Protein AF-A0A9D5V9X4-F1 (afdb_monomer_lite)

Secondary structure (DSSP, 8-state):
-HHHHHHHHHHHHHHHHHHS--EEEEE-TTT-EEEEE-S---HHHHHHHHHHHTTSTTSSEEEESEEEE-TTSSEEEEEEETTTTEEEEEEHHHH-PPEEEEESHHHHHHHHHHHHHHHHH--TT--SPPPEEEEEEEGGGTTTS-EEEESSBPEEEEEEEETTEEEEEEEESS-B--TTT--HHHHHHHHH-SSS-EEEE----TT-THHHHHHHHHHH-TT-EEEEE--THHHHHHHHT-GGGGGT-SEEEEEHHHHHHHTTPPP--TT-TTHHHHHHHHHHHHHHHHHHHT-SEEEEE-GGG-EEEEEEETTTEEEEEEE---GGG-S---TT----TTHHHHHHHHHHHHHHTTTTSS-HHHHHHHHHHHHHHHTTSSSSS--GGGHHHHHHHHHHHHHS----SEEEEEETTS-S-PPPSSPPPPPSS-EEEEEESS-SS-TT--TTSSHHHHHHHHHHHHHTT-STTGGGEEEPPEEES-GGGTT-TTEEE--HHHHHHHHHTT-EEEEEEE-STT-SS-EEEEGGGGSS--SEEEEEE-HHHHHHHHT-HHHHHH-SEEEEEE---TTHHHHHHHHHHHH---HHHHHHHHHHHHHHHHHHHH--SEE------SSHHHHHHHHHHHHHHHHHHHHHHH-----

Structure (mmCIF, N/CA/C/O backbone):
data_AF-A0A9D5V9X4-F1
#
_entry.id   AF-A0A9D5V9X4-F1
#
loop_
_atom_site.group_PDB
_atom_site.id
_atom_site.type_symbol
_atom_site.label_atom_id
_atom_site.label_alt_id
_atom_site.label_comp_id
_atom_site.label_asym_id
_atom_site.label_entity_id
_atom_site.label_seq_id
_atom_site.pdbx_PDB_ins_code
_atom_site.Cartn_x
_atom_site.Cartn_y
_atom_site.Cartn_z
_atom_site.occupancy
_atom_site.B_iso_or_equiv
_atom_site.auth_seq_id
_atom_site.auth_comp_id
_atom_site.auth_asym_id
_atom_site.auth_atom_id
_atom_site.pdbx_PDB_model_num
ATOM 1 N N . MET A 1 1 ? -42.438 -24.078 -6.488 1.00 47.88 1 MET A N 1
ATOM 2 C CA . MET A 1 1 ? -41.878 -23.964 -7.855 1.00 47.88 1 MET A CA 1
ATOM 3 C C . MET A 1 1 ? -40.990 -22.728 -8.052 1.00 47.88 1 MET A C 1
ATOM 5 O O . MET A 1 1 ? -39.962 -22.883 -8.684 1.00 47.88 1 MET A O 1
ATOM 9 N N . ALA A 1 2 ? -41.255 -21.565 -7.436 1.00 49.38 2 ALA A N 1
ATOM 10 C CA . ALA A 1 2 ? -40.458 -20.331 -7.624 1.00 49.38 2 ALA A CA 1
ATOM 11 C C . ALA A 1 2 ? -38.968 -20.360 -7.178 1.00 49.38 2 ALA A C 1
ATOM 13 O O . ALA A 1 2 ? -38.164 -19.578 -7.672 1.00 49.38 2 ALA A O 1
ATOM 14 N N . LYS A 1 3 ? -38.573 -21.255 -6.258 1.00 42.94 3 LYS A N 1
ATOM 15 C CA . LYS A 1 3 ? -37.185 -21.348 -5.752 1.00 42.94 3 LYS A CA 1
ATOM 16 C C . LYS A 1 3 ? -36.225 -22.039 -6.738 1.00 42.94 3 LYS A C 1
ATOM 18 O O . LYS A 1 3 ? -35.051 -21.703 -6.787 1.00 42.94 3 LYS A O 1
ATOM 23 N N . ILE A 1 4 ? -36.750 -22.962 -7.549 1.00 50.16 4 ILE A N 1
ATOM 24 C CA . ILE A 1 4 ? -35.983 -23.705 -8.564 1.00 50.16 4 ILE A CA 1
ATOM 25 C C . ILE A 1 4 ? -35.623 -22.782 -9.743 1.00 50.16 4 ILE A C 1
ATOM 27 O O . ILE A 1 4 ? -34.518 -22.868 -10.270 1.00 50.16 4 ILE A O 1
ATOM 31 N N . ASP A 1 5 ? -36.508 -21.838 -10.086 1.00 56.53 5 ASP A N 1
ATOM 32 C CA . ASP A 1 5 ? -36.268 -20.831 -11.130 1.00 56.53 5 ASP A CA 1
ATOM 33 C C . ASP A 1 5 ? -35.195 -19.801 -10.741 1.00 56.53 5 ASP A C 1
ATOM 35 O O . ASP A 1 5 ? -34.388 -19.402 -11.578 1.00 56.53 5 ASP A O 1
ATOM 39 N N . GLN A 1 6 ? -35.121 -19.399 -9.464 1.00 55.16 6 GLN A N 1
ATOM 40 C CA . GLN A 1 6 ? -34.078 -18.476 -8.991 1.00 55.16 6 GLN A CA 1
ATOM 41 C C . GLN A 1 6 ? -32.682 -19.107 -8.997 1.00 55.16 6 GLN A C 1
ATOM 43 O O . GLN A 1 6 ? -31.719 -18.446 -9.386 1.00 55.16 6 GLN A O 1
ATOM 48 N N . ASP A 1 7 ? -32.558 -20.377 -8.608 1.00 60.62 7 ASP A N 1
ATOM 49 C CA . ASP A 1 7 ? -31.274 -21.083 -8.635 1.00 60.62 7 ASP A CA 1
ATOM 50 C C . ASP A 1 7 ? -30.810 -21.350 -10.077 1.00 60.62 7 ASP A C 1
ATOM 52 O O . ASP A 1 7 ? -29.625 -21.199 -10.384 1.00 60.62 7 ASP A O 1
ATOM 56 N N . ALA A 1 8 ? -31.741 -21.654 -10.989 1.00 62.84 8 ALA A N 1
ATOM 57 C CA . ALA A 1 8 ? -31.457 -21.797 -12.414 1.00 62.84 8 ALA A CA 1
ATOM 58 C C . ALA A 1 8 ? -31.047 -20.464 -13.063 1.00 62.84 8 ALA A C 1
ATOM 60 O O . ALA A 1 8 ? -30.050 -20.428 -13.786 1.00 62.84 8 ALA A O 1
ATOM 61 N N . ALA A 1 9 ? -31.746 -19.366 -12.757 1.00 62.75 9 ALA A N 1
ATOM 62 C CA . ALA A 1 9 ? -31.409 -18.023 -13.229 1.00 62.75 9 ALA A CA 1
ATOM 63 C C . ALA A 1 9 ? -30.058 -17.544 -12.678 1.00 62.75 9 ALA A C 1
ATOM 65 O O . ALA A 1 9 ? -29.244 -16.996 -13.417 1.00 62.75 9 ALA A O 1
ATOM 66 N N . ARG A 1 10 ? -29.762 -17.820 -11.402 1.00 55.75 10 ARG A N 1
ATOM 67 C CA . ARG A 1 10 ? -28.456 -17.539 -10.794 1.00 55.75 10 ARG A CA 1
ATOM 68 C C . ARG A 1 10 ? -27.345 -18.359 -11.447 1.00 55.75 10 ARG A C 1
ATOM 70 O O . ARG A 1 10 ? -26.296 -17.809 -11.762 1.00 55.75 10 ARG A O 1
ATOM 77 N N . ALA A 1 11 ? -27.558 -19.653 -11.680 1.00 59.41 11 ALA A N 1
ATOM 78 C CA . ALA A 1 11 ? -26.591 -20.509 -12.365 1.00 59.41 11 ALA A CA 1
ATOM 79 C C . ALA A 1 11 ? -26.406 -20.120 -13.842 1.00 59.41 11 ALA A C 1
ATOM 81 O O . ALA A 1 11 ? -25.314 -20.275 -14.383 1.00 59.41 11 ALA A O 1
ATOM 82 N N . ALA A 1 12 ? -27.453 -19.624 -14.505 1.00 57.97 12 ALA A N 1
ATOM 83 C CA . ALA A 1 12 ? -27.378 -19.071 -15.854 1.00 57.97 12 ALA A CA 1
ATOM 84 C C . ALA A 1 12 ? -26.598 -17.749 -15.874 1.00 57.97 12 ALA A C 1
ATOM 86 O O . ALA A 1 12 ? -25.681 -17.628 -16.672 1.00 57.97 12 ALA A O 1
ATOM 87 N N . ALA A 1 13 ? -26.856 -16.826 -14.943 1.00 55.62 13 ALA A N 1
ATOM 88 C CA . ALA A 1 13 ? -26.115 -15.570 -14.817 1.00 55.62 13 ALA A CA 1
ATOM 89 C C . ALA A 1 13 ? -24.634 -15.792 -14.458 1.00 55.62 13 ALA A C 1
ATOM 91 O O . ALA A 1 13 ? -23.760 -15.134 -15.011 1.00 55.62 13 ALA A O 1
ATOM 92 N N . ILE A 1 14 ? -24.333 -16.756 -13.576 1.00 54.38 14 ILE A N 1
ATOM 93 C CA . ILE A 1 14 ? -22.953 -17.173 -13.270 1.00 54.38 14 ILE A CA 1
ATOM 94 C C . ILE A 1 14 ? -22.289 -17.777 -14.512 1.00 54.38 14 ILE A C 1
ATOM 96 O O . ILE A 1 14 ? -21.145 -17.447 -14.806 1.00 54.38 14 ILE A O 1
ATOM 100 N N . ARG A 1 15 ? -22.991 -18.639 -15.261 1.00 53.75 15 ARG A N 1
ATOM 101 C CA . ARG A 1 15 ? -22.470 -19.198 -16.519 1.00 53.75 15 ARG A CA 1
ATOM 102 C C . ARG A 1 15 ? -22.238 -18.121 -17.568 1.00 53.75 15 ARG A C 1
ATOM 104 O O . ARG A 1 15 ? -21.202 -18.155 -18.210 1.00 53.75 15 ARG A O 1
ATOM 111 N N . GLU A 1 16 ? -23.149 -17.166 -17.708 1.00 53.06 16 GLU A N 1
ATOM 112 C CA . GLU A 1 16 ? -23.010 -16.051 -18.641 1.00 53.06 16 GLU A CA 1
ATOM 113 C C . GLU A 1 16 ? -21.802 -15.179 -18.274 1.00 53.06 16 GLU A C 1
ATOM 115 O O . GLU A 1 16 ? -20.958 -14.924 -19.132 1.00 53.06 16 GLU A O 1
ATOM 120 N N . LEU A 1 17 ? -21.657 -14.813 -16.993 1.00 51.50 17 LEU A N 1
ATOM 121 C CA . LEU A 1 17 ? -20.486 -14.104 -16.465 1.00 51.50 17 LEU A CA 1
ATOM 122 C C . LEU A 1 17 ? -19.178 -14.854 -16.747 1.00 51.50 17 LEU A C 1
ATOM 124 O O . LEU A 1 17 ? -18.215 -14.226 -17.168 1.00 51.50 17 LEU A O 1
ATOM 128 N N . ASN A 1 18 ? -19.172 -16.178 -16.577 1.00 51.62 18 ASN A N 1
ATOM 129 C CA . ASN A 1 18 ? -18.003 -17.033 -16.807 1.00 51.62 18 ASN A CA 1
ATOM 130 C C . ASN A 1 18 ? -17.771 -17.391 -18.292 1.00 51.62 18 ASN A C 1
ATOM 132 O O . ASN A 1 18 ? -16.765 -18.015 -18.610 1.00 51.62 18 ASN A O 1
ATOM 136 N N . SER A 1 19 ? -18.710 -17.077 -19.194 1.00 46.84 19 SER A N 1
ATOM 137 C CA . SER A 1 19 ? -18.650 -17.450 -20.621 1.00 46.84 19 SER A CA 1
ATOM 138 C C . SER A 1 19 ? -18.145 -16.337 -21.538 1.00 46.84 19 SER A C 1
ATOM 140 O O . SER A 1 19 ? -17.868 -16.587 -22.713 1.00 46.84 19 SER A O 1
ATOM 142 N N . ARG A 1 20 ? -18.044 -15.101 -21.034 1.00 51.53 20 ARG A N 1
ATOM 143 C CA . ARG A 1 20 ? -17.534 -13.975 -21.821 1.00 51.53 20 ARG A CA 1
ATOM 144 C C . ARG A 1 20 ? -16.006 -14.090 -21.920 1.00 51.53 20 ARG A C 1
ATOM 146 O O . ARG A 1 20 ? -15.377 -14.334 -20.896 1.00 51.53 20 ARG A O 1
ATOM 153 N N . PRO A 1 21 ? -15.405 -13.932 -23.115 1.00 53.50 21 PRO A N 1
ATOM 154 C CA . PRO A 1 21 ? -13.957 -13.964 -23.253 1.00 53.50 21 PRO A CA 1
ATOM 155 C C . PRO A 1 21 ? -13.355 -12.814 -22.448 1.00 53.50 21 PRO A C 1
ATOM 157 O O . PRO A 1 21 ? -13.582 -11.650 -22.770 1.00 53.50 21 PRO A O 1
ATOM 160 N N . GLU A 1 22 ? -12.625 -13.150 -21.390 1.00 69.12 22 GLU A N 1
ATOM 161 C CA . GLU A 1 22 ? -11.940 -12.177 -20.548 1.00 69.12 22 GLU A CA 1
ATOM 162 C C . GLU A 1 22 ? -10.819 -11.513 -21.366 1.00 69.12 22 GLU A C 1
ATOM 164 O O . GLU A 1 22 ? -9.977 -12.198 -21.961 1.00 69.12 22 GLU A O 1
ATOM 169 N N . ARG A 1 23 ? -10.821 -10.177 -21.437 1.00 80.44 23 ARG A N 1
ATOM 170 C CA . ARG A 1 23 ? -9.702 -9.402 -21.989 1.00 80.44 23 ARG A CA 1
ATOM 171 C C . ARG A 1 23 ? -8.900 -8.785 -20.858 1.00 80.44 23 ARG A C 1
ATOM 173 O O . ARG A 1 23 ? -9.424 -8.515 -19.777 1.00 80.44 23 ARG A O 1
ATOM 180 N N . VAL A 1 24 ? -7.635 -8.525 -21.133 1.00 87.38 24 VAL A N 1
ATOM 181 C CA . VAL A 1 24 ? -6.737 -7.791 -20.251 1.00 87.38 24 VAL A CA 1
ATOM 182 C C . VAL A 1 24 ? -6.501 -6.415 -20.858 1.00 87.38 24 VAL A C 1
ATOM 184 O O . VAL A 1 24 ? -6.052 -6.319 -21.994 1.00 87.38 24 VAL A O 1
ATOM 187 N N . LEU A 1 25 ? -6.806 -5.360 -20.108 1.00 88.81 25 LEU A N 1
ATOM 188 C CA . LEU A 1 25 ? -6.583 -3.974 -20.502 1.00 88.81 25 LEU A CA 1
ATOM 189 C C . LEU A 1 25 ? -5.431 -3.387 -19.698 1.00 88.81 25 LEU A C 1
ATOM 191 O O . LEU A 1 25 ? -5.498 -3.303 -18.465 1.00 88.81 25 LEU A O 1
ATOM 195 N N . ILE A 1 26 ? -4.388 -2.946 -20.400 1.00 90.50 26 ILE A N 1
ATOM 196 C CA . ILE A 1 26 ? -3.223 -2.321 -19.778 1.00 90.50 26 ILE A CA 1
ATOM 197 C C . ILE A 1 26 ? -2.966 -0.960 -20.422 1.00 90.50 26 ILE A C 1
ATOM 199 O O . ILE A 1 26 ? -2.524 -0.857 -21.565 1.00 90.50 26 ILE A O 1
ATOM 203 N N . SER A 1 27 ? -3.235 0.099 -19.655 1.00 90.81 27 SER A N 1
ATOM 204 C CA . SER A 1 27 ? -2.849 1.464 -20.017 1.00 90.81 27 SER A CA 1
ATOM 205 C C . SER A 1 27 ? -1.447 1.758 -19.483 1.00 90.81 27 SER A C 1
ATOM 207 O O . SER A 1 27 ? -1.231 1.818 -18.270 1.00 90.81 27 SER A O 1
ATOM 209 N N . LEU A 1 28 ? -0.497 1.929 -20.402 1.00 89.38 28 LEU A N 1
ATOM 210 C CA . LEU A 1 28 ? 0.917 2.171 -20.122 1.00 89.38 28 LEU A CA 1
ATOM 211 C C . LEU A 1 28 ? 1.271 3.662 -20.128 1.00 89.38 28 LEU A C 1
ATOM 213 O O . LEU A 1 28 ? 2.243 4.046 -19.485 1.00 89.38 28 LEU A O 1
ATOM 217 N N . VAL A 1 29 ? 0.462 4.515 -20.765 1.00 87.94 29 VAL A N 1
ATOM 218 C CA . VAL A 1 29 ? 0.767 5.936 -21.038 1.00 87.94 29 VAL A CA 1
ATOM 219 C C . VAL A 1 29 ? 1.195 6.758 -19.809 1.00 87.94 29 VAL A C 1
ATOM 221 O O . VAL A 1 29 ? 2.022 7.655 -19.920 1.00 87.94 29 VAL A O 1
ATOM 224 N N . ARG A 1 30 ? 0.725 6.433 -18.600 1.00 82.06 30 ARG A N 1
ATOM 225 C CA . ARG A 1 30 ? 1.123 7.151 -17.368 1.00 82.06 30 ARG A CA 1
ATOM 226 C C . ARG A 1 30 ? 2.298 6.536 -16.607 1.00 82.06 30 ARG A C 1
ATOM 228 O O . ARG A 1 30 ? 2.860 7.180 -15.724 1.00 82.06 30 ARG A O 1
ATOM 235 N N . SER A 1 31 ? 2.673 5.302 -16.928 1.00 79.69 31 SER A N 1
ATOM 236 C CA . SER A 1 31 ? 3.667 4.529 -16.170 1.00 79.69 31 SER A CA 1
ATOM 237 C C . SER A 1 31 ? 4.928 4.187 -16.966 1.00 79.69 31 SER A C 1
ATOM 239 O O . SER A 1 31 ? 5.975 3.964 -16.356 1.00 79.69 31 SER A O 1
ATOM 241 N N . GLN A 1 32 ? 4.826 4.189 -18.295 1.00 87.25 32 GLN A N 1
ATOM 242 C CA . GLN A 1 32 ? 5.871 3.866 -19.258 1.00 87.25 32 GLN A CA 1
ATOM 243 C C . GLN A 1 32 ? 7.034 4.852 -19.191 1.00 87.25 32 GLN A C 1
ATOM 245 O O . GLN A 1 32 ? 6.831 6.068 -19.190 1.00 87.25 32 GLN A O 1
ATOM 250 N N . THR A 1 33 ? 8.249 4.313 -19.151 1.00 87.62 33 THR A N 1
ATOM 251 C CA . THR A 1 33 ? 9.494 5.081 -19.175 1.00 87.62 33 THR A CA 1
ATOM 252 C C . THR A 1 33 ? 10.396 4.623 -20.315 1.00 87.62 33 THR A C 1
ATOM 254 O O . THR A 1 33 ? 10.327 3.485 -20.784 1.00 87.62 33 THR A O 1
ATOM 257 N N . MET A 1 34 ? 11.271 5.519 -20.752 1.00 89.31 34 MET A N 1
ATOM 258 C CA . MET A 1 34 ? 12.472 5.185 -21.491 1.00 89.31 34 MET A CA 1
ATOM 259 C C . MET A 1 34 ? 13.631 5.097 -20.502 1.00 89.31 34 MET A C 1
ATOM 261 O O . MET A 1 34 ? 14.143 6.120 -20.047 1.00 89.31 34 MET A O 1
ATOM 265 N N . ASP A 1 35 ? 14.027 3.879 -20.157 1.00 87.81 35 ASP A N 1
ATOM 266 C CA . ASP A 1 35 ? 15.118 3.624 -19.226 1.00 87.81 35 ASP A CA 1
ATOM 267 C C . ASP A 1 35 ? 16.453 3.635 -19.977 1.00 87.81 35 ASP A C 1
ATOM 269 O O . ASP A 1 35 ? 16.647 2.943 -20.982 1.00 87.81 35 ASP A O 1
ATOM 273 N N . LEU A 1 36 ? 17.385 4.430 -19.469 1.00 87.75 36 LEU A N 1
ATOM 274 C CA . LEU A 1 36 ? 18.719 4.636 -20.005 1.00 87.75 36 LEU A CA 1
ATOM 275 C C . LEU A 1 36 ? 19.736 4.195 -18.949 1.00 87.75 36 LEU A C 1
ATOM 277 O O . LEU A 1 36 ? 19.984 4.903 -17.972 1.00 87.75 36 LEU A O 1
ATOM 281 N N . PHE A 1 37 ? 20.319 3.014 -19.141 1.00 85.75 37 PHE A N 1
ATOM 282 C CA . PHE A 1 37 ? 21.295 2.432 -18.220 1.00 85.75 37 PHE A CA 1
ATOM 283 C C . PHE A 1 37 ? 22.703 2.907 -18.560 1.00 85.75 37 PHE A C 1
ATOM 285 O O . PHE A 1 37 ? 23.178 2.639 -19.663 1.00 85.75 37 PHE A O 1
ATOM 292 N N . ALA A 1 38 ? 23.368 3.569 -17.615 1.00 87.25 38 ALA A N 1
ATOM 293 C CA . ALA A 1 38 ? 24.762 3.975 -17.754 1.00 87.25 38 ALA A CA 1
ATOM 294 C C . ALA A 1 38 ? 25.685 2.754 -17.919 1.00 87.25 38 ALA A C 1
ATOM 296 O O . ALA A 1 38 ? 25.496 1.723 -17.269 1.00 87.25 38 ALA A O 1
ATOM 297 N N . GLY A 1 39 ? 26.689 2.876 -18.789 1.00 79.81 39 GLY A N 1
ATOM 298 C CA . GLY A 1 39 ? 27.671 1.824 -19.065 1.00 79.81 39 GLY A CA 1
ATOM 299 C C . GLY A 1 39 ? 28.848 1.789 -18.082 1.00 79.81 39 GLY A C 1
ATOM 300 O O . GLY A 1 39 ? 29.548 0.782 -18.008 1.00 79.81 39 GLY A O 1
ATOM 301 N N . GLY A 1 40 ? 29.072 2.868 -17.330 1.00 83.31 40 GLY A N 1
ATOM 302 C CA . GLY A 1 40 ? 30.132 3.009 -16.332 1.00 83.31 40 GLY A CA 1
ATOM 303 C C . GLY A 1 40 ? 29.951 4.273 -15.487 1.00 83.31 40 GLY A C 1
ATOM 304 O O . GLY A 1 40 ? 29.001 5.020 -15.690 1.00 83.31 40 GLY A O 1
ATOM 305 N N . LEU A 1 41 ? 30.837 4.499 -14.513 1.00 88.94 41 LEU A N 1
ATOM 306 C CA . LEU A 1 41 ? 30.832 5.697 -13.664 1.00 88.94 41 LEU A CA 1
ATOM 307 C C . LEU A 1 41 ? 32.269 6.123 -13.348 1.00 88.94 41 LEU A C 1
ATOM 309 O O . LEU A 1 41 ? 32.990 5.369 -12.685 1.00 88.94 41 LEU A O 1
ATOM 313 N N . THR A 1 42 ? 32.669 7.322 -13.774 1.00 89.38 42 THR A N 1
ATOM 314 C CA . THR A 1 42 ? 33.912 7.959 -13.306 1.00 89.38 42 THR A CA 1
ATOM 315 C C . THR A 1 42 ? 33.825 8.304 -11.816 1.00 89.38 42 THR A C 1
ATOM 317 O O . THR A 1 42 ? 32.736 8.423 -11.248 1.00 89.38 42 THR A O 1
ATOM 320 N N . ASP A 1 43 ? 34.976 8.448 -11.153 1.00 86.94 43 ASP A N 1
ATOM 321 C CA . ASP A 1 43 ? 35.025 8.739 -9.712 1.00 86.94 43 ASP A CA 1
ATOM 322 C C . ASP A 1 43 ? 34.381 10.095 -9.370 1.00 86.94 43 ASP A C 1
ATOM 324 O O . ASP A 1 43 ? 33.654 10.199 -8.379 1.00 86.94 43 ASP A O 1
ATOM 328 N N . ASP A 1 44 ? 34.567 11.104 -10.227 1.00 86.00 44 ASP A N 1
ATOM 329 C CA . ASP A 1 44 ? 33.976 12.437 -10.055 1.00 86.00 44 ASP A CA 1
ATOM 330 C C . ASP A 1 44 ? 32.446 12.401 -10.190 1.00 86.00 44 ASP A C 1
ATOM 332 O O . ASP A 1 44 ? 31.726 12.942 -9.343 1.00 86.00 44 ASP A O 1
ATOM 336 N N . LEU A 1 45 ? 31.929 11.688 -11.202 1.00 89.88 45 LEU A N 1
ATOM 337 C CA . LEU A 1 45 ? 30.490 11.483 -11.363 1.00 89.88 45 LEU A CA 1
ATOM 338 C C . LEU A 1 45 ? 29.910 10.714 -10.169 1.00 89.88 45 LEU A C 1
ATOM 340 O O . LEU A 1 45 ? 28.852 11.081 -9.659 1.00 89.88 45 LEU A O 1
ATOM 344 N N . ARG A 1 46 ? 30.616 9.692 -9.669 1.00 89.62 46 ARG A N 1
ATOM 345 C CA . ARG A 1 46 ? 30.199 8.932 -8.481 1.00 89.62 46 ARG A CA 1
ATOM 346 C C . ARG A 1 46 ? 30.000 9.849 -7.274 1.00 89.62 46 ARG A C 1
ATOM 348 O O . ARG A 1 46 ? 28.968 9.759 -6.610 1.00 89.62 46 ARG A O 1
ATOM 355 N N . GLY A 1 47 ? 30.946 10.755 -7.021 1.00 87.50 47 GLY A N 1
ATOM 356 C CA . GLY A 1 47 ? 30.848 11.732 -5.935 1.00 87.50 47 GLY A CA 1
ATOM 357 C C . GLY A 1 47 ? 29.612 12.629 -6.050 1.00 87.50 47 GLY A C 1
ATOM 358 O O . GLY A 1 47 ? 28.892 12.818 -5.069 1.00 87.50 47 GLY A O 1
ATOM 359 N N . ALA A 1 48 ? 29.315 13.127 -7.254 1.00 87.31 48 ALA A N 1
ATOM 360 C CA . ALA A 1 48 ? 28.132 13.953 -7.499 1.00 87.31 48 ALA A CA 1
ATOM 361 C C . ALA A 1 48 ? 26.815 13.177 -7.301 1.00 87.31 48 ALA A C 1
ATOM 363 O O . ALA A 1 48 ? 25.871 13.689 -6.693 1.00 87.31 48 ALA A O 1
ATOM 364 N N . LEU A 1 49 ? 26.753 11.926 -7.768 1.00 90.94 49 LEU A N 1
ATOM 365 C CA . LEU A 1 49 ? 25.564 11.085 -7.630 1.00 90.94 49 LEU A CA 1
ATOM 366 C C . LEU A 1 49 ? 25.314 10.651 -6.175 1.00 90.94 49 LEU A C 1
ATOM 368 O O . LEU A 1 49 ? 24.157 10.577 -5.771 1.00 90.94 49 LEU A O 1
ATOM 372 N N . GLU A 1 50 ? 26.350 10.427 -5.358 1.00 89.38 50 GLU A N 1
ATOM 373 C CA . GLU A 1 50 ? 26.190 10.141 -3.918 1.00 89.38 50 GLU A CA 1
ATOM 374 C C . GLU A 1 50 ? 25.524 11.303 -3.165 1.00 89.38 50 GLU A C 1
ATOM 376 O O . GLU A 1 50 ? 24.654 11.086 -2.318 1.00 89.38 50 GLU A O 1
ATOM 381 N N . VAL A 1 51 ? 25.860 12.551 -3.515 1.00 85.31 51 VAL A N 1
ATOM 382 C CA . VAL A 1 51 ? 25.213 13.739 -2.932 1.00 85.31 51 VAL A CA 1
ATOM 383 C C . VAL A 1 51 ? 23.719 13.763 -3.256 1.00 85.31 51 VAL A C 1
ATOM 385 O O . VAL A 1 51 ? 22.907 14.068 -2.382 1.00 85.31 51 VAL A O 1
ATOM 388 N N . LEU A 1 52 ? 23.334 13.409 -4.485 1.00 85.50 52 LEU A N 1
ATOM 389 C CA . LEU A 1 52 ? 21.924 13.291 -4.870 1.00 85.50 52 LEU A CA 1
ATOM 390 C C . LEU A 1 52 ? 21.236 12.121 -4.178 1.00 85.50 52 LEU A C 1
ATOM 392 O O . LEU A 1 52 ? 20.099 12.257 -3.728 1.00 85.50 52 LEU A O 1
ATOM 396 N N . ARG A 1 53 ? 21.926 10.986 -4.060 1.00 82.88 53 ARG A N 1
ATOM 397 C CA . ARG A 1 53 ? 21.406 9.793 -3.395 1.00 82.88 53 ARG A CA 1
ATOM 398 C C . ARG A 1 53 ? 21.080 10.073 -1.930 1.00 82.88 53 ARG A C 1
ATOM 400 O O . ARG A 1 53 ? 20.031 9.652 -1.457 1.00 82.88 53 ARG A O 1
ATOM 407 N N . GLY A 1 54 ? 21.899 10.882 -1.254 1.00 75.56 54 GLY A N 1
ATOM 408 C CA . GLY A 1 54 ? 21.635 11.368 0.104 1.00 75.56 54 GLY A CA 1
ATOM 409 C C . GLY A 1 54 ? 20.376 12.236 0.253 1.00 75.56 54 GLY A C 1
ATOM 410 O O . GLY A 1 54 ? 19.897 12.415 1.370 1.00 75.56 54 GLY A O 1
ATOM 411 N N . ARG A 1 55 ? 19.811 12.758 -0.846 1.00 72.56 55 ARG A N 1
ATOM 412 C CA . ARG A 1 55 ? 18.544 13.513 -0.843 1.00 72.56 55 ARG A CA 1
ATOM 413 C C . ARG A 1 55 ? 17.315 12.624 -1.058 1.00 72.56 55 ARG A C 1
ATOM 415 O O . ARG A 1 55 ? 16.196 13.076 -0.820 1.00 72.56 55 ARG A O 1
ATOM 422 N N . ALA A 1 56 ? 17.495 11.389 -1.528 1.00 64.31 56 ALA A N 1
ATOM 423 C CA . ALA A 1 56 ? 16.400 10.459 -1.775 1.00 64.31 56 ALA A CA 1
ATOM 424 C C . ALA A 1 56 ? 15.941 9.797 -0.459 1.00 64.31 56 ALA A C 1
ATOM 426 O O . ALA A 1 56 ? 16.778 9.244 0.255 1.00 64.31 56 ALA A O 1
ATOM 427 N N . PRO A 1 57 ? 14.632 9.768 -0.138 1.00 55.94 57 PRO A N 1
ATOM 428 C CA . PRO A 1 57 ? 14.131 9.117 1.077 1.00 55.94 57 PRO A CA 1
ATOM 429 C C . PRO A 1 57 ? 14.462 7.620 1.177 1.00 55.94 57 PRO A C 1
ATOM 431 O O . PRO A 1 57 ? 14.593 7.097 2.280 1.00 55.94 57 PRO A O 1
ATOM 434 N N . ASP A 1 58 ? 14.567 6.936 0.035 1.00 58.00 58 ASP A N 1
ATOM 435 C CA . ASP A 1 58 ? 14.911 5.515 -0.080 1.00 58.00 58 ASP A CA 1
ATOM 436 C C . ASP A 1 58 ? 16.379 5.281 -0.475 1.00 58.00 58 ASP A C 1
ATOM 438 O O . ASP A 1 58 ? 16.815 4.135 -0.558 1.00 58.00 58 ASP A O 1
ATOM 442 N N . GLY A 1 59 ? 17.137 6.354 -0.727 1.00 68.81 59 GLY A N 1
ATOM 443 C CA . GLY A 1 59 ? 18.508 6.281 -1.222 1.00 68.81 59 GLY A CA 1
ATOM 444 C C . GLY A 1 59 ? 18.642 5.679 -2.623 1.00 68.81 59 GLY A C 1
ATOM 445 O O . GLY A 1 59 ? 19.733 5.244 -2.964 1.00 68.81 59 GLY A O 1
ATOM 446 N N . VAL A 1 60 ? 17.575 5.598 -3.430 1.00 73.19 60 VAL A N 1
ATOM 447 C CA . VAL A 1 60 ? 17.618 4.932 -4.749 1.00 73.19 60 VAL A CA 1
ATOM 448 C C . VAL A 1 60 ? 16.922 5.735 -5.845 1.00 73.19 60 VAL A C 1
ATOM 450 O O . VAL A 1 60 ? 17.385 5.700 -6.985 1.00 73.19 60 VAL A O 1
ATOM 453 N N . LYS A 1 61 ? 15.832 6.459 -5.560 1.00 78.69 61 LYS A N 1
ATOM 454 C CA . LYS A 1 61 ? 15.041 7.153 -6.593 1.00 78.69 61 LYS A CA 1
ATOM 455 C C . LYS A 1 61 ? 14.906 8.648 -6.328 1.00 78.69 61 LYS A C 1
ATOM 457 O O . LYS A 1 61 ? 14.458 9.069 -5.265 1.00 78.69 61 LYS A O 1
ATOM 462 N N . VAL A 1 62 ? 15.199 9.453 -7.347 1.00 81.31 62 VAL A N 1
ATOM 463 C CA . VAL A 1 62 ? 15.006 10.909 -7.337 1.00 81.31 62 VAL A CA 1
ATOM 464 C C . VAL A 1 62 ? 14.113 11.306 -8.511 1.00 81.31 62 VAL A C 1
ATOM 466 O O . VAL A 1 62 ? 14.373 10.946 -9.660 1.00 81.31 62 VAL A O 1
ATOM 469 N N . ALA A 1 63 ? 13.043 12.045 -8.219 1.00 81.94 63 ALA A N 1
ATOM 470 C CA . ALA A 1 63 ? 12.187 12.630 -9.246 1.00 81.94 63 ALA A CA 1
ATOM 471 C C . ALA A 1 63 ? 12.803 13.941 -9.751 1.00 81.94 63 ALA A C 1
ATOM 473 O O . ALA A 1 63 ? 13.165 14.794 -8.942 1.00 81.94 63 ALA A O 1
ATOM 474 N N . VAL A 1 64 ? 12.879 14.105 -11.069 1.00 87.62 64 VAL A N 1
ATOM 475 C CA . VAL A 1 64 ? 13.454 15.282 -11.736 1.00 87.62 64 VAL A CA 1
ATOM 476 C C . VAL A 1 64 ? 12.425 15.921 -12.666 1.00 87.62 64 VAL A C 1
ATOM 478 O O . VAL A 1 64 ? 11.484 15.257 -13.105 1.00 87.62 64 VAL A O 1
ATOM 481 N N . ASP A 1 65 ? 12.575 17.210 -12.952 1.00 86.19 65 ASP A N 1
ATOM 482 C CA . ASP A 1 65 ? 11.626 17.944 -13.795 1.00 86.19 65 ASP A CA 1
ATOM 483 C C . ASP A 1 65 ? 11.857 17.696 -15.286 1.00 86.19 65 ASP A C 1
ATOM 485 O O . ASP A 1 65 ? 10.894 17.662 -16.046 1.00 86.19 65 ASP A O 1
ATOM 489 N N . ALA A 1 66 ? 13.110 17.504 -15.708 1.00 88.25 66 ALA A N 1
ATOM 490 C CA . ALA A 1 66 ? 13.428 17.174 -17.095 1.00 88.25 66 ALA A CA 1
ATOM 491 C C . ALA A 1 66 ? 14.774 16.453 -17.231 1.00 88.25 66 ALA A C 1
ATOM 493 O O . ALA A 1 66 ? 15.714 16.724 -16.478 1.00 88.25 66 ALA A O 1
ATOM 494 N N . ILE A 1 67 ? 14.875 15.595 -18.245 1.00 91.38 67 ILE A N 1
ATOM 495 C CA . ILE A 1 67 ? 16.107 14.961 -18.714 1.00 91.38 67 ILE A CA 1
ATOM 496 C C . ILE A 1 67 ? 16.216 15.214 -20.215 1.00 91.38 67 ILE A C 1
ATOM 498 O O . ILE A 1 67 ? 15.381 14.774 -21.001 1.00 91.38 67 ILE A O 1
ATOM 502 N N . ARG A 1 68 ? 17.256 15.932 -20.639 1.00 90.88 68 ARG A N 1
ATOM 503 C CA . ARG A 1 68 ? 17.426 16.344 -22.039 1.00 90.88 68 ARG A CA 1
ATOM 504 C C . ARG A 1 68 ? 18.820 16.006 -22.519 1.00 90.88 68 ARG A C 1
ATOM 506 O O . ARG A 1 68 ? 19.769 16.116 -21.750 1.00 90.88 68 ARG A O 1
ATOM 513 N N . ARG A 1 69 ? 18.981 15.640 -23.794 1.00 90.69 69 ARG A N 1
ATOM 514 C CA . ARG A 1 69 ? 20.328 15.674 -24.382 1.00 90.69 69 ARG A CA 1
ATOM 515 C C . ARG A 1 69 ? 20.832 17.104 -24.427 1.00 90.69 69 ARG A C 1
ATOM 517 O O . ARG A 1 69 ? 20.075 18.025 -24.731 1.00 90.69 69 ARG A O 1
ATOM 524 N N . THR A 1 70 ? 22.120 17.263 -24.155 1.00 90.25 70 THR A N 1
ATOM 525 C CA . THR A 1 70 ? 22.828 18.516 -24.387 1.00 90.25 70 THR A CA 1
ATOM 526 C C . THR A 1 70 ? 22.725 18.897 -25.869 1.00 90.25 70 THR A C 1
ATOM 528 O O . THR A 1 70 ? 22.633 18.015 -26.729 1.00 90.25 70 THR A O 1
ATOM 531 N N . PRO A 1 71 ? 22.784 20.196 -26.215 1.00 89.75 71 PRO A N 1
ATOM 532 C CA . PRO A 1 71 ? 22.759 20.638 -27.612 1.00 89.75 71 PRO A CA 1
ATOM 533 C C . PRO A 1 71 ? 23.874 20.034 -28.479 1.00 89.75 71 PRO A C 1
ATOM 535 O O . PRO A 1 71 ? 23.679 19.829 -29.673 1.00 89.75 71 PRO A O 1
ATOM 538 N N . ALA A 1 72 ? 25.031 19.734 -27.879 1.00 87.25 72 ALA A N 1
ATOM 539 C CA . ALA A 1 72 ? 26.153 19.075 -28.547 1.00 87.25 72 ALA A CA 1
ATOM 540 C C . ALA A 1 72 ? 25.967 17.552 -28.693 1.00 87.25 72 ALA A C 1
ATOM 542 O O . ALA A 1 72 ? 26.719 16.910 -29.423 1.00 87.25 72 ALA A O 1
ATOM 543 N N . GLY A 1 73 ? 24.960 16.969 -28.034 1.00 86.81 73 GLY A N 1
ATOM 544 C CA . GLY A 1 73 ? 24.664 15.543 -28.100 1.00 86.81 73 GLY A CA 1
ATOM 545 C C . GLY A 1 73 ? 25.680 14.667 -27.371 1.00 86.81 73 GLY A C 1
ATOM 546 O O . GLY A 1 73 ? 25.713 13.470 -27.639 1.00 86.81 73 GLY A O 1
ATOM 547 N N . ASP A 1 74 ? 26.458 15.226 -26.445 1.00 89.44 74 ASP A N 1
ATOM 548 C CA . ASP A 1 74 ? 27.578 14.605 -25.716 1.00 89.44 74 ASP A CA 1
ATOM 549 C C . ASP A 1 74 ? 27.323 14.385 -24.209 1.00 89.44 74 ASP A C 1
ATOM 551 O O . ASP A 1 74 ? 28.162 13.809 -23.517 1.00 89.44 74 ASP A O 1
ATOM 555 N N . GLY A 1 75 ? 26.165 14.800 -23.691 1.00 90.38 75 GLY A N 1
ATOM 556 C CA . GLY A 1 75 ? 25.729 14.518 -22.326 1.00 90.38 75 GLY A CA 1
ATOM 557 C C . GLY A 1 75 ? 24.225 14.696 -22.107 1.00 90.38 75 GLY A C 1
ATOM 558 O O . GLY A 1 75 ? 23.471 15.049 -23.017 1.00 90.38 75 GLY A O 1
ATOM 559 N N . TYR A 1 76 ? 23.766 14.429 -20.889 1.00 92.75 76 TYR A N 1
ATOM 560 C CA . TYR A 1 76 ? 22.413 14.738 -20.438 1.00 92.75 76 TYR A CA 1
ATOM 561 C C . TYR A 1 76 ? 22.434 15.949 -19.508 1.00 92.75 76 TYR A C 1
ATOM 563 O O . TYR A 1 76 ? 23.207 15.986 -18.555 1.00 92.75 76 TYR A O 1
ATOM 571 N N . GLU A 1 77 ? 21.557 16.914 -19.763 1.00 93.31 77 GLU A N 1
ATOM 572 C CA . GLU A 1 77 ? 21.185 17.951 -18.806 1.00 93.31 77 GLU A CA 1
ATOM 573 C C . GLU A 1 77 ? 19.980 17.459 -17.998 1.00 93.31 77 GLU A C 1
ATOM 575 O O . GLU A 1 77 ? 18.944 17.086 -18.557 1.00 93.31 77 GLU A O 1
ATOM 580 N N . ILE A 1 78 ? 20.126 17.454 -16.676 1.00 92.81 78 ILE A N 1
ATOM 581 C CA . ILE A 1 78 ? 19.103 17.045 -15.719 1.00 92.81 78 ILE A CA 1
ATOM 582 C C . ILE A 1 78 ? 18.669 18.273 -14.935 1.00 92.81 78 ILE A C 1
ATOM 584 O O . ILE A 1 78 ? 19.470 18.883 -14.226 1.00 92.81 78 ILE A O 1
ATOM 588 N N . VAL A 1 79 ? 17.386 18.606 -15.019 1.00 90.50 79 VAL A N 1
ATOM 589 C CA . VAL A 1 79 ? 16.774 19.680 -14.234 1.00 90.50 79 VAL A CA 1
ATOM 590 C C . VAL A 1 79 ? 16.163 19.061 -12.982 1.00 90.50 79 VAL A C 1
ATOM 592 O O . VAL A 1 79 ? 15.148 18.372 -13.063 1.00 90.50 79 VAL A O 1
ATOM 595 N N . LEU A 1 80 ? 16.781 19.279 -11.821 1.00 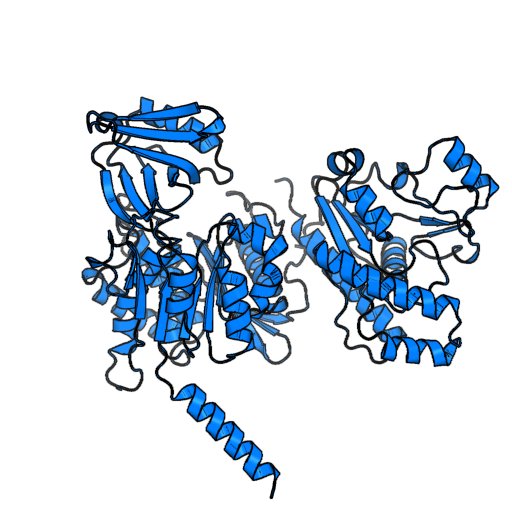85.69 80 LEU A N 1
ATOM 596 C CA . LEU A 1 80 ? 16.320 18.708 -10.550 1.00 85.69 80 LEU A CA 1
ATOM 597 C C . LEU A 1 80 ? 15.073 19.429 -10.030 1.00 85.69 80 LEU A C 1
ATOM 599 O O . LEU A 1 80 ? 14.132 18.788 -9.560 1.00 85.69 80 LEU A O 1
ATOM 603 N N . ASN A 1 81 ? 15.074 20.760 -10.128 1.00 80.19 81 ASN A N 1
ATOM 604 C CA . ASN A 1 81 ? 13.951 21.614 -9.760 1.00 80.19 81 ASN A CA 1
ATOM 605 C C . ASN A 1 81 ? 13.947 22.883 -10.625 1.00 80.19 81 ASN A C 1
ATOM 607 O O . ASN A 1 81 ? 14.775 23.775 -10.437 1.00 80.19 81 ASN A O 1
ATOM 611 N N . ALA A 1 82 ? 12.986 22.985 -11.538 1.00 68.50 82 ALA A N 1
ATOM 612 C CA . ALA A 1 82 ? 12.805 24.108 -12.446 1.00 68.50 82 ALA A CA 1
ATOM 613 C C . ALA A 1 82 ? 12.479 25.416 -11.708 1.00 68.50 82 ALA A C 1
ATOM 615 O O . ALA A 1 82 ? 12.838 26.487 -12.187 1.00 68.50 82 ALA A O 1
ATOM 616 N N . LEU A 1 83 ? 11.856 25.345 -10.524 1.00 71.88 83 LEU A N 1
ATOM 617 C CA . LEU A 1 83 ? 11.567 26.523 -9.696 1.00 71.88 83 LEU A CA 1
ATOM 618 C C . LEU A 1 83 ? 12.811 27.059 -8.971 1.00 71.88 83 LEU A C 1
ATOM 620 O O . LEU A 1 83 ? 12.827 28.221 -8.575 1.00 71.88 83 LEU A O 1
ATOM 624 N N . GLY A 1 84 ? 13.831 26.218 -8.779 1.00 67.00 84 GLY A N 1
ATOM 625 C CA . GLY A 1 84 ? 15.079 26.572 -8.094 1.00 67.00 84 GLY A CA 1
ATOM 626 C C . GLY A 1 84 ? 16.291 26.730 -9.016 1.00 67.00 84 GLY A C 1
ATOM 627 O O . GLY A 1 84 ? 17.384 26.951 -8.510 1.00 67.00 84 GLY A O 1
ATOM 628 N N . ASP A 1 85 ? 16.107 26.575 -10.333 1.00 76.25 85 ASP A N 1
ATOM 629 C CA . ASP A 1 85 ? 17.159 26.533 -11.367 1.00 76.25 85 ASP A CA 1
ATOM 630 C C . ASP A 1 85 ? 18.305 25.540 -11.069 1.00 76.25 85 ASP A C 1
ATOM 632 O O . ASP A 1 85 ? 19.445 25.714 -11.498 1.00 76.25 85 ASP A O 1
ATOM 636 N N . GLU A 1 86 ? 18.013 24.467 -10.326 1.00 87.50 86 GLU A N 1
ATOM 637 C CA . GLU A 1 86 ? 19.016 23.464 -9.969 1.00 87.50 86 GLU A CA 1
ATOM 638 C C . GLU A 1 86 ? 19.187 22.456 -11.115 1.00 87.50 86 GLU A C 1
ATOM 640 O O . GLU A 1 86 ? 18.242 21.745 -11.482 1.00 87.50 86 GLU A O 1
ATOM 645 N N . LYS A 1 87 ? 20.400 22.386 -11.677 1.00 89.62 87 LYS A N 1
ATOM 646 C CA . LYS A 1 87 ? 20.735 21.548 -12.836 1.00 89.62 87 LYS A CA 1
ATOM 647 C C . LYS A 1 87 ? 22.035 20.787 -12.630 1.00 89.62 87 LYS A C 1
ATOM 649 O O . LYS A 1 87 ? 22.958 21.280 -11.985 1.00 89.62 87 LYS A O 1
ATOM 654 N N . ILE A 1 88 ? 22.113 19.603 -13.226 1.00 91.12 88 ILE A N 1
ATOM 655 C CA . ILE A 1 88 ? 23.329 18.791 -13.303 1.00 91.12 88 ILE A CA 1
ATOM 656 C C . ILE A 1 88 ? 23.512 18.339 -14.744 1.00 91.12 88 ILE A C 1
ATOM 658 O O . ILE A 1 88 ? 22.559 17.899 -15.383 1.00 91.12 88 ILE A O 1
ATOM 662 N N . THR A 1 89 ? 24.743 18.411 -15.237 1.00 91.50 89 THR A N 1
ATOM 663 C CA . THR A 1 89 ? 25.110 17.881 -16.550 1.00 91.50 89 THR A CA 1
ATOM 664 C C . THR A 1 89 ? 25.954 16.630 -16.363 1.00 91.50 89 THR A C 1
ATOM 666 O O . THR A 1 89 ? 26.921 16.648 -15.607 1.00 91.50 89 THR A O 1
ATOM 669 N N . ILE A 1 90 ? 25.590 15.551 -17.052 1.00 92.12 90 ILE A N 1
ATOM 670 C CA . ILE A 1 90 ? 26.319 14.279 -17.055 1.00 92.12 90 ILE A CA 1
ATOM 671 C C . ILE A 1 90 ? 26.820 14.027 -18.471 1.00 92.12 90 ILE A C 1
ATOM 673 O O . ILE A 1 90 ? 26.009 13.817 -19.372 1.00 92.12 90 ILE A O 1
ATOM 677 N N . ALA A 1 91 ? 28.135 14.044 -18.680 1.00 90.81 91 ALA A N 1
ATOM 678 C CA . ALA A 1 91 ? 28.715 13.735 -19.981 1.00 90.81 91 ALA A CA 1
ATOM 679 C C . ALA A 1 91 ? 28.705 12.221 -20.253 1.00 90.81 91 ALA A C 1
ATOM 681 O O . ALA A 1 91 ? 28.866 11.406 -19.342 1.00 90.81 91 ALA A O 1
ATOM 682 N N . ASP A 1 92 ? 28.589 11.825 -21.521 1.00 89.75 92 ASP A N 1
ATOM 683 C CA . ASP A 1 92 ? 28.694 10.414 -21.925 1.00 89.75 92 ASP A CA 1
ATOM 684 C C . ASP A 1 92 ? 30.074 9.830 -21.619 1.00 89.75 92 ASP A C 1
ATOM 686 O O . ASP A 1 92 ? 30.199 8.641 -21.342 1.00 89.75 92 ASP A O 1
ATOM 690 N N . ALA A 1 93 ? 31.118 10.664 -21.644 1.00 88.38 93 ALA A N 1
ATOM 691 C CA . ALA A 1 93 ? 32.466 10.254 -21.266 1.00 88.38 93 ALA A CA 1
ATOM 692 C C . ALA A 1 93 ? 32.547 9.798 -19.796 1.00 88.38 93 ALA A C 1
ATOM 694 O O . ALA A 1 93 ? 33.366 8.938 -19.476 1.00 88.38 93 ALA A O 1
ATOM 695 N N . ASP A 1 94 ? 31.677 10.329 -18.929 1.00 88.31 94 ASP A N 1
ATOM 696 C CA . ASP A 1 94 ? 31.662 10.031 -17.496 1.00 88.31 94 ASP A CA 1
ATOM 697 C C . ASP A 1 94 ? 30.779 8.828 -17.139 1.00 88.31 94 ASP A C 1
ATOM 699 O O . ASP A 1 94 ? 31.095 8.067 -16.221 1.00 88.31 94 ASP A O 1
ATOM 703 N N . ALA A 1 95 ? 29.670 8.652 -17.864 1.00 85.56 95 ALA A N 1
ATOM 704 C CA . ALA A 1 95 ? 28.687 7.592 -17.628 1.00 85.56 95 ALA A CA 1
ATOM 705 C C . ALA A 1 95 ? 28.827 6.384 -18.581 1.00 85.56 95 ALA A C 1
ATOM 707 O O . ALA A 1 95 ? 28.150 5.365 -18.418 1.00 85.56 95 ALA A O 1
ATOM 708 N N . GLY A 1 96 ? 29.683 6.479 -19.600 1.00 74.94 96 GLY A N 1
ATOM 709 C CA . GLY A 1 96 ? 29.756 5.503 -20.686 1.00 74.94 96 GLY A CA 1
ATOM 710 C C . GLY A 1 96 ? 28.507 5.502 -21.586 1.00 74.94 96 GLY A C 1
ATOM 711 O O . GLY A 1 96 ? 27.598 6.317 -21.416 1.00 74.94 96 GLY A O 1
ATOM 712 N N . PRO A 1 97 ? 28.429 4.586 -22.572 1.00 79.56 97 PRO A N 1
ATOM 713 C CA . PRO A 1 97 ? 27.271 4.498 -23.457 1.00 79.56 97 PRO A CA 1
ATOM 714 C C . PRO A 1 97 ? 26.012 4.093 -22.681 1.00 79.56 97 PRO A C 1
ATOM 716 O O . PRO A 1 97 ? 26.049 3.169 -21.868 1.00 79.56 97 PRO A O 1
ATOM 719 N N . PHE A 1 98 ? 24.888 4.750 -22.976 1.00 83.88 98 PHE A N 1
ATOM 720 C CA . PHE A 1 98 ? 23.603 4.421 -22.365 1.00 83.88 98 PHE A CA 1
ATOM 721 C C . PHE A 1 98 ? 22.876 3.323 -23.139 1.00 83.88 98 PHE A C 1
ATOM 723 O O . PHE A 1 98 ? 22.531 3.492 -24.311 1.00 83.88 98 PHE A O 1
ATOM 730 N N . ASN A 1 99 ? 22.577 2.214 -22.464 1.00 83.31 99 ASN A N 1
ATOM 731 C CA . ASN A 1 99 ? 21.717 1.174 -23.016 1.00 83.31 99 ASN A CA 1
ATOM 732 C C . ASN A 1 99 ? 20.252 1.569 -22.835 1.00 83.31 99 ASN A C 1
ATOM 734 O O . ASN A 1 99 ? 19.768 1.714 -21.711 1.00 83.31 99 ASN A O 1
ATOM 738 N N . ARG A 1 100 ? 19.553 1.736 -23.958 1.00 85.12 100 ARG A N 1
ATOM 739 C CA . ARG A 1 100 ? 18.148 2.142 -24.001 1.00 85.12 100 ARG A CA 1
ATOM 740 C C . ARG A 1 100 ? 17.225 0.929 -23.936 1.00 85.12 100 ARG A C 1
ATOM 742 O O . ARG A 1 100 ? 17.351 0.014 -24.746 1.00 85.12 100 ARG A O 1
ATOM 749 N N . THR A 1 101 ? 16.252 0.958 -23.034 1.00 85.06 101 THR A N 1
ATOM 750 C CA . THR A 1 101 ? 15.155 -0.015 -22.971 1.00 85.06 101 THR A CA 1
ATOM 751 C C . THR A 1 101 ? 13.853 0.665 -22.567 1.00 85.06 101 THR A C 1
ATOM 753 O O . THR A 1 101 ? 13.850 1.663 -21.857 1.00 85.06 101 THR A O 1
ATOM 756 N N . LEU A 1 102 ? 12.724 0.107 -22.997 1.00 87.06 102 LEU A N 1
ATOM 757 C CA . LEU A 1 102 ? 11.428 0.479 -22.433 1.00 87.06 102 LEU A CA 1
ATOM 758 C C . LEU A 1 102 ? 11.323 -0.057 -21.006 1.00 87.06 102 LEU A C 1
ATOM 760 O O . LEU A 1 102 ? 11.624 -1.235 -20.775 1.00 87.06 102 LEU A O 1
ATOM 764 N N . GLY A 1 103 ? 10.876 0.804 -20.100 1.00 82.19 103 GLY A N 1
ATOM 765 C CA . GLY A 1 103 ? 10.766 0.556 -18.673 1.00 82.19 103 GLY A CA 1
ATOM 766 C C . GLY A 1 103 ? 9.451 1.046 -18.074 1.00 82.19 103 GLY A C 1
ATOM 767 O O . GLY A 1 103 ? 8.501 1.403 -18.775 1.00 82.19 103 GLY A O 1
ATOM 768 N N . GLY A 1 104 ? 9.397 1.031 -16.746 1.00 82.56 104 GLY A N 1
ATOM 769 C CA . GLY A 1 104 ? 8.192 1.273 -15.959 1.00 82.56 104 GLY A CA 1
ATOM 770 C C . GLY A 1 104 ? 7.559 -0.036 -15.490 1.00 82.56 104 GLY A C 1
ATOM 771 O O . GLY A 1 104 ? 7.518 -1.023 -16.225 1.00 82.56 104 GLY A O 1
ATOM 772 N N . GLY A 1 105 ? 7.053 -0.050 -14.252 1.00 82.81 105 GLY A N 1
ATOM 773 C CA . GLY A 1 105 ? 6.644 -1.299 -13.595 1.00 82.81 105 GLY A CA 1
ATOM 774 C C . GLY A 1 105 ? 5.571 -2.084 -14.359 1.00 82.81 105 GLY A C 1
ATOM 775 O O . GLY A 1 105 ? 5.692 -3.291 -14.554 1.00 82.81 105 GLY A O 1
ATOM 776 N N . LEU A 1 106 ? 4.562 -1.386 -14.898 1.00 87.06 106 LEU A N 1
ATOM 777 C CA . LEU A 1 106 ? 3.547 -2.014 -15.752 1.00 87.06 106 LEU A CA 1
ATOM 778 C C . LEU A 1 106 ? 4.098 -2.479 -17.105 1.00 87.06 106 LEU A C 1
ATOM 780 O O . LEU A 1 106 ? 3.611 -3.477 -17.628 1.00 87.06 106 LEU A O 1
ATOM 784 N N . CYS A 1 107 ? 5.101 -1.801 -17.672 1.00 88.69 107 CYS A N 1
ATOM 785 C CA . CYS A 1 107 ? 5.717 -2.220 -18.934 1.00 88.69 107 CYS A CA 1
ATOM 786 C C . CYS A 1 107 ? 6.501 -3.524 -18.757 1.00 88.69 107 CYS A C 1
ATOM 788 O O . CYS A 1 107 ? 6.356 -4.437 -19.568 1.00 88.69 107 CYS A O 1
ATOM 790 N N . ASN A 1 108 ? 7.294 -3.631 -17.684 1.00 88.25 108 ASN A N 1
ATOM 791 C CA . ASN A 1 108 ? 8.018 -4.861 -17.353 1.00 88.25 108 ASN A CA 1
ATOM 792 C C . ASN A 1 108 ? 7.043 -6.012 -17.098 1.00 88.25 108 ASN A C 1
ATOM 794 O O . ASN A 1 108 ? 7.153 -7.056 -17.737 1.00 88.25 108 ASN A O 1
ATOM 798 N N . LEU A 1 109 ? 6.027 -5.775 -16.258 1.00 91.19 109 LEU A N 1
ATOM 799 C CA . LEU A 1 109 ? 4.992 -6.766 -15.977 1.00 91.19 109 LEU A CA 1
ATOM 800 C C . LEU A 1 109 ? 4.292 -7.243 -17.251 1.00 91.19 109 LEU A C 1
ATOM 802 O O . LEU A 1 109 ? 4.054 -8.435 -17.392 1.00 91.19 109 LEU A O 1
ATOM 806 N N . SER A 1 110 ? 3.959 -6.334 -18.169 1.00 90.69 110 SER A N 1
ATOM 807 C CA . SER A 1 110 ? 3.237 -6.673 -19.401 1.00 90.69 110 SER A CA 1
ATOM 808 C C . SER A 1 110 ? 4.038 -7.611 -20.302 1.00 90.69 110 SER A C 1
ATOM 810 O O . SER A 1 110 ? 3.505 -8.615 -20.767 1.00 90.69 110 SER A O 1
ATOM 812 N N . LYS A 1 111 ? 5.334 -7.332 -20.489 1.00 90.19 111 LYS A N 1
ATOM 813 C CA . LYS A 1 111 ? 6.234 -8.193 -21.274 1.00 90.19 111 LYS A CA 1
ATOM 814 C C . LYS A 1 111 ? 6.355 -9.589 -20.671 1.00 90.19 111 LYS A C 1
ATOM 816 O O . LYS A 1 111 ? 6.271 -10.587 -21.380 1.00 90.19 111 LYS A O 1
ATOM 821 N N . ASP A 1 112 ? 6.508 -9.655 -19.352 1.00 92.19 112 ASP A N 1
ATOM 822 C CA . ASP A 1 112 ? 6.609 -10.926 -18.638 1.00 92.19 112 ASP A CA 1
ATOM 823 C C . ASP A 1 112 ? 5.302 -11.711 -18.704 1.00 92.19 112 ASP A C 1
ATOM 825 O O . ASP A 1 112 ? 5.308 -12.927 -18.889 1.00 92.19 112 ASP A O 1
ATOM 829 N N . LEU A 1 113 ? 4.176 -11.008 -18.567 1.00 91.25 113 LEU A N 1
ATOM 830 C CA . LEU A 1 113 ? 2.846 -11.591 -18.565 1.00 91.25 113 LEU A CA 1
ATOM 831 C C . LEU A 1 113 ? 2.554 -12.337 -19.870 1.00 91.25 113 LEU A C 1
ATOM 833 O O . LEU A 1 113 ? 1.980 -13.420 -19.811 1.00 91.25 113 LEU A O 1
ATOM 837 N N . GLU A 1 114 ? 2.966 -11.810 -21.024 1.00 89.69 114 GLU A N 1
ATOM 838 C CA . GLU A 1 114 ? 2.783 -12.489 -22.312 1.00 89.69 114 GLU A CA 1
ATOM 839 C C . GLU A 1 114 ? 3.503 -13.834 -22.369 1.00 89.69 114 GLU A C 1
ATOM 841 O O . GLU A 1 114 ? 2.863 -14.857 -22.607 1.00 89.69 114 GLU A O 1
ATOM 846 N N . ILE A 1 115 ? 4.803 -13.839 -22.065 1.00 90.38 115 ILE A N 1
ATOM 847 C CA . ILE A 1 115 ? 5.638 -15.046 -22.103 1.00 90.38 115 ILE A CA 1
ATOM 848 C C . ILE A 1 115 ? 5.129 -16.080 -21.095 1.00 90.38 115 ILE A C 1
ATOM 850 O O . ILE A 1 115 ? 5.090 -17.279 -21.375 1.00 90.38 115 ILE A O 1
ATOM 854 N N . ILE A 1 116 ? 4.724 -15.628 -19.906 1.00 90.88 116 ILE A N 1
ATOM 855 C CA . ILE A 1 116 ? 4.199 -16.515 -18.869 1.00 90.88 116 ILE A CA 1
ATOM 856 C C . ILE A 1 116 ? 2.846 -17.092 -19.293 1.00 90.88 116 ILE A C 1
ATOM 858 O O . ILE A 1 116 ? 2.630 -18.291 -19.128 1.00 90.88 116 ILE A O 1
ATOM 862 N N . LEU A 1 117 ? 1.936 -16.280 -19.837 1.00 87.69 117 LEU A N 1
ATOM 863 C CA . LEU A 1 117 ? 0.635 -16.762 -20.303 1.00 87.69 117 LEU A CA 1
ATOM 864 C C . LEU A 1 117 ? 0.766 -17.751 -21.456 1.00 87.69 117 LEU A C 1
ATOM 866 O O . LEU A 1 117 ? -0.011 -18.701 -21.478 1.00 87.69 117 LEU A O 1
ATOM 870 N N . ASP A 1 118 ? 1.740 -17.577 -22.350 1.00 86.19 118 ASP A N 1
ATOM 871 C CA . ASP A 1 118 ? 2.040 -18.566 -23.390 1.00 86.19 118 ASP A CA 1
ATOM 872 C C . ASP A 1 118 ? 2.375 -19.918 -22.768 1.00 86.19 118 ASP A C 1
ATOM 874 O O . ASP A 1 118 ? 1.725 -20.916 -23.057 1.00 86.19 118 ASP A O 1
ATOM 878 N N . VAL A 1 119 ? 3.289 -19.952 -21.799 1.00 86.00 119 VAL A N 1
ATOM 879 C CA . VAL A 1 119 ? 3.639 -21.202 -21.106 1.00 86.00 119 VAL A CA 1
ATOM 880 C C . VAL A 1 119 ? 2.454 -21.809 -20.350 1.00 86.00 119 VAL A C 1
ATOM 882 O O . VAL A 1 119 ? 2.271 -23.026 -20.358 1.00 86.00 119 VAL A O 1
ATOM 885 N N . LEU A 1 120 ? 1.654 -20.986 -19.668 1.00 81.94 120 LEU A N 1
ATOM 886 C CA . LEU A 1 120 ? 0.539 -21.476 -18.856 1.00 81.94 120 LEU A CA 1
ATOM 887 C C . LEU A 1 120 ? -0.664 -21.930 -19.696 1.00 81.94 120 LEU A C 1
ATOM 889 O O . LEU A 1 120 ? -1.408 -22.799 -19.241 1.00 81.94 120 LEU A O 1
ATOM 893 N N . CYS A 1 121 ? -0.870 -21.348 -20.880 1.00 78.62 121 CYS A N 1
ATOM 894 C CA . CYS A 1 121 ? -2.041 -21.601 -21.722 1.00 78.62 121 CYS A CA 1
ATOM 895 C C . CYS A 1 121 ? -1.764 -22.536 -22.916 1.00 78.62 121 CYS A C 1
ATOM 897 O O . CYS A 1 121 ? -2.729 -23.045 -23.481 1.00 78.62 121 CYS A O 1
ATOM 899 N N . ASP A 1 122 ? -0.503 -22.820 -23.269 1.00 72.31 122 ASP A N 1
ATOM 900 C CA . ASP A 1 122 ? -0.109 -23.708 -24.387 1.00 72.31 122 ASP A CA 1
ATOM 901 C C . ASP A 1 122 ? -0.214 -25.229 -24.078 1.00 72.31 122 ASP A C 1
ATOM 903 O O . ASP A 1 122 ? 0.299 -26.061 -24.827 1.00 72.31 122 ASP A O 1
ATOM 907 N N . GLY A 1 123 ? -0.860 -25.641 -22.978 1.00 56.03 123 GLY A N 1
ATOM 908 C CA . GLY A 1 123 ? -0.940 -27.050 -22.548 1.00 56.03 123 GLY A CA 1
ATOM 909 C C . GLY A 1 123 ? -1.847 -27.969 -23.396 1.00 56.03 123 GLY A C 1
ATOM 910 O O . GLY A 1 123 ? -2.857 -27.535 -23.948 1.00 56.03 123 GLY A O 1
ATOM 911 N N . GLU A 1 124 ? -1.524 -29.275 -23.419 1.00 46.31 124 GLU A N 1
ATOM 912 C CA . GLU A 1 124 ? -2.144 -30.337 -24.251 1.00 46.31 124 GLU A CA 1
ATOM 913 C C . GLU A 1 124 ? -3.674 -30.518 -24.099 1.00 46.31 124 GLU A C 1
ATOM 915 O O . GLU A 1 124 ? -4.311 -31.075 -24.991 1.00 46.31 124 GLU A O 1
ATOM 920 N N . ASP A 1 125 ? -4.287 -30.020 -23.019 1.00 45.91 125 ASP A N 1
ATOM 921 C CA . ASP A 1 125 ? -5.716 -30.227 -22.722 1.00 45.91 125 ASP A CA 1
ATOM 922 C C . ASP A 1 125 ? -6.660 -29.156 -23.312 1.00 45.91 125 ASP A C 1
ATOM 924 O O . ASP A 1 125 ? -7.876 -29.246 -23.137 1.00 45.91 125 ASP A O 1
ATOM 928 N N . GLY A 1 126 ? -6.146 -28.130 -24.005 1.00 45.44 126 GLY A N 1
ATOM 929 C CA . GLY A 1 126 ? -6.952 -27.177 -24.792 1.00 45.44 126 GLY A CA 1
ATOM 930 C C . GLY A 1 126 ? -8.040 -26.392 -24.032 1.00 45.44 126 GLY A C 1
ATOM 931 O O . GLY A 1 126 ? -8.868 -25.730 -24.660 1.00 45.44 126 GLY A O 1
ATOM 932 N N . SER A 1 127 ? -8.081 -26.458 -22.696 1.00 47.09 127 SER A N 1
ATOM 933 C CA . SER A 1 127 ? -9.209 -25.957 -21.898 1.00 47.09 127 SER A CA 1
ATOM 934 C C . SER A 1 127 ? -9.100 -24.488 -21.475 1.00 47.09 127 SER A C 1
ATOM 936 O O . SER A 1 127 ? -10.118 -23.887 -21.138 1.00 47.09 127 SER A O 1
ATOM 938 N N . SER A 1 128 ? -7.904 -23.887 -21.480 1.00 57.09 128 SER A N 1
ATOM 939 C CA . SER A 1 128 ? -7.690 -22.479 -21.106 1.00 57.09 128 SER A CA 1
ATOM 940 C C . SER A 1 128 ? -7.250 -21.660 -22.316 1.00 57.09 128 SER A C 1
ATOM 942 O O . SER A 1 128 ? -6.094 -21.703 -22.728 1.00 57.09 128 SER A O 1
ATOM 944 N N . ARG A 1 129 ? -8.176 -20.898 -22.900 1.00 67.31 129 ARG A N 1
ATOM 945 C CA . ARG A 1 129 ? -7.860 -19.956 -23.979 1.00 67.31 129 ARG A CA 1
ATOM 946 C C . ARG A 1 129 ? -7.044 -18.792 -23.406 1.00 67.31 129 ARG A C 1
ATOM 948 O O . ARG A 1 129 ? -7.530 -18.130 -22.492 1.00 67.31 129 ARG A O 1
ATOM 955 N N . ARG A 1 130 ? -5.853 -18.521 -23.966 1.00 77.50 130 ARG A N 1
ATOM 956 C CA . ARG A 1 130 ? -5.034 -17.342 -23.617 1.00 77.50 130 ARG A CA 1
ATOM 957 C C . ARG A 1 130 ? -5.908 -16.078 -23.679 1.00 77.50 130 ARG A C 1
ATOM 959 O O . ARG A 1 130 ? -6.513 -15.833 -24.733 1.00 77.50 130 ARG A O 1
ATOM 966 N N . PRO A 1 131 ? -6.005 -15.289 -22.592 1.00 79.38 131 PRO A N 1
ATOM 967 C CA . PRO A 1 131 ? -6.758 -14.047 -22.631 1.00 79.38 131 PRO A CA 1
ATOM 968 C C . PRO A 1 131 ? -6.056 -13.062 -23.565 1.00 79.38 131 PRO A C 1
ATOM 970 O O . PRO A 1 131 ? -4.826 -12.975 -23.602 1.00 79.38 131 PRO A O 1
ATOM 973 N N . ARG A 1 132 ? -6.846 -12.322 -24.343 1.00 83.31 132 ARG A N 1
ATOM 974 C CA . ARG A 1 132 ? -6.318 -11.275 -25.220 1.00 83.31 132 ARG A CA 1
ATOM 975 C C . ARG A 1 132 ? -5.881 -10.090 -24.363 1.00 83.31 132 ARG A C 1
ATOM 977 O O . ARG A 1 132 ? -6.678 -9.621 -23.552 1.00 83.31 132 ARG A O 1
ATOM 984 N N . ILE A 1 133 ? -4.664 -9.599 -24.577 1.00 88.31 133 ILE A N 1
ATOM 985 C CA . ILE A 1 133 ? -4.173 -8.366 -23.958 1.00 88.31 133 ILE A CA 1
ATOM 986 C C . ILE A 1 133 ? -4.293 -7.239 -24.984 1.00 88.31 133 ILE A C 1
ATOM 988 O O . ILE A 1 133 ? -3.803 -7.366 -26.102 1.00 88.31 133 ILE A O 1
ATOM 992 N N . ASP A 1 134 ? -4.985 -6.167 -24.612 1.00 90.06 134 ASP A N 1
ATOM 993 C CA . ASP A 1 134 ? -5.057 -4.924 -25.370 1.00 90.06 134 ASP A CA 1
ATOM 994 C C . ASP A 1 134 ? -4.240 -3.857 -24.623 1.00 90.06 134 ASP A C 1
ATOM 996 O O . ASP A 1 134 ? -4.374 -3.696 -23.404 1.00 90.06 134 ASP A O 1
ATOM 1000 N N . TYR A 1 135 ? -3.406 -3.122 -25.360 1.00 92.38 135 TYR A N 1
ATOM 1001 C CA . TYR A 1 135 ? -2.543 -2.072 -24.818 1.00 92.38 135 TYR A CA 1
ATOM 1002 C C . TYR A 1 135 ? -2.989 -0.677 -25.249 1.00 92.38 135 TYR A C 1
ATOM 1004 O O . TYR A 1 135 ? -3.408 -0.477 -26.391 1.00 92.38 135 TYR A O 1
ATOM 1012 N N . LEU A 1 136 ? -2.817 0.290 -24.348 1.00 93.06 136 LEU A N 1
ATOM 1013 C CA . LEU A 1 136 ? -2.764 1.717 -24.664 1.00 93.06 136 LEU A CA 1
ATOM 1014 C C . LEU A 1 136 ? -1.363 2.228 -24.323 1.00 93.06 136 LEU A C 1
ATOM 1016 O O . LEU A 1 136 ? -0.959 2.190 -23.160 1.00 93.06 136 LEU A O 1
ATOM 1020 N N . THR A 1 137 ? -0.612 2.687 -25.320 1.00 93.00 137 THR A N 1
ATOM 1021 C CA . THR A 1 137 ? 0.813 3.030 -25.185 1.00 93.00 137 THR A CA 1
ATOM 1022 C C . THR A 1 137 ? 1.156 4.313 -25.938 1.00 93.00 137 THR A C 1
ATOM 1024 O O . THR A 1 137 ? 0.411 4.750 -26.816 1.00 93.00 137 THR A O 1
ATOM 1027 N N . TRP A 1 138 ? 2.284 4.935 -25.600 1.00 92.75 138 TRP A N 1
ATOM 1028 C CA . TRP A 1 138 ? 2.827 6.026 -26.404 1.00 92.75 138 TRP A CA 1
ATOM 1029 C C . TRP A 1 138 ? 3.363 5.510 -27.738 1.00 92.75 138 TRP A C 1
ATOM 1031 O O . TRP A 1 138 ? 3.848 4.382 -27.853 1.00 92.75 138 TRP A O 1
ATOM 1041 N N . LYS A 1 139 ? 3.305 6.365 -28.758 1.00 90.62 139 LYS A N 1
ATOM 1042 C CA . LYS A 1 139 ? 3.751 6.052 -30.120 1.00 90.62 139 LYS A CA 1
ATOM 1043 C C . LYS A 1 139 ? 5.193 5.551 -30.198 1.00 90.62 139 LYS A C 1
ATOM 1045 O O . LYS A 1 139 ? 5.494 4.703 -31.030 1.00 90.62 139 LYS A O 1
ATOM 1050 N N . ASP A 1 140 ? 6.069 6.037 -29.323 1.00 86.62 140 ASP A N 1
ATOM 1051 C CA . ASP A 1 140 ? 7.480 5.643 -29.247 1.00 86.62 140 ASP A CA 1
ATOM 1052 C C . ASP A 1 140 ? 7.717 4.199 -28.752 1.00 86.62 140 ASP A C 1
ATOM 1054 O O . ASP A 1 140 ? 8.850 3.719 -28.815 1.00 86.62 140 ASP A O 1
ATOM 1058 N N . ALA A 1 141 ? 6.670 3.497 -28.301 1.00 87.19 141 ALA A N 1
ATOM 1059 C CA . ALA A 1 141 ? 6.712 2.091 -27.893 1.00 87.19 141 ALA A CA 1
ATOM 1060 C C . ALA A 1 141 ? 5.675 1.195 -28.589 1.00 87.19 141 ALA A C 1
ATOM 1062 O O . ALA A 1 141 ? 5.562 0.015 -28.244 1.00 87.19 141 ALA A O 1
ATOM 1063 N N . ALA A 1 142 ? 4.943 1.720 -29.576 1.00 87.06 142 ALA A N 1
ATOM 1064 C CA . ALA A 1 142 ? 3.878 0.993 -30.268 1.00 87.06 142 ALA A CA 1
ATOM 1065 C C . ALA A 1 142 ? 4.369 -0.296 -30.958 1.00 87.06 142 ALA A C 1
ATOM 1067 O O . ALA A 1 142 ? 3.628 -1.273 -31.026 1.00 87.06 142 ALA A O 1
ATOM 1068 N N . ASP A 1 143 ? 5.634 -0.331 -31.395 1.00 86.00 143 ASP A N 1
ATOM 1069 C CA . ASP A 1 143 ? 6.257 -1.526 -31.985 1.00 86.00 143 ASP A CA 1
ATOM 1070 C C . ASP A 1 143 ? 6.456 -2.660 -30.966 1.00 86.00 143 ASP A C 1
ATOM 1072 O O . ASP A 1 143 ? 6.549 -3.827 -31.338 1.00 86.00 143 ASP A O 1
ATOM 1076 N N . THR A 1 144 ? 6.554 -2.325 -29.675 1.00 84.38 144 THR A N 1
ATOM 1077 C CA . THR A 1 144 ? 6.749 -3.300 -28.590 1.00 84.38 144 THR A CA 1
ATOM 1078 C C . THR A 1 144 ? 5.430 -3.732 -27.959 1.00 84.38 144 THR A C 1
ATOM 1080 O O . THR A 1 144 ? 5.295 -4.889 -27.578 1.00 84.38 144 THR A O 1
ATOM 1083 N N . PHE A 1 145 ? 4.468 -2.817 -27.841 1.00 88.12 145 PHE A N 1
ATOM 1084 C CA . PHE A 1 145 ? 3.157 -3.079 -27.249 1.00 88.12 145 PHE A CA 1
ATOM 1085 C C . PHE A 1 145 ? 2.065 -2.853 -28.301 1.00 88.12 145 PHE A C 1
ATOM 1087 O O . PHE A 1 145 ? 1.519 -1.750 -28.392 1.00 88.12 145 PHE A O 1
ATOM 1094 N N . PRO A 1 146 ? 1.747 -3.872 -29.122 1.00 79.75 146 PRO A N 1
ATOM 1095 C CA . PRO A 1 146 ? 0.788 -3.722 -30.207 1.00 79.75 146 PRO A CA 1
ATOM 1096 C C . PRO A 1 146 ? -0.609 -3.421 -29.646 1.00 79.75 146 PRO A C 1
ATOM 1098 O O . PRO A 1 146 ? -1.192 -4.218 -28.914 1.00 79.75 146 PRO A O 1
ATOM 1101 N N . GLY A 1 147 ? -1.159 -2.258 -29.991 1.00 85.94 147 GLY A N 1
ATOM 1102 C CA . GLY A 1 147 ? -2.426 -1.780 -29.443 1.00 85.94 147 GLY A CA 1
ATOM 1103 C C . GLY A 1 147 ? -2.801 -0.388 -29.942 1.00 85.94 147 GLY A C 1
ATOM 1104 O O . GLY A 1 147 ? -2.454 0.004 -31.056 1.00 85.94 147 GLY A O 1
ATOM 1105 N N . GLN A 1 148 ? -3.526 0.363 -29.117 1.00 93.25 148 GLN A N 1
ATOM 1106 C CA . GLN A 1 148 ? -3.830 1.763 -29.387 1.00 93.25 148 GLN A CA 1
ATOM 1107 C C . GLN A 1 148 ? -2.617 2.628 -29.024 1.00 93.25 148 GLN A C 1
ATOM 1109 O O . GLN A 1 148 ? -2.175 2.645 -27.875 1.00 93.25 148 GLN A O 1
ATOM 1114 N N . ALA A 1 149 ? -2.085 3.353 -30.007 1.00 92.81 149 ALA A N 1
ATOM 1115 C CA . ALA A 1 149 ? -0.991 4.295 -29.807 1.00 92.81 149 ALA A CA 1
ATOM 1116 C C . ALA A 1 149 ? -1.527 5.720 -29.610 1.00 92.81 149 ALA A C 1
ATOM 1118 O O . ALA A 1 149 ? -2.440 6.142 -30.322 1.00 92.81 149 ALA A O 1
ATOM 1119 N N . VAL A 1 150 ? -0.937 6.460 -28.673 1.00 92.69 150 VAL A N 1
ATOM 1120 C CA . VAL A 1 150 ? -1.206 7.885 -28.434 1.00 92.69 150 VAL A CA 1
ATOM 1121 C C . VAL A 1 150 ? -0.011 8.703 -28.916 1.00 92.69 150 VAL A C 1
ATOM 1123 O O . VAL A 1 150 ? 1.139 8.332 -28.662 1.00 92.69 150 VAL A O 1
ATOM 1126 N N . ASP A 1 151 ? -0.266 9.803 -29.626 1.00 90.56 151 ASP A N 1
ATOM 1127 C CA . ASP A 1 151 ? 0.785 10.736 -30.032 1.00 90.56 151 ASP A CA 1
ATOM 1128 C C . ASP A 1 151 ? 1.390 11.393 -28.778 1.00 90.56 151 ASP A C 1
ATOM 1130 O O . ASP A 1 151 ? 0.682 11.964 -27.965 1.00 90.56 151 ASP A O 1
ATOM 1134 N N . GLY A 1 152 ? 2.696 11.248 -28.575 1.00 87.62 152 GLY A N 1
ATOM 1135 C CA . GLY A 1 152 ? 3.394 11.662 -27.355 1.00 87.62 152 GLY A CA 1
ATOM 1136 C C . GLY A 1 152 ? 4.600 10.764 -27.098 1.00 87.62 152 GLY A C 1
ATOM 1137 O O . GLY A 1 152 ? 4.862 9.832 -27.868 1.00 87.62 152 GLY A O 1
ATOM 1138 N N . THR A 1 153 ? 5.349 11.053 -26.038 1.00 87.12 153 THR A N 1
ATOM 1139 C CA . THR A 1 153 ? 6.567 10.310 -25.693 1.00 87.12 153 THR A CA 1
ATOM 1140 C C . THR A 1 153 ? 6.596 9.897 -24.233 1.00 87.12 153 THR A C 1
ATOM 1142 O O . THR A 1 153 ? 6.178 10.640 -23.338 1.00 87.12 153 THR A O 1
ATOM 1145 N N . SER A 1 154 ? 7.164 8.717 -24.005 1.00 88.75 154 SER A N 1
ATOM 1146 C CA . SER A 1 154 ? 7.466 8.203 -22.674 1.00 88.75 154 SER A CA 1
ATOM 1147 C C . SER A 1 154 ? 8.347 9.182 -21.907 1.00 88.75 154 SER A C 1
ATOM 1149 O O . SER A 1 154 ? 9.239 9.805 -22.479 1.00 88.75 154 SER A O 1
ATOM 1151 N N . ARG A 1 155 ? 8.159 9.254 -20.591 1.00 87.75 155 ARG A N 1
ATOM 1152 C CA . ARG A 1 155 ? 9.108 9.942 -19.708 1.00 87.75 155 ARG A CA 1
ATOM 1153 C C . ARG A 1 155 ? 10.441 9.197 -19.671 1.00 87.75 155 ARG A C 1
ATOM 1155 O O . ARG A 1 155 ? 10.469 7.988 -19.873 1.00 87.75 155 ARG A O 1
ATOM 1162 N N . THR A 1 156 ? 11.527 9.867 -19.342 1.00 89.88 156 THR A N 1
ATOM 1163 C CA . THR A 1 156 ? 12.871 9.282 -19.319 1.00 89.88 156 THR A CA 1
ATOM 1164 C C . THR A 1 156 ? 13.306 8.951 -17.895 1.00 89.88 156 THR A C 1
ATOM 1166 O O . THR A 1 156 ? 13.027 9.694 -16.949 1.00 89.88 156 THR A O 1
ATOM 1169 N N . SER A 1 157 ? 14.033 7.845 -17.750 1.00 89.75 157 SER A N 1
ATOM 1170 C CA . SER A 1 157 ? 14.730 7.478 -16.521 1.00 89.75 157 SER A CA 1
ATOM 1171 C C . SER A 1 157 ? 16.206 7.213 -16.810 1.00 89.75 157 SER A C 1
ATOM 1173 O O . SER A 1 157 ? 16.534 6.368 -17.637 1.00 89.75 157 SER A O 1
ATOM 1175 N N . LEU A 1 158 ? 17.110 7.901 -16.112 1.00 91.06 158 LEU A N 1
ATOM 1176 C CA . LEU A 1 158 ? 18.545 7.601 -16.122 1.00 91.06 158 LEU A CA 1
ATOM 1177 C C . LEU A 1 158 ? 18.876 6.687 -14.941 1.00 91.06 158 LEU A C 1
ATOM 1179 O O . LEU A 1 158 ? 18.549 7.008 -13.797 1.00 91.06 158 LEU A O 1
ATOM 1183 N N . ILE A 1 159 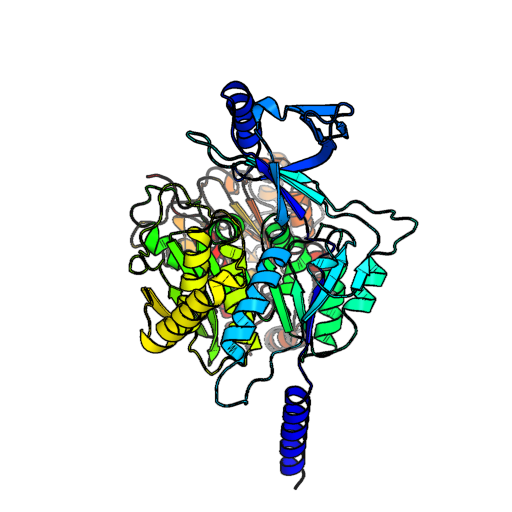? 19.517 5.554 -15.216 1.00 88.75 159 ILE A N 1
ATOM 1184 C CA . ILE A 1 159 ? 19.825 4.522 -14.223 1.00 88.75 159 ILE A CA 1
ATOM 1185 C C . ILE A 1 159 ? 21.339 4.363 -14.126 1.00 88.75 159 ILE A C 1
ATOM 1187 O O . ILE A 1 159 ? 21.999 3.964 -15.085 1.00 88.75 159 ILE A O 1
ATOM 1191 N N . PHE A 1 160 ? 21.878 4.647 -12.942 1.00 88.94 160 PHE A N 1
ATOM 1192 C CA . PHE A 1 160 ? 23.305 4.609 -12.646 1.00 88.94 160 PHE A CA 1
ATOM 1193 C C . PHE A 1 160 ? 23.628 3.477 -11.684 1.00 88.94 160 PHE A C 1
ATOM 1195 O O . PHE A 1 160 ? 22.989 3.329 -10.640 1.00 88.94 160 PHE A O 1
ATOM 1202 N N . ARG A 1 161 ? 24.655 2.700 -12.025 1.00 83.25 161 ARG A N 1
ATOM 1203 C CA . ARG A 1 161 ? 25.200 1.634 -11.190 1.00 83.25 161 ARG A CA 1
ATOM 1204 C C . ARG A 1 161 ? 26.650 1.372 -11.584 1.00 83.25 161 ARG A C 1
ATOM 1206 O O . ARG A 1 161 ? 26.978 1.413 -12.764 1.00 83.25 161 ARG A O 1
ATOM 1213 N N . GLY A 1 162 ? 27.504 1.062 -10.614 1.00 77.50 162 GLY A N 1
ATOM 1214 C CA . GLY A 1 162 ? 28.894 0.706 -10.883 1.00 77.50 162 GLY A CA 1
ATOM 1215 C C . GLY A 1 162 ? 29.564 0.039 -9.691 1.00 77.50 162 GLY A C 1
ATOM 1216 O O . GLY A 1 162 ? 28.980 -0.075 -8.614 1.00 77.50 162 GLY A O 1
ATOM 1217 N N . GLU A 1 163 ? 30.799 -0.416 -9.881 1.00 74.88 163 GLU A N 1
ATOM 1218 C CA . GLU A 1 163 ? 31.614 -0.934 -8.783 1.00 74.88 163 GLU A CA 1
ATOM 1219 C C . GLU A 1 163 ? 31.801 0.151 -7.707 1.00 74.88 163 GLU A C 1
ATOM 1221 O O . GLU A 1 163 ? 32.121 1.300 -8.013 1.00 74.88 163 GLU A O 1
ATOM 1226 N N . GLY A 1 164 ? 31.538 -0.199 -6.443 1.00 76.69 164 GLY A N 1
ATOM 1227 C CA . GLY A 1 164 ? 31.635 0.737 -5.319 1.00 76.69 164 GLY A CA 1
ATOM 1228 C C . GLY A 1 164 ? 30.557 1.831 -5.270 1.00 76.69 164 GLY A C 1
ATOM 1229 O O . GLY A 1 164 ? 30.691 2.744 -4.461 1.00 76.69 164 GLY A O 1
ATOM 1230 N N . PHE A 1 165 ? 29.507 1.756 -6.096 1.00 81.75 165 PHE A N 1
ATOM 1231 C CA . PHE A 1 165 ? 28.388 2.703 -6.089 1.00 81.75 165 PHE A CA 1
ATOM 1232 C C . PHE A 1 165 ? 27.042 1.974 -6.054 1.00 81.75 165 PHE A C 1
ATOM 1234 O O . PHE A 1 165 ? 26.685 1.267 -7.004 1.00 81.75 165 PHE A O 1
ATOM 1241 N N . ASP A 1 166 ? 26.271 2.175 -4.980 1.00 79.06 166 ASP A N 1
ATOM 1242 C CA . ASP A 1 166 ? 24.897 1.677 -4.934 1.00 79.06 166 ASP A CA 1
ATOM 1243 C C . ASP A 1 166 ? 24.013 2.485 -5.887 1.00 79.06 166 ASP A C 1
ATOM 1245 O O . ASP A 1 166 ? 24.151 3.698 -6.047 1.00 79.06 166 ASP A O 1
ATOM 1249 N N . LYS A 1 167 ? 23.092 1.770 -6.522 1.00 85.38 167 LYS A N 1
ATOM 1250 C CA . LYS A 1 167 ? 22.223 2.228 -7.604 1.00 85.38 167 LYS A CA 1
ATOM 1251 C C . LYS A 1 167 ? 21.511 3.557 -7.316 1.00 85.38 167 LYS A C 1
ATOM 1253 O O . LYS A 1 167 ? 20.965 3.752 -6.233 1.00 85.38 167 LYS A O 1
ATOM 1258 N N . LEU A 1 168 ? 21.410 4.405 -8.340 1.00 88.38 168 LEU A N 1
ATOM 1259 C CA . LEU A 1 168 ? 20.587 5.618 -8.339 1.00 88.38 168 LEU A CA 1
ATOM 1260 C C . LEU A 1 168 ? 19.767 5.706 -9.631 1.00 88.38 168 LEU A C 1
ATOM 1262 O O . LEU A 1 168 ? 20.279 5.457 -10.720 1.00 88.38 168 LEU A O 1
ATOM 1266 N N . ILE A 1 169 ? 18.496 6.081 -9.509 1.00 86.88 169 ILE A N 1
ATOM 1267 C CA . ILE A 1 169 ? 17.559 6.256 -10.619 1.00 86.88 169 ILE A CA 1
ATOM 1268 C C . ILE A 1 169 ? 17.026 7.690 -10.590 1.00 86.88 169 ILE A C 1
ATOM 1270 O O . ILE A 1 169 ? 16.373 8.095 -9.626 1.00 86.88 169 ILE A O 1
ATOM 1274 N N . LEU A 1 170 ? 17.248 8.435 -11.669 1.00 89.94 170 LEU A N 1
ATOM 1275 C CA . LEU A 1 170 ? 16.667 9.760 -11.890 1.00 89.94 170 LEU A CA 1
ATOM 1276 C C . LEU A 1 170 ? 15.507 9.612 -12.870 1.00 89.94 170 LEU A C 1
ATOM 1278 O O . LEU A 1 170 ? 15.721 9.118 -13.969 1.00 89.94 170 LEU A O 1
ATOM 1282 N N . THR A 1 171 ? 14.283 9.974 -12.486 1.00 87.06 171 THR A N 1
ATOM 1283 C CA . THR A 1 171 ? 13.086 9.779 -13.332 1.00 87.06 171 THR A CA 1
ATOM 1284 C C . THR A 1 171 ? 12.310 11.072 -13.500 1.00 87.06 171 THR A C 1
ATOM 1286 O O . THR A 1 171 ? 12.002 11.738 -12.510 1.00 87.06 171 THR A O 1
ATOM 1289 N N . GLU A 1 172 ? 11.966 11.409 -14.742 1.00 87.00 172 GLU A N 1
ATOM 1290 C CA . GLU A 1 172 ? 11.097 12.546 -15.048 1.00 87.00 172 GLU A CA 1
ATOM 1291 C C . GLU A 1 172 ? 9.715 12.393 -14.383 1.00 87.00 172 GLU A C 1
ATOM 1293 O O . GLU A 1 172 ? 9.170 11.291 -14.264 1.00 87.00 172 GLU A O 1
ATOM 1298 N N . ARG A 1 173 ? 9.118 13.500 -13.925 1.00 77.38 173 ARG A N 1
ATOM 1299 C CA . ARG A 1 173 ? 7.840 13.466 -13.185 1.00 77.38 173 ARG A CA 1
ATOM 1300 C C . ARG A 1 173 ? 6.656 12.938 -14.004 1.00 77.38 173 ARG A C 1
ATOM 1302 O O . ARG A 1 173 ? 5.761 12.330 -13.416 1.00 77.38 173 ARG A O 1
ATOM 1309 N N . GLY A 1 174 ? 6.657 13.095 -15.325 1.00 77.56 174 GLY A N 1
ATOM 1310 C CA . GLY A 1 174 ? 5.561 12.658 -16.192 1.00 77.56 174 GLY A CA 1
ATOM 1311 C C . GLY A 1 174 ? 5.974 12.520 -17.659 1.00 77.56 174 GLY A C 1
ATOM 1312 O O . GLY A 1 174 ? 7.071 12.948 -18.016 1.00 77.56 174 GLY A O 1
ATOM 1313 N N . PRO A 1 175 ? 5.138 11.871 -18.490 1.00 80.69 175 PRO A N 1
ATOM 1314 C CA . PRO A 1 175 ? 5.349 11.797 -19.936 1.00 80.69 175 PRO A CA 1
ATOM 1315 C C . PRO A 1 175 ? 5.252 13.187 -20.581 1.00 80.69 175 PRO A C 1
ATOM 1317 O O . PRO A 1 175 ? 4.708 14.113 -19.983 1.00 80.69 175 PRO A O 1
ATOM 1320 N N . SER A 1 176 ? 5.751 13.319 -21.810 1.00 81.56 176 SER A N 1
ATOM 1321 C CA . SER A 1 176 ? 5.678 14.569 -22.575 1.00 81.56 176 SER A CA 1
ATOM 1322 C C . SER A 1 176 ? 4.708 14.418 -23.744 1.00 81.56 176 SER A C 1
ATOM 1324 O O . SER A 1 176 ? 4.864 13.518 -24.574 1.00 81.56 176 SER A O 1
ATOM 1326 N N . TYR A 1 177 ? 3.695 15.281 -23.786 1.00 84.50 177 TYR A N 1
ATOM 1327 C CA . TYR A 1 177 ? 2.689 15.343 -24.842 1.00 84.50 177 TYR A CA 1
ATOM 1328 C C . TYR A 1 177 ? 2.076 16.753 -24.910 1.00 84.50 177 TYR A C 1
ATOM 1330 O O . TYR A 1 177 ? 2.310 17.578 -24.028 1.00 84.50 177 TYR A O 1
ATOM 1338 N N . ASP A 1 178 ? 1.350 17.041 -25.988 1.00 84.75 178 ASP A N 1
ATOM 1339 C CA . ASP A 1 178 ? 0.643 18.311 -26.179 1.00 84.75 178 ASP A CA 1
ATOM 1340 C C . ASP A 1 178 ? -0.749 18.228 -25.531 1.00 84.75 178 ASP A C 1
ATOM 1342 O O . ASP A 1 178 ? -1.653 17.591 -26.078 1.00 84.75 178 ASP A O 1
ATOM 1346 N N . ASP A 1 179 ? -0.899 18.840 -24.353 1.00 82.31 179 ASP A N 1
ATOM 1347 C CA . ASP A 1 179 ? -2.151 18.864 -23.583 1.00 82.31 179 ASP A CA 1
ATOM 1348 C C . ASP A 1 179 ? -3.308 19.549 -24.342 1.00 82.31 179 ASP A C 1
ATOM 1350 O O . ASP A 1 179 ? -4.469 19.208 -24.113 1.00 82.31 179 ASP A O 1
ATOM 1354 N N . ASP A 1 180 ? -3.018 20.474 -25.269 1.00 87.00 180 ASP A N 1
ATOM 1355 C CA . ASP A 1 180 ? -4.047 21.152 -26.070 1.00 87.00 180 ASP A CA 1
ATOM 1356 C C . ASP A 1 180 ? -4.550 20.261 -27.218 1.00 87.00 180 ASP A C 1
ATOM 1358 O O . ASP A 1 180 ? -5.700 20.373 -27.656 1.00 87.00 180 ASP A O 1
ATOM 1362 N N . ALA A 1 181 ? -3.697 19.360 -27.714 1.00 87.56 181 ALA A N 1
ATOM 1363 C CA . ALA A 1 181 ? -4.027 18.449 -28.807 1.00 87.56 181 ALA A CA 1
ATOM 1364 C C . ALA A 1 181 ? -4.577 17.095 -28.330 1.00 87.56 181 ALA A C 1
ATOM 1366 O O . ALA A 1 181 ? -5.335 16.450 -29.061 1.00 87.56 181 ALA A O 1
ATOM 1367 N N . ILE A 1 182 ? -4.189 16.637 -27.135 1.00 87.81 182 ILE A N 1
ATOM 1368 C CA . ILE A 1 182 ? -4.456 15.279 -26.651 1.00 87.81 182 ILE A CA 1
ATOM 1369 C C . ILE A 1 182 ? -5.199 15.322 -25.317 1.00 87.81 182 ILE A C 1
ATOM 1371 O O . ILE A 1 182 ? -4.620 15.536 -24.254 1.00 87.81 182 ILE A O 1
ATOM 1375 N N . ASP A 1 183 ? -6.485 14.972 -25.356 1.00 89.50 183 ASP A N 1
ATOM 1376 C CA . ASP A 1 183 ? -7.239 14.632 -24.149 1.00 89.50 183 ASP A CA 1
ATOM 1377 C C . ASP A 1 183 ? -6.891 13.195 -23.724 1.00 89.50 183 ASP A C 1
ATOM 1379 O O . ASP A 1 183 ? -7.548 12.207 -24.091 1.00 89.50 183 ASP A O 1
ATOM 1383 N N . LEU A 1 184 ? -5.790 13.078 -22.976 1.00 87.19 184 LEU A N 1
ATOM 1384 C CA . LEU A 1 184 ? -5.267 11.793 -22.516 1.00 87.19 184 LEU A CA 1
ATOM 1385 C C . LEU A 1 184 ? -6.284 11.060 -21.640 1.00 87.19 184 LEU A C 1
ATOM 1387 O O . LEU A 1 184 ? -6.430 9.841 -21.733 1.00 87.19 184 LEU A O 1
ATOM 1391 N N . TRP A 1 185 ? -7.021 11.798 -20.809 1.00 88.62 185 TRP A N 1
ATOM 1392 C CA . TRP A 1 185 ? -7.988 11.195 -19.908 1.00 88.62 185 TRP A CA 1
ATOM 1393 C C . TRP A 1 185 ? -9.192 10.619 -20.651 1.00 88.62 185 TRP A C 1
ATOM 1395 O O . TRP A 1 185 ? -9.592 9.478 -20.405 1.00 88.62 185 TRP A O 1
ATOM 1405 N N . ARG A 1 186 ? -9.746 11.360 -21.612 1.00 90.12 186 ARG A N 1
ATOM 1406 C CA . ARG A 1 186 ? -10.788 10.831 -22.493 1.00 90.12 186 ARG A CA 1
ATOM 1407 C C . ARG A 1 186 ? -10.315 9.580 -23.224 1.00 90.12 186 ARG A C 1
ATOM 1409 O O . ARG A 1 186 ? -11.071 8.613 -23.282 1.00 90.12 186 ARG A O 1
ATOM 1416 N N . THR A 1 187 ? -9.082 9.590 -23.722 1.00 90.19 187 THR A N 1
ATOM 1417 C CA . THR A 1 187 ? -8.480 8.450 -24.423 1.00 90.19 187 THR A CA 1
ATOM 1418 C C . THR A 1 187 ? -8.387 7.216 -23.519 1.00 90.19 187 THR A C 1
ATOM 1420 O O . THR A 1 187 ? -8.822 6.133 -23.906 1.00 90.19 187 THR A O 1
ATOM 1423 N N . GLU A 1 188 ? -7.899 7.367 -22.283 1.00 88.69 188 GLU A N 1
ATOM 1424 C CA . GLU A 1 188 ? -7.850 6.268 -21.308 1.00 88.69 188 GLU A CA 1
ATOM 1425 C C . GLU A 1 188 ? -9.242 5.750 -20.927 1.00 88.69 188 GLU A C 1
ATOM 1427 O O . GLU A 1 188 ? -9.439 4.542 -20.795 1.00 88.69 188 GLU A O 1
ATOM 1432 N N . ARG A 1 189 ? -10.222 6.643 -20.770 1.00 89.25 189 ARG A N 1
ATOM 1433 C CA . ARG A 1 189 ? -11.606 6.272 -20.457 1.00 89.25 189 ARG A CA 1
ATOM 1434 C C . ARG A 1 189 ? -12.256 5.476 -21.589 1.00 89.25 189 ARG A C 1
ATOM 1436 O O . ARG A 1 189 ? -12.928 4.481 -21.331 1.00 89.25 189 ARG A O 1
ATOM 1443 N N . GLU A 1 190 ? -12.064 5.911 -22.833 1.00 88.12 190 GLU A N 1
ATOM 1444 C CA . GLU A 1 190 ? -12.551 5.202 -24.022 1.00 88.12 190 GLU A CA 1
ATOM 1445 C C . GLU A 1 190 ? -11.881 3.826 -24.163 1.00 88.12 190 GLU A C 1
ATOM 1447 O O . GLU A 1 190 ? -12.556 2.851 -24.490 1.00 88.12 190 GLU A O 1
ATOM 1452 N N . PHE A 1 191 ? -10.589 3.726 -23.834 1.00 88.81 191 PHE A N 1
ATOM 1453 C CA . PHE A 1 191 ? -9.849 2.464 -23.824 1.00 88.81 191 PHE A CA 1
ATOM 1454 C C . PHE A 1 191 ? -10.352 1.474 -22.758 1.00 88.81 191 PHE A C 1
ATOM 1456 O O . PHE A 1 191 ? -10.514 0.289 -23.055 1.00 88.81 191 PHE A O 1
ATOM 1463 N N . LEU A 1 192 ? -10.612 1.941 -21.529 1.00 85.00 192 LEU A N 1
ATOM 1464 C CA . LEU A 1 192 ? -11.096 1.092 -20.431 1.00 85.00 192 LEU A CA 1
ATOM 1465 C C . LEU A 1 192 ? -12.510 0.539 -20.685 1.00 85.00 192 LEU A C 1
ATOM 1467 O O . LEU A 1 192 ? -12.788 -0.602 -20.314 1.00 85.00 192 LEU A O 1
ATOM 1471 N N . GLY A 1 193 ? -13.383 1.313 -21.340 1.00 77.94 193 GLY A N 1
ATOM 1472 C CA . GLY A 1 193 ? -14.726 0.876 -21.736 1.00 77.94 193 GLY A CA 1
ATOM 1473 C C . GLY A 1 193 ? -15.621 0.400 -20.574 1.00 77.94 193 GLY A C 1
ATOM 1474 O O . GLY A 1 193 ? -15.401 0.739 -19.415 1.00 77.94 193 GLY A O 1
ATOM 1475 N N . ASP A 1 194 ? -16.653 -0.396 -20.893 1.00 68.38 194 ASP A N 1
ATOM 1476 C CA . ASP A 1 194 ? -17.659 -0.908 -19.935 1.00 68.38 194 ASP A CA 1
ATOM 1477 C C . ASP A 1 194 ? -17.650 -2.460 -19.786 1.00 68.38 194 ASP A C 1
ATOM 1479 O O . ASP A 1 194 ? -18.573 -3.053 -19.216 1.00 68.38 194 ASP A O 1
ATOM 1483 N N . SER A 1 195 ? -16.638 -3.159 -20.313 1.00 63.50 195 SER A N 1
ATOM 1484 C CA . SER A 1 195 ? -16.583 -4.635 -20.409 1.00 63.50 195 SER A CA 1
ATOM 1485 C C . SER A 1 195 ? -16.125 -5.367 -19.129 1.00 63.50 195 SER A C 1
ATOM 1487 O O . SER A 1 195 ? -15.629 -4.770 -18.175 1.00 63.50 195 SER A O 1
ATOM 1489 N N . ASN A 1 196 ? -16.333 -6.696 -19.085 1.00 59.31 196 ASN A N 1
ATOM 1490 C CA . ASN A 1 196 ? -15.861 -7.599 -18.015 1.00 59.31 196 ASN A CA 1
ATOM 1491 C C . ASN A 1 196 ? -14.362 -7.908 -18.184 1.00 59.31 196 ASN A C 1
ATOM 1493 O O . ASN A 1 196 ? -13.997 -9.039 -18.497 1.00 59.31 196 ASN A O 1
ATOM 1497 N N . ASP A 1 197 ? -13.513 -6.901 -18.004 1.00 77.50 197 ASP A N 1
ATOM 1498 C CA . ASP A 1 197 ? -12.081 -7.013 -18.290 1.00 77.50 197 ASP A CA 1
ATOM 1499 C C . ASP A 1 197 ? -11.226 -7.123 -17.012 1.00 77.50 197 ASP A C 1
ATOM 1501 O O . ASP A 1 197 ? -11.668 -6.818 -15.899 1.00 77.50 197 ASP A O 1
ATOM 1505 N N . PHE A 1 198 ? -9.977 -7.559 -17.166 1.00 83.19 198 PHE A N 1
ATOM 1506 C CA . PHE A 1 198 ? -8.929 -7.388 -16.163 1.00 83.19 198 PHE A CA 1
ATOM 1507 C C . PHE A 1 198 ? -8.223 -6.065 -16.407 1.00 83.19 198 PHE A C 1
ATOM 1509 O O . PHE A 1 198 ? -7.669 -5.846 -17.479 1.00 83.19 198 PHE A O 1
ATOM 1516 N N . VAL A 1 199 ? -8.203 -5.205 -15.397 1.00 87.69 199 VAL A N 1
ATOM 1517 C CA . VAL A 1 199 ? -7.537 -3.907 -15.445 1.00 87.69 199 VAL A CA 1
ATOM 1518 C C . VAL A 1 199 ? -6.336 -3.930 -14.518 1.00 87.69 199 VAL A C 1
ATOM 1520 O O . VAL A 1 199 ? -6.459 -4.239 -13.328 1.00 87.69 199 VAL A O 1
ATOM 1523 N N . PHE A 1 200 ? -5.183 -3.568 -15.071 1.00 87.38 200 PHE A N 1
ATOM 1524 C CA . PHE A 1 200 ? -3.951 -3.380 -14.318 1.00 87.38 200 PHE A CA 1
ATOM 1525 C C . PHE A 1 200 ? -3.753 -1.899 -14.020 1.00 87.38 200 PHE A C 1
ATOM 1527 O O . PHE A 1 200 ? -3.712 -1.062 -14.921 1.00 87.38 200 PHE A O 1
ATOM 1534 N N . VAL A 1 201 ? -3.624 -1.582 -12.736 1.00 84.44 201 VAL A N 1
ATOM 1535 C CA . VAL A 1 201 ? -3.353 -0.232 -12.245 1.00 84.44 201 VAL A CA 1
ATOM 1536 C C . VAL A 1 201 ? -1.952 -0.227 -11.655 1.00 84.44 201 VAL A C 1
ATOM 1538 O O . VAL A 1 201 ? -1.650 -1.012 -10.758 1.00 84.44 201 VAL A O 1
ATOM 1541 N N . GLY A 1 202 ? -1.090 0.631 -12.190 1.00 78.44 202 GLY A N 1
ATOM 1542 C CA . GLY A 1 202 ? 0.281 0.818 -11.728 1.00 78.44 202 GLY A CA 1
ATOM 1543 C C . GLY A 1 202 ? 0.446 2.145 -11.005 1.00 78.44 202 GLY A C 1
ATOM 1544 O O . GLY A 1 202 ? -0.517 2.703 -10.481 1.00 78.44 202 GLY A O 1
ATOM 1545 N N . GLN A 1 203 ? 1.673 2.669 -11.033 1.00 73.38 203 GLN A N 1
ATOM 1546 C CA . GLN A 1 203 ? 1.970 4.009 -10.538 1.00 73.38 203 GLN A CA 1
ATOM 1547 C C . GLN A 1 203 ? 1.371 5.082 -11.456 1.00 73.38 203 GLN A C 1
ATOM 1549 O O . GLN A 1 203 ? 1.656 5.133 -12.648 1.00 73.38 203 GLN A O 1
ATOM 1554 N N . GLU A 1 204 ? 0.572 5.949 -10.855 1.00 71.81 204 GLU A N 1
ATOM 1555 C CA . GLU A 1 204 ? -0.227 7.011 -11.456 1.00 71.81 204 GLU A CA 1
ATOM 1556 C C . GLU A 1 204 ? 0.140 8.340 -10.777 1.00 71.81 204 GLU A C 1
ATOM 1558 O O . GLU A 1 204 ? 0.457 8.352 -9.574 1.00 71.81 204 GLU A O 1
ATOM 1563 N N . PRO A 1 205 ? 0.078 9.459 -11.514 1.00 65.19 205 PRO A N 1
ATOM 1564 C CA . PRO A 1 205 ? 0.271 10.793 -10.960 1.00 65.19 205 PRO A CA 1
ATOM 1565 C C . PRO A 1 205 ? -0.842 11.165 -9.965 1.00 65.19 205 PRO A C 1
ATOM 1567 O O . PRO A 1 205 ? -1.814 10.434 -9.768 1.00 65.19 205 PRO A O 1
ATOM 1570 N N . ALA A 1 206 ? -0.649 12.269 -9.238 1.00 57.72 206 ALA A N 1
ATOM 1571 C CA . ALA A 1 206 ? -1.510 12.633 -8.110 1.00 57.72 206 ALA A CA 1
ATOM 1572 C C . ALA A 1 206 ? -2.931 13.043 -8.460 1.00 57.72 206 ALA A C 1
ATOM 1574 O O . ALA A 1 206 ? -3.838 12.820 -7.670 1.00 57.72 206 ALA A O 1
ATOM 1575 N N . ASP A 1 207 ? -3.089 13.572 -9.650 1.00 61.47 207 ASP A N 1
ATOM 1576 C CA . ASP A 1 207 ? -4.297 14.102 -10.253 1.00 61.47 207 ASP A CA 1
ATOM 1577 C C . ASP A 1 207 ? -5.012 13.081 -11.157 1.00 61.47 207 ASP A C 1
ATOM 1579 O O . ASP A 1 207 ? -5.925 13.440 -11.894 1.00 61.47 207 ASP A O 1
ATOM 1583 N N . SER A 1 208 ? -4.617 11.802 -11.131 1.00 71.94 208 SER A N 1
ATOM 1584 C CA . SER A 1 208 ? -5.207 10.786 -12.009 1.00 71.94 208 SER A CA 1
ATOM 1585 C C . SER A 1 208 ? -6.658 10.465 -11.619 1.00 71.94 208 SER A C 1
ATOM 1587 O O . SER A 1 208 ? -6.914 9.772 -10.634 1.00 71.94 208 SER A O 1
ATOM 1589 N N . GLU A 1 209 ? -7.616 10.875 -12.458 1.00 79.25 209 GLU A N 1
ATOM 1590 C CA . GLU A 1 209 ? -9.051 10.544 -12.335 1.00 79.25 209 GLU A CA 1
ATOM 1591 C C . GLU A 1 209 ? -9.365 9.041 -12.533 1.00 79.25 209 GLU A C 1
ATOM 1593 O O . GLU A 1 209 ? -10.502 8.579 -12.364 1.00 79.25 209 GLU A O 1
ATOM 1598 N N . LYS A 1 210 ? -8.349 8.243 -12.879 1.00 82.69 210 LYS A N 1
ATOM 1599 C CA . LYS A 1 210 ? -8.455 6.815 -13.191 1.00 82.69 210 LYS A CA 1
ATOM 1600 C C . LYS A 1 210 ? -9.006 5.985 -12.039 1.00 82.69 210 LYS A C 1
ATOM 1602 O O . LYS A 1 210 ? -9.810 5.081 -12.271 1.00 82.69 210 LYS A O 1
ATOM 1607 N N . PHE A 1 211 ? -8.622 6.305 -10.805 1.00 80.75 211 PHE A N 1
ATOM 1608 C CA . PHE A 1 211 ? -9.091 5.598 -9.611 1.00 80.75 211 PHE A CA 1
ATOM 1609 C C . PHE A 1 211 ? -10.609 5.714 -9.439 1.00 80.75 211 PHE A C 1
ATOM 1611 O O . PHE A 1 211 ? -11.305 4.700 -9.332 1.00 80.75 211 PHE A O 1
ATOM 1618 N N . ASP A 1 212 ? -11.139 6.933 -9.502 1.00 80.62 212 ASP A N 1
ATOM 1619 C CA . ASP A 1 212 ? -12.574 7.198 -9.377 1.00 80.62 212 ASP A CA 1
ATOM 1620 C C . ASP A 1 212 ? -13.376 6.551 -10.504 1.00 80.62 212 ASP A C 1
ATOM 1622 O O . ASP A 1 212 ? -14.476 6.027 -10.294 1.00 80.62 212 ASP A O 1
ATOM 1626 N N . HIS A 1 213 ? -12.832 6.561 -11.717 1.00 84.75 213 HIS A N 1
ATOM 1627 C CA . HIS A 1 213 ? -13.481 5.933 -12.854 1.00 84.75 213 HIS A CA 1
ATOM 1628 C C . HIS A 1 213 ? -13.555 4.411 -12.710 1.00 84.75 213 HIS A C 1
ATOM 1630 O O . HIS A 1 213 ? -14.646 3.849 -12.823 1.00 84.75 213 HIS A O 1
ATOM 1636 N N . ILE A 1 214 ? -12.439 3.745 -12.387 1.00 86.69 214 ILE A N 1
ATOM 1637 C CA . ILE A 1 214 ? -12.405 2.290 -12.175 1.00 86.69 214 ILE A CA 1
ATOM 1638 C C . ILE A 1 214 ? -13.322 1.896 -11.011 1.00 86.69 214 ILE A C 1
ATOM 1640 O O . ILE A 1 214 ? -14.031 0.891 -11.099 1.00 86.69 214 ILE A O 1
ATOM 1644 N N . LEU A 1 215 ? -13.386 2.708 -9.951 1.00 84.62 215 LEU A N 1
ATOM 1645 C CA . LEU A 1 215 ? -14.348 2.531 -8.864 1.00 84.62 215 LEU A CA 1
ATOM 1646 C C . LEU A 1 215 ? -15.789 2.526 -9.379 1.00 84.62 215 LEU A C 1
ATOM 1648 O O . LEU A 1 215 ? -16.536 1.579 -9.118 1.00 84.62 215 LEU A O 1
ATOM 1652 N N . ARG A 1 216 ? -16.181 3.547 -10.149 1.00 83.88 216 ARG A N 1
ATOM 1653 C CA . ARG A 1 216 ? -17.524 3.632 -10.747 1.00 83.88 216 ARG A CA 1
ATOM 1654 C C . ARG A 1 216 ? -17.802 2.452 -11.681 1.00 83.88 216 ARG A C 1
ATOM 1656 O O . ARG A 1 216 ? -18.906 1.904 -11.632 1.00 83.88 216 ARG A O 1
ATOM 1663 N N . LEU A 1 217 ? -16.819 2.030 -12.479 1.00 85.00 217 LEU A N 1
ATOM 1664 C CA . LEU A 1 217 ? -16.931 0.868 -13.363 1.00 85.00 217 LEU A CA 1
ATOM 1665 C C . LEU A 1 217 ? -17.147 -0.424 -12.570 1.00 85.00 217 LEU A C 1
ATOM 1667 O O . LEU A 1 217 ? -18.135 -1.111 -12.809 1.00 85.00 217 LEU A O 1
ATOM 1671 N N . LYS A 1 218 ? -16.316 -0.730 -11.565 1.00 84.88 218 LYS A N 1
ATOM 1672 C CA . LYS A 1 218 ? -16.461 -1.935 -10.722 1.00 84.88 218 LYS A CA 1
ATOM 1673 C C . LYS A 1 218 ? -17.789 -1.957 -9.959 1.00 84.88 218 LYS A C 1
ATOM 1675 O O . LYS A 1 218 ? -18.368 -3.019 -9.707 1.00 84.88 218 LYS A O 1
ATOM 1680 N N . LEU A 1 219 ? -18.289 -0.794 -9.539 1.00 81.31 219 LEU A N 1
ATOM 1681 C CA . LEU A 1 219 ? -19.583 -0.705 -8.863 1.00 81.31 219 LEU A CA 1
ATOM 1682 C C . LEU A 1 219 ? -20.736 -1.116 -9.785 1.00 81.31 219 LEU A C 1
ATOM 1684 O O . LEU A 1 219 ? -21.624 -1.835 -9.322 1.00 81.31 219 LEU A O 1
ATOM 1688 N N . LYS A 1 220 ? -20.686 -0.732 -11.067 1.00 80.94 220 LYS A N 1
ATOM 1689 C CA . LYS A 1 220 ? -21.658 -1.131 -12.099 1.00 80.94 220 LYS A CA 1
ATOM 1690 C C . LYS A 1 220 ? -21.431 -2.557 -12.607 1.00 80.94 220 LYS A C 1
ATOM 1692 O O . LYS A 1 220 ? -22.391 -3.277 -12.861 1.00 80.94 220 LYS A O 1
ATOM 1697 N N . ASN A 1 221 ? -20.174 -2.971 -12.714 1.00 78.19 221 ASN A N 1
ATOM 1698 C CA . ASN A 1 221 ? -19.753 -4.250 -13.256 1.00 78.19 221 ASN A CA 1
ATOM 1699 C C . ASN A 1 221 ? -18.928 -5.043 -12.231 1.00 78.19 221 ASN A C 1
ATOM 1701 O O . ASN A 1 221 ? -17.714 -4.882 -12.105 1.00 78.19 221 ASN A O 1
ATOM 1705 N N . LYS A 1 222 ? -19.585 -5.971 -11.525 1.00 74.56 222 LYS A N 1
ATOM 1706 C CA . LYS A 1 222 ? -18.916 -6.865 -10.562 1.00 74.56 222 LYS A CA 1
ATOM 1707 C C . LYS A 1 222 ? -17.985 -7.895 -11.220 1.00 74.56 222 LYS A C 1
ATOM 1709 O O . LYS A 1 222 ? -17.190 -8.511 -10.507 1.00 74.56 222 LYS A O 1
ATOM 1714 N N . GLY A 1 223 ? -18.100 -8.091 -12.536 1.00 74.69 223 GLY A N 1
ATOM 1715 C CA . GLY A 1 223 ? -17.252 -8.975 -13.334 1.00 74.69 223 GLY A CA 1
ATOM 1716 C C . GLY A 1 223 ? -15.861 -8.403 -13.607 1.00 74.69 223 GLY A C 1
ATOM 1717 O O . GLY A 1 223 ? -14.917 -9.183 -13.654 1.00 74.69 223 GLY A O 1
ATOM 1718 N N . LEU A 1 224 ? -15.726 -7.072 -13.692 1.00 81.75 224 LEU A N 1
ATOM 1719 C CA . LEU A 1 224 ? -14.440 -6.375 -13.843 1.00 81.75 224 LEU A CA 1
ATOM 1720 C C . LEU A 1 224 ? -13.458 -6.849 -12.769 1.00 81.75 224 LEU A C 1
ATOM 1722 O O . LEU A 1 224 ? -13.843 -6.914 -11.603 1.00 81.75 224 LEU A O 1
ATOM 1726 N N . LYS A 1 225 ? -12.209 -7.158 -13.118 1.00 85.12 225 LYS A N 1
ATOM 1727 C CA . LYS A 1 225 ? -11.159 -7.542 -12.165 1.00 85.12 225 LYS A CA 1
ATOM 1728 C C . LYS A 1 225 ? -10.089 -6.466 -12.093 1.00 85.12 225 LYS A C 1
ATOM 1730 O O . LYS A 1 225 ? -9.633 -5.990 -13.120 1.00 85.12 225 LYS A O 1
ATOM 1735 N N . VAL A 1 226 ? -9.688 -6.082 -10.887 1.00 88.38 226 VAL A N 1
ATOM 1736 C CA . VAL A 1 226 ? -8.737 -4.987 -10.663 1.00 88.38 226 VAL A CA 1
ATOM 1737 C C . VAL A 1 226 ? -7.485 -5.535 -9.993 1.00 88.38 226 VAL A C 1
ATOM 1739 O O . VAL A 1 226 ? -7.536 -6.000 -8.850 1.00 88.38 226 VAL A O 1
ATOM 1742 N N . PHE A 1 227 ? -6.367 -5.472 -10.711 1.00 89.00 227 PHE A N 1
ATOM 1743 C CA . PHE A 1 227 ? -5.038 -5.786 -10.203 1.00 89.00 227 PHE A CA 1
ATOM 1744 C C . PHE A 1 227 ? -4.296 -4.476 -9.948 1.00 89.00 227 PHE A C 1
ATOM 1746 O O . PHE A 1 227 ? -4.069 -3.700 -10.874 1.00 89.00 227 PHE A O 1
ATOM 1753 N N . TRP A 1 228 ? -3.932 -4.212 -8.697 1.00 87.38 228 TRP A N 1
ATOM 1754 C CA . TRP A 1 228 ? -3.290 -2.959 -8.316 1.00 87.38 228 TRP A CA 1
ATOM 1755 C C . TRP A 1 228 ? -1.865 -3.197 -7.819 1.00 87.38 228 TRP A C 1
ATOM 1757 O O . TRP A 1 228 ? -1.644 -3.849 -6.797 1.00 87.38 228 TRP A O 1
ATOM 1767 N N . LEU A 1 229 ? -0.895 -2.659 -8.555 1.00 83.69 229 LEU A N 1
ATOM 1768 C CA . LEU A 1 229 ? 0.521 -2.640 -8.205 1.00 83.69 229 LEU A CA 1
ATOM 1769 C C . LEU A 1 229 ? 0.808 -1.342 -7.454 1.00 83.69 229 LEU A C 1
ATOM 1771 O O . LEU A 1 229 ? 0.941 -0.277 -8.058 1.00 83.69 229 LEU A O 1
ATOM 1775 N N . VAL A 1 230 ? 0.879 -1.430 -6.131 1.00 74.50 230 VAL A N 1
ATOM 1776 C CA . VAL A 1 230 ? 1.060 -0.269 -5.266 1.00 74.50 230 VAL A CA 1
ATOM 1777 C C . VAL A 1 230 ? 2.539 -0.106 -4.943 1.00 74.50 230 VAL A C 1
ATOM 1779 O O . VAL A 1 230 ? 3.179 -1.025 -4.434 1.00 74.50 230 VAL A O 1
ATOM 1782 N N . GLY A 1 231 ? 3.072 1.090 -5.181 1.00 69.88 231 GLY A N 1
ATOM 1783 C CA . GLY A 1 231 ? 4.412 1.455 -4.729 1.00 69.88 231 GLY A CA 1
ATOM 1784 C C . GLY A 1 231 ? 4.645 2.962 -4.707 1.00 69.88 231 GLY A C 1
ATOM 1785 O O . GLY A 1 231 ? 3.885 3.737 -5.300 1.00 69.88 231 GLY A O 1
ATOM 1786 N N . GLY A 1 232 ? 5.706 3.385 -4.023 1.00 63.38 232 GLY A N 1
ATOM 1787 C CA . GLY A 1 232 ? 6.125 4.786 -3.949 1.00 63.38 232 GLY A CA 1
ATOM 1788 C C . GLY A 1 232 ? 5.039 5.730 -3.410 1.00 63.38 232 GLY A C 1
ATOM 1789 O O . GLY A 1 232 ? 4.354 5.439 -2.430 1.00 63.38 232 GLY A O 1
ATOM 1790 N N . ASN A 1 233 ? 4.851 6.888 -4.053 1.00 54.69 233 ASN A N 1
ATOM 1791 C CA . ASN A 1 233 ? 3.915 7.923 -3.585 1.00 54.69 233 ASN A CA 1
ATOM 1792 C C . ASN A 1 233 ? 2.434 7.502 -3.606 1.00 54.69 233 ASN A C 1
ATOM 1794 O O . ASN A 1 233 ? 1.627 8.111 -2.906 1.00 54.69 233 ASN A O 1
ATOM 1798 N N . GLN A 1 234 ? 2.051 6.475 -4.370 1.00 61.91 234 GLN A N 1
ATOM 1799 C CA . GLN A 1 234 ? 0.676 5.966 -4.332 1.00 61.91 234 GLN A CA 1
ATOM 1800 C C . GLN A 1 234 ? 0.349 5.250 -3.030 1.00 61.91 234 GLN A C 1
ATOM 1802 O O . GLN A 1 234 ? -0.785 5.327 -2.570 1.00 61.91 234 GLN A O 1
ATOM 1807 N N . LEU A 1 235 ? 1.339 4.598 -2.418 1.00 64.25 235 LEU A N 1
ATOM 1808 C CA . LEU A 1 235 ? 1.168 3.983 -1.112 1.00 64.25 235 LEU A CA 1
ATOM 1809 C C . LEU A 1 235 ? 0.766 5.044 -0.075 1.00 64.25 235 LEU A C 1
ATOM 1811 O O . LEU A 1 235 ? -0.143 4.811 0.707 1.00 64.25 235 LEU A O 1
ATOM 1815 N N . LYS A 1 236 ? 1.346 6.252 -0.151 1.00 61.22 236 LYS A N 1
ATOM 1816 C CA . LYS A 1 236 ? 0.953 7.397 0.692 1.00 61.22 236 LYS A CA 1
ATOM 1817 C C . LYS A 1 236 ? -0.503 7.819 0.453 1.00 61.22 236 LYS A C 1
ATOM 1819 O O . LYS A 1 236 ? -1.259 7.950 1.413 1.00 61.22 236 LYS A O 1
ATOM 1824 N N . LYS A 1 237 ? -0.918 7.955 -0.814 1.00 57.00 237 LYS A N 1
ATOM 1825 C CA . LYS A 1 237 ? -2.304 8.317 -1.182 1.00 57.00 237 LYS A CA 1
ATOM 1826 C C . LYS A 1 237 ? -3.343 7.265 -0.804 1.00 57.00 237 LYS A C 1
ATOM 1828 O O . LYS A 1 237 ? -4.512 7.584 -0.598 1.00 57.00 237 LYS A O 1
ATOM 1833 N N . LEU A 1 238 ? -2.933 6.004 -0.713 1.00 55.38 238 LEU A N 1
ATOM 1834 C CA . LEU A 1 238 ? -3.809 4.876 -0.417 1.00 55.38 238 LEU A CA 1
ATOM 1835 C C . LEU A 1 238 ? -4.486 4.993 0.957 1.00 55.38 238 LEU A C 1
ATOM 1837 O O . LEU A 1 238 ? -5.569 4.450 1.109 1.00 55.38 238 LEU A O 1
ATOM 1841 N N . TYR A 1 239 ? -3.938 5.726 1.936 1.00 50.72 239 TYR A N 1
ATOM 1842 C CA . TYR A 1 239 ? -4.652 5.988 3.201 1.00 50.72 239 TYR A CA 1
ATOM 1843 C C . TYR A 1 239 ? -5.353 7.343 3.275 1.00 50.72 239 TYR A C 1
ATOM 1845 O O . TYR A 1 239 ? -6.327 7.452 4.018 1.00 50.72 239 TYR A O 1
ATOM 1853 N N . THR A 1 240 ? -4.876 8.356 2.551 1.00 51.53 240 THR A N 1
ATOM 1854 C CA . THR A 1 240 ? -5.418 9.722 2.635 1.00 51.53 240 THR A CA 1
ATOM 1855 C C . THR A 1 240 ? -6.569 9.959 1.662 1.00 51.53 240 THR A C 1
ATOM 1857 O O . THR A 1 240 ? -7.526 10.638 2.009 1.00 51.53 240 THR A O 1
ATOM 1860 N N . GLU A 1 241 ? -6.510 9.368 0.467 1.00 57.91 241 GLU A N 1
ATOM 1861 C CA . GLU A 1 241 ? -7.414 9.687 -0.647 1.00 57.91 241 GLU A CA 1
ATOM 1862 C C . GLU A 1 241 ? -8.140 8.437 -1.162 1.00 57.91 241 GLU A C 1
ATOM 1864 O O . GLU A 1 241 ? -9.368 8.402 -1.242 1.00 57.91 241 GLU A O 1
ATOM 1869 N N . TYR A 1 242 ? -7.399 7.357 -1.434 1.00 64.31 242 TYR A N 1
ATOM 1870 C CA . TYR A 1 242 ? -7.910 6.200 -2.183 1.00 64.31 242 TYR A CA 1
ATOM 1871 C C . TYR A 1 242 ? -8.082 4.929 -1.345 1.00 64.31 242 TYR A C 1
ATOM 1873 O O . TYR A 1 242 ? -8.112 3.826 -1.888 1.00 64.31 242 TYR A O 1
ATOM 1881 N N . ARG A 1 243 ? -8.253 5.035 -0.021 1.00 68.06 243 ARG A N 1
ATOM 1882 C CA . ARG A 1 243 ? -8.448 3.849 0.843 1.00 68.06 243 ARG A CA 1
ATOM 1883 C C . ARG A 1 243 ? -9.630 2.998 0.406 1.00 68.06 243 ARG A C 1
ATOM 1885 O O . ARG A 1 243 ? -9.566 1.773 0.400 1.00 68.06 243 ARG A O 1
ATOM 1892 N N . HIS A 1 244 ? -10.706 3.653 -0.009 1.00 70.75 244 HIS A N 1
ATOM 1893 C CA . HIS A 1 244 ? -11.904 3.000 -0.517 1.00 70.75 244 HIS A CA 1
ATOM 1894 C C . HIS A 1 244 ? -11.647 2.216 -1.823 1.00 70.75 244 HIS A C 1
ATOM 1896 O O . HIS A 1 244 ? -12.402 1.297 -2.135 1.00 70.75 244 HIS A O 1
ATOM 1902 N N . PHE A 1 245 ? -10.567 2.512 -2.556 1.00 78.25 245 PHE A N 1
ATOM 1903 C CA . PHE A 1 245 ? -10.160 1.758 -3.742 1.00 78.25 245 PHE A CA 1
ATOM 1904 C C . PHE A 1 245 ? -9.698 0.334 -3.390 1.00 78.25 245 PHE A C 1
ATOM 1906 O O . PHE A 1 245 ? -9.931 -0.598 -4.158 1.00 78.25 245 PHE A O 1
ATOM 1913 N N . LEU A 1 246 ? -9.164 0.103 -2.181 1.00 79.62 246 LEU A N 1
ATOM 1914 C CA . LEU A 1 246 ? -8.890 -1.259 -1.698 1.00 79.62 246 LEU A CA 1
ATOM 1915 C C . LEU A 1 246 ? -10.148 -2.136 -1.677 1.00 79.62 246 LEU A C 1
ATOM 1917 O O . LEU A 1 246 ? -10.050 -3.345 -1.878 1.00 79.62 246 LEU A O 1
ATOM 1921 N N . ALA A 1 247 ? -11.332 -1.547 -1.480 1.00 78.38 247 ALA A N 1
ATOM 1922 C CA . ALA A 1 247 ? -12.588 -2.289 -1.443 1.00 78.38 247 ALA A CA 1
ATOM 1923 C C . ALA A 1 247 ? -13.005 -2.864 -2.805 1.00 78.38 247 ALA A C 1
ATOM 1925 O O . ALA A 1 247 ? -13.867 -3.744 -2.857 1.00 78.38 247 ALA A O 1
ATOM 1926 N N . ILE A 1 248 ? -12.405 -2.382 -3.897 1.00 81.44 248 ILE A N 1
ATOM 1927 C CA . ILE A 1 248 ? -12.649 -2.891 -5.248 1.00 81.44 248 ILE A CA 1
ATOM 1928 C C . ILE A 1 248 ? -11.485 -3.681 -5.845 1.00 81.44 248 ILE A C 1
ATOM 1930 O O . ILE A 1 248 ? -11.700 -4.383 -6.836 1.00 81.44 248 ILE A O 1
ATOM 1934 N N . ALA A 1 249 ? -10.291 -3.596 -5.255 1.00 87.25 249 ALA A N 1
ATOM 1935 C CA . ALA A 1 249 ? -9.113 -4.315 -5.718 1.00 87.25 249 ALA A CA 1
ATOM 1936 C C . ALA A 1 249 ? -9.256 -5.830 -5.484 1.00 87.25 249 ALA A C 1
ATOM 1938 O O . ALA A 1 249 ? -9.474 -6.300 -4.364 1.00 87.25 249 ALA A O 1
ATOM 1939 N N . ASP A 1 250 ? -9.108 -6.630 -6.539 1.00 86.50 250 ASP A N 1
ATOM 1940 C CA . ASP A 1 250 ? -9.121 -8.090 -6.417 1.00 86.50 250 ASP A CA 1
ATOM 1941 C C . ASP A 1 250 ? -7.761 -8.624 -5.975 1.00 86.50 250 ASP A C 1
ATOM 1943 O O . ASP A 1 250 ? -7.696 -9.571 -5.185 1.00 86.50 250 ASP A O 1
ATOM 1947 N N . VAL A 1 251 ? -6.684 -8.005 -6.452 1.00 87.62 251 VAL A N 1
ATOM 1948 C CA . VAL A 1 251 ? -5.316 -8.311 -6.038 1.00 87.62 251 VAL A CA 1
ATOM 1949 C C . VAL A 1 251 ? -4.569 -7.008 -5.807 1.00 87.62 251 VAL A C 1
ATOM 1951 O O . VAL A 1 251 ? -4.598 -6.115 -6.652 1.00 87.62 251 VAL A O 1
ATOM 1954 N N . VAL A 1 252 ? -3.896 -6.915 -4.665 1.00 88.50 252 VAL A N 1
ATOM 1955 C CA . VAL A 1 252 ? -3.026 -5.792 -4.311 1.00 88.50 252 VAL A CA 1
ATOM 1956 C C . VAL A 1 252 ? -1.605 -6.316 -4.161 1.00 88.50 252 VAL A C 1
ATOM 1958 O O . VAL A 1 252 ? -1.387 -7.264 -3.408 1.00 88.50 252 VAL A O 1
ATOM 1961 N N . SER A 1 253 ? -0.652 -5.712 -4.864 1.00 87.94 253 SER A N 1
ATOM 1962 C CA . SER A 1 253 ? 0.775 -6.018 -4.744 1.00 87.94 253 SER A CA 1
ATOM 1963 C C . SER A 1 253 ? 1.508 -4.873 -4.058 1.00 87.94 253 SER A C 1
ATOM 1965 O O . SER A 1 253 ? 1.308 -3.717 -4.423 1.00 87.94 253 SER A O 1
ATOM 1967 N N . LEU A 1 254 ? 2.337 -5.197 -3.067 1.00 86.25 254 LEU A N 1
ATOM 1968 C CA . LEU A 1 254 ? 3.053 -4.255 -2.207 1.00 86.25 254 LEU A CA 1
ATOM 1969 C C . LEU A 1 254 ? 4.516 -4.677 -2.053 1.00 86.25 254 LEU A C 1
ATOM 1971 O O . LEU A 1 254 ? 4.827 -5.866 -1.982 1.00 86.25 254 LEU A O 1
ATOM 1975 N N . ASN A 1 255 ? 5.414 -3.711 -1.886 1.00 83.62 255 ASN A N 1
ATOM 1976 C CA . ASN A 1 255 ? 6.743 -3.973 -1.341 1.00 83.62 255 ASN A CA 1
ATOM 1977 C C . ASN A 1 255 ? 6.692 -3.963 0.199 1.00 83.62 255 ASN A C 1
ATOM 1979 O O . ASN A 1 255 ? 6.094 -3.058 0.779 1.00 83.62 255 ASN A O 1
ATOM 1983 N N . LEU A 1 256 ? 7.315 -4.941 0.873 1.00 83.25 256 LEU A N 1
ATOM 1984 C CA . LEU A 1 256 ? 7.271 -5.040 2.337 1.00 83.25 256 LEU A CA 1
ATOM 1985 C C . LEU A 1 256 ? 7.906 -3.830 3.019 1.00 83.25 256 LEU A C 1
ATOM 1987 O O . LEU A 1 256 ? 7.361 -3.379 4.015 1.00 83.25 256 LEU A O 1
ATOM 1991 N N . ALA A 1 257 ? 9.037 -3.322 2.529 1.00 74.69 257 ALA A N 1
ATOM 1992 C CA . ALA A 1 257 ? 9.734 -2.206 3.163 1.00 74.69 257 ALA A CA 1
ATOM 1993 C C . ALA A 1 257 ? 8.918 -0.911 3.055 1.00 74.69 257 ALA A C 1
ATOM 1995 O O . ALA A 1 257 ? 8.693 -0.246 4.065 1.00 74.69 257 ALA A O 1
ATOM 1996 N N . GLU A 1 258 ? 8.404 -0.612 1.857 1.00 70.69 258 GLU A N 1
ATOM 1997 C CA . GLU A 1 258 ? 7.547 0.557 1.629 1.00 70.69 258 GLU A CA 1
ATOM 1998 C C . GLU A 1 258 ? 6.256 0.452 2.452 1.00 70.69 258 GLU A C 1
ATOM 2000 O O . GLU A 1 258 ? 5.898 1.378 3.181 1.00 70.69 258 GLU A O 1
ATOM 2005 N N . ALA A 1 259 ? 5.584 -0.704 2.395 1.00 75.81 259 ALA A N 1
ATOM 2006 C CA . ALA A 1 259 ? 4.382 -0.965 3.177 1.00 75.81 259 ALA A CA 1
ATOM 2007 C C . ALA A 1 259 ? 4.668 -0.886 4.677 1.00 75.81 259 ALA A C 1
ATOM 2009 O O . ALA A 1 259 ? 3.891 -0.287 5.411 1.00 75.81 259 ALA A O 1
ATOM 2010 N N . ALA A 1 260 ? 5.785 -1.436 5.149 1.00 71.31 260 ALA A N 1
ATOM 2011 C CA . ALA A 1 260 ? 6.113 -1.421 6.562 1.00 71.31 260 ALA A CA 1
ATOM 2012 C C . ALA A 1 260 ? 6.293 0.001 7.088 1.00 71.31 260 ALA A C 1
ATOM 2014 O O . ALA A 1 260 ? 5.629 0.371 8.054 1.00 71.31 260 ALA A O 1
ATOM 2015 N N . GLN A 1 261 ? 7.094 0.811 6.396 1.00 61.97 261 GLN A N 1
ATOM 2016 C CA . GLN A 1 261 ? 7.267 2.224 6.722 1.00 61.97 261 GLN A CA 1
ATOM 2017 C C . GLN A 1 261 ? 5.925 2.965 6.731 1.00 61.97 261 GLN A C 1
ATOM 2019 O O . GLN A 1 261 ? 5.633 3.732 7.644 1.00 61.97 261 GLN A O 1
ATOM 2024 N N . PHE A 1 262 ? 5.085 2.707 5.732 1.00 65.81 262 PHE A N 1
ATOM 2025 C CA . PHE A 1 262 ? 3.781 3.342 5.606 1.00 65.81 262 PHE A CA 1
ATOM 2026 C C . PHE A 1 262 ? 2.799 2.968 6.723 1.00 65.81 262 PHE A C 1
ATOM 2028 O O . PHE A 1 262 ? 2.114 3.831 7.268 1.00 65.81 262 PHE A O 1
ATOM 2035 N N . TYR A 1 263 ? 2.748 1.692 7.103 1.00 63.44 263 TYR A N 1
ATOM 2036 C CA . TYR A 1 263 ? 1.921 1.214 8.211 1.00 63.44 263 TYR A CA 1
ATOM 2037 C C . TYR A 1 263 ? 2.497 1.575 9.590 1.00 63.44 263 TYR A C 1
ATOM 2039 O O . TYR A 1 263 ? 1.926 1.173 10.608 1.00 63.44 263 TYR A O 1
ATOM 2047 N N . GLY A 1 264 ? 3.585 2.353 9.618 1.00 54.81 264 GLY A N 1
ATOM 2048 C CA . GLY A 1 264 ? 4.240 2.829 10.826 1.00 54.81 264 GLY A CA 1
ATOM 2049 C C . GLY A 1 264 ? 5.029 1.746 11.548 1.00 54.81 264 GLY A C 1
ATOM 2050 O O . GLY A 1 264 ? 5.239 1.889 12.744 1.00 54.81 264 GLY A O 1
ATOM 2051 N N . PHE A 1 265 ? 5.423 0.668 10.861 1.00 59.72 265 PHE A N 1
ATOM 2052 C CA . PHE A 1 265 ? 6.330 -0.339 11.405 1.00 59.72 265 PHE A CA 1
ATOM 2053 C C . PHE A 1 265 ? 7.772 0.149 11.345 1.00 59.72 265 PHE A C 1
ATOM 2055 O O . PHE A 1 265 ? 8.185 0.839 10.409 1.00 59.72 265 PHE A O 1
ATOM 2062 N N . GLU A 1 266 ? 8.568 -0.272 12.322 1.00 54.94 266 GLU A N 1
ATOM 2063 C CA . GLU A 1 266 ? 9.983 0.073 12.348 1.00 54.94 266 GLU A CA 1
ATOM 2064 C C . GLU A 1 266 ? 10.740 -0.467 11.121 1.00 54.94 266 GLU A C 1
ATOM 2066 O O . GLU A 1 266 ? 10.537 -1.627 10.729 1.00 54.94 266 GLU A O 1
ATOM 2071 N N . PRO A 1 267 ? 11.672 0.321 10.548 1.00 54.34 267 PRO A N 1
ATOM 2072 C CA . PRO A 1 267 ? 12.563 -0.157 9.502 1.00 54.34 267 PRO A CA 1
ATOM 2073 C C . PRO A 1 267 ? 13.368 -1.368 9.985 1.00 54.34 267 PRO A C 1
ATOM 2075 O O . PRO A 1 267 ? 14.095 -1.309 10.978 1.00 54.34 267 PRO A O 1
ATOM 2078 N N . LEU A 1 268 ? 13.268 -2.481 9.260 1.00 54.53 268 LEU A N 1
ATOM 2079 C CA . LEU A 1 268 ? 13.987 -3.715 9.576 1.00 54.53 268 LEU A CA 1
ATOM 2080 C C . LEU A 1 268 ? 15.486 -3.540 9.289 1.00 54.53 268 LEU A C 1
ATOM 2082 O O . LEU A 1 268 ? 15.946 -3.835 8.184 1.00 54.53 268 LEU A O 1
ATOM 2086 N N . GLN A 1 269 ? 16.259 -3.071 10.273 1.00 51.31 269 GLN A N 1
ATOM 2087 C CA . GLN A 1 269 ? 17.706 -2.911 10.119 1.00 51.31 269 GLN A CA 1
ATOM 2088 C C . GLN A 1 269 ? 18.400 -4.241 9.780 1.00 51.31 269 GLN A C 1
ATOM 2090 O O . GLN A 1 269 ? 18.001 -5.317 10.236 1.00 51.31 269 GLN A O 1
ATOM 2095 N N . ALA A 1 270 ? 19.498 -4.161 9.021 1.00 48.12 270 ALA A N 1
ATOM 2096 C CA . ALA A 1 270 ? 20.237 -5.322 8.517 1.00 48.12 270 ALA A CA 1
ATOM 2097 C C . ALA A 1 270 ? 20.746 -6.288 9.612 1.00 48.12 270 ALA A C 1
ATOM 2099 O O . ALA A 1 270 ? 20.976 -7.461 9.320 1.00 48.12 270 ALA A O 1
ATOM 2100 N N . LYS A 1 271 ? 20.906 -5.823 10.862 1.00 51.81 271 LYS A N 1
ATOM 2101 C CA . LYS A 1 271 ? 21.450 -6.595 11.998 1.00 51.81 271 LYS A CA 1
ATOM 2102 C C . LYS A 1 271 ? 20.421 -6.968 13.078 1.00 51.81 271 LYS A C 1
ATOM 2104 O O . LYS A 1 271 ? 20.814 -7.381 14.166 1.00 51.81 271 LYS A O 1
ATOM 2109 N N . HIS A 1 272 ? 19.118 -6.856 12.816 1.00 55.62 272 HIS A N 1
ATOM 2110 C CA . HIS A 1 272 ? 18.120 -7.224 13.824 1.00 55.62 272 HIS A CA 1
ATOM 2111 C C . HIS A 1 272 ? 18.088 -8.753 14.046 1.00 55.62 272 HIS A C 1
ATOM 2113 O O . HIS A 1 272 ? 17.829 -9.517 13.114 1.00 55.62 272 HIS A O 1
ATOM 2119 N N . LYS A 1 273 ? 18.308 -9.211 15.291 1.00 50.28 273 LYS A N 1
ATOM 2120 C CA . LYS A 1 273 ? 18.393 -10.643 15.663 1.00 50.28 273 LYS A CA 1
ATOM 2121 C C . LYS A 1 273 ? 17.166 -11.457 15.221 1.00 50.28 273 LYS A C 1
ATOM 2123 O O . LYS A 1 273 ? 17.321 -12.556 14.702 1.00 50.28 273 LYS A O 1
ATOM 2128 N N . ASP A 1 274 ? 15.974 -10.870 15.343 1.00 57.97 274 ASP A N 1
ATOM 2129 C CA . ASP A 1 274 ? 14.696 -11.499 14.960 1.00 57.97 274 ASP A CA 1
ATOM 2130 C C . ASP A 1 274 ? 14.132 -10.998 13.610 1.00 57.97 274 ASP A C 1
ATOM 2132 O O . ASP A 1 274 ? 12.929 -11.097 13.364 1.00 57.97 274 ASP A O 1
ATOM 2136 N N . ALA A 1 275 ? 14.966 -10.423 12.728 1.00 66.12 275 ALA A N 1
ATOM 2137 C CA . ALA A 1 275 ? 14.509 -9.761 11.495 1.00 66.12 275 ALA A CA 1
ATOM 2138 C C . ALA A 1 275 ? 13.597 -10.645 10.629 1.00 66.12 275 ALA A C 1
ATOM 2140 O O . ALA A 1 275 ? 12.608 -10.165 10.082 1.00 66.12 275 ALA A O 1
ATOM 2141 N N . SER A 1 276 ? 13.920 -11.934 10.503 1.00 70.44 276 SER A N 1
ATOM 2142 C CA . SER A 1 276 ? 13.143 -12.878 9.693 1.00 70.44 276 SER A CA 1
ATOM 2143 C C . SER A 1 276 ? 11.752 -13.138 10.271 1.00 70.44 276 SER A C 1
ATOM 2145 O O . SER A 1 276 ? 10.787 -13.222 9.520 1.00 70.44 276 SER A O 1
ATOM 2147 N N . GLU A 1 277 ? 11.613 -13.243 11.594 1.00 72.12 277 GLU A N 1
ATOM 2148 C CA . GLU A 1 277 ? 10.304 -13.460 12.216 1.00 72.12 277 GLU A CA 1
ATOM 2149 C C . GLU A 1 277 ? 9.443 -12.196 12.149 1.00 72.12 277 GLU A C 1
ATOM 2151 O O . GLU A 1 277 ? 8.269 -12.270 11.779 1.00 72.12 277 GLU A O 1
ATOM 2156 N N . LEU A 1 278 ? 10.050 -11.036 12.411 1.00 72.50 278 LEU A N 1
ATOM 2157 C CA . LEU A 1 278 ? 9.407 -9.732 12.283 1.00 72.50 278 LEU A CA 1
ATOM 2158 C C . LEU A 1 278 ? 8.888 -9.463 10.871 1.00 72.50 278 LEU A C 1
ATOM 2160 O O . LEU A 1 278 ? 7.748 -9.039 10.726 1.00 72.50 278 LEU A O 1
ATOM 2164 N N . ARG A 1 279 ? 9.668 -9.778 9.829 1.00 76.75 279 ARG A N 1
ATOM 2165 C CA . ARG A 1 279 ? 9.231 -9.668 8.423 1.00 76.75 279 ARG A CA 1
ATOM 2166 C C . ARG A 1 279 ? 7.938 -10.427 8.173 1.00 76.75 279 ARG A C 1
ATOM 2168 O O . ARG A 1 279 ? 6.990 -9.880 7.617 1.00 76.75 279 ARG A O 1
ATOM 2175 N N . VAL A 1 280 ? 7.872 -11.672 8.643 1.00 81.88 280 VAL A N 1
ATOM 2176 C CA . VAL A 1 280 ? 6.669 -12.494 8.499 1.00 81.88 280 VAL A CA 1
ATOM 2177 C C . VAL A 1 280 ? 5.506 -11.915 9.311 1.00 81.88 280 VAL A C 1
ATOM 2179 O O . VAL A 1 280 ? 4.364 -11.953 8.864 1.00 81.88 280 VAL A O 1
ATOM 2182 N N . MET A 1 281 ? 5.755 -11.363 10.500 1.00 77.50 281 MET A N 1
ATOM 2183 C CA . MET A 1 281 ? 4.727 -10.680 11.300 1.00 77.50 281 MET A CA 1
ATOM 2184 C C . MET A 1 281 ? 4.187 -9.427 10.608 1.00 77.50 281 MET A C 1
ATOM 2186 O O . MET A 1 281 ? 2.971 -9.281 10.508 1.00 77.50 281 MET A O 1
ATOM 2190 N N . TYR A 1 282 ? 5.064 -8.572 10.079 1.00 79.81 282 TYR A N 1
ATOM 2191 C CA . TYR A 1 282 ? 4.685 -7.373 9.333 1.00 79.81 282 TYR A CA 1
ATOM 2192 C C . TYR A 1 282 ? 3.887 -7.748 8.091 1.00 79.81 282 TYR A C 1
ATOM 2194 O O . TYR A 1 282 ? 2.784 -7.247 7.900 1.00 79.81 282 TYR A O 1
ATOM 2202 N N . ALA A 1 283 ? 4.370 -8.708 7.299 1.00 87.38 283 ALA A N 1
ATOM 2203 C CA . ALA A 1 283 ? 3.654 -9.187 6.124 1.00 87.38 283 ALA A CA 1
ATOM 2204 C C . ALA A 1 283 ? 2.250 -9.717 6.474 1.00 87.38 283 ALA A C 1
ATOM 2206 O O . ALA A 1 283 ? 1.291 -9.441 5.752 1.00 87.38 283 ALA A O 1
ATOM 2207 N N . ARG A 1 284 ? 2.094 -10.430 7.600 1.00 87.25 284 ARG A N 1
ATOM 2208 C CA . ARG A 1 284 ? 0.782 -10.897 8.081 1.00 87.25 284 ARG A CA 1
ATOM 2209 C C . ARG A 1 284 ? -0.139 -9.759 8.478 1.00 87.25 284 ARG A C 1
ATOM 2211 O O . ARG A 1 284 ? -1.298 -9.764 8.075 1.00 87.25 284 ARG A O 1
ATOM 2218 N N . GLU A 1 285 ? 0.359 -8.800 9.249 1.00 80.75 285 GLU A N 1
ATOM 2219 C CA . GLU A 1 285 ? -0.450 -7.682 9.732 1.00 80.75 285 GLU A CA 1
ATOM 2220 C C . GLU A 1 285 ? -0.847 -6.729 8.600 1.00 80.75 285 GLU A C 1
ATOM 2222 O O . GLU A 1 285 ? -2.005 -6.324 8.522 1.00 80.75 285 GLU A O 1
ATOM 2227 N N . ILE A 1 286 ? 0.064 -6.443 7.668 1.00 83.62 286 ILE A N 1
ATOM 2228 C CA . ILE A 1 286 ? -0.233 -5.671 6.453 1.00 83.62 286 ILE A CA 1
ATOM 2229 C C . ILE A 1 286 ? -1.296 -6.399 5.632 1.00 83.62 286 ILE A C 1
ATOM 2231 O O . ILE A 1 286 ? -2.329 -5.819 5.304 1.00 83.62 286 ILE A O 1
ATOM 2235 N N . SER A 1 287 ? -1.097 -7.696 5.369 1.00 90.19 287 SER A N 1
ATOM 2236 C CA . SER A 1 287 ? -2.076 -8.514 4.644 1.00 90.19 287 SER A CA 1
ATOM 2237 C C . SER A 1 287 ? -3.444 -8.487 5.320 1.00 90.19 287 SER A C 1
ATOM 2239 O O . SER A 1 287 ? -4.463 -8.326 4.655 1.00 90.19 287 SER A O 1
ATOM 2241 N N . ARG A 1 288 ? -3.482 -8.604 6.652 1.00 87.00 288 ARG A N 1
ATOM 2242 C CA . ARG A 1 288 ? -4.711 -8.527 7.443 1.00 87.00 288 ARG A CA 1
ATOM 2243 C C . ARG A 1 288 ? -5.434 -7.196 7.221 1.00 87.00 288 ARG A C 1
ATOM 2245 O O . ARG A 1 288 ? -6.616 -7.226 6.889 1.00 87.00 288 ARG A O 1
ATOM 2252 N N . ARG A 1 289 ? -4.736 -6.063 7.370 1.00 81.00 289 ARG A N 1
ATOM 2253 C CA . ARG A 1 289 ? -5.298 -4.707 7.204 1.00 81.00 289 ARG A CA 1
ATOM 2254 C C . ARG A 1 289 ? -5.844 -4.488 5.795 1.00 81.00 289 ARG A C 1
ATOM 2256 O O . ARG A 1 289 ? -6.983 -4.066 5.639 1.00 81.00 289 ARG A O 1
ATOM 2263 N N . VAL A 1 290 ? -5.077 -4.855 4.771 1.00 84.62 290 VAL A N 1
ATOM 2264 C CA . VAL A 1 290 ? -5.486 -4.695 3.366 1.00 84.62 290 VAL A CA 1
ATOM 2265 C C . VAL A 1 290 ? -6.711 -5.565 3.031 1.00 84.62 290 VAL A C 1
ATOM 2267 O O . VAL A 1 290 ? -7.635 -5.117 2.351 1.00 84.62 290 VAL A O 1
ATOM 2270 N N . LEU A 1 291 ? -6.771 -6.798 3.548 1.00 85.50 291 LEU A N 1
ATOM 2271 C CA . LEU A 1 291 ? -7.932 -7.684 3.373 1.00 85.50 291 LEU A CA 1
ATOM 2272 C C . LEU A 1 291 ? -9.153 -7.241 4.198 1.00 85.50 291 LEU A C 1
ATOM 2274 O O . LEU A 1 291 ? -10.290 -7.502 3.790 1.00 85.50 291 LEU A O 1
ATOM 2278 N N . GLU A 1 292 ? -8.942 -6.618 5.358 1.00 80.56 292 GLU A N 1
ATOM 2279 C CA . GLU A 1 292 ? -9.991 -5.990 6.170 1.00 80.56 292 GLU A CA 1
ATOM 2280 C C . GLU A 1 292 ? -10.625 -4.807 5.423 1.00 80.56 292 GLU A C 1
ATOM 2282 O O . GLU A 1 292 ? -11.852 -4.733 5.332 1.00 80.56 292 GLU A O 1
ATOM 2287 N N . ASP A 1 293 ? -9.798 -3.963 4.804 1.00 76.12 293 ASP A N 1
ATOM 2288 C CA . ASP A 1 293 ? -10.230 -2.788 4.035 1.00 76.12 293 ASP A CA 1
ATOM 2289 C C . ASP A 1 293 ? -10.939 -3.141 2.716 1.00 76.12 293 ASP A C 1
ATOM 2291 O O . ASP A 1 293 ? -11.656 -2.317 2.147 1.00 76.12 293 ASP A O 1
ATOM 2295 N N . GLY A 1 294 ? -10.832 -4.394 2.269 1.00 76.94 294 GLY A N 1
ATOM 2296 C CA . GLY A 1 294 ? -11.769 -4.974 1.311 1.00 76.94 294 GLY A CA 1
ATOM 2297 C C . GLY A 1 294 ? -11.141 -5.728 0.145 1.00 76.94 294 GLY A C 1
ATOM 2298 O O . GLY A 1 294 ? -11.885 -6.435 -0.538 1.00 76.94 294 GLY A O 1
ATOM 2299 N N . ALA A 1 295 ? -9.815 -5.725 0.001 1.00 86.19 295 ALA A N 1
ATOM 2300 C CA . ALA A 1 295 ? -9.142 -6.474 -1.058 1.00 86.19 295 ALA A CA 1
ATOM 2301 C C . ALA A 1 295 ? -9.415 -7.988 -0.958 1.00 86.19 295 ALA A C 1
ATOM 2303 O O . ALA A 1 295 ? -9.708 -8.510 0.126 1.00 86.19 295 ALA A O 1
ATOM 2304 N N . ASN A 1 296 ? -9.333 -8.722 -2.072 1.00 84.56 296 ASN A N 1
ATOM 2305 C CA . ASN A 1 296 ? -9.538 -10.180 -2.060 1.00 84.56 296 ASN A CA 1
ATOM 2306 C C . ASN A 1 296 ? -8.236 -10.958 -1.828 1.00 84.56 296 ASN A C 1
ATOM 2308 O O . ASN A 1 296 ? -8.233 -11.927 -1.058 1.00 84.56 296 ASN A O 1
ATOM 2312 N N . HIS A 1 297 ? -7.151 -10.508 -2.456 1.00 88.25 297 HIS A N 1
ATOM 2313 C CA . HIS A 1 297 ? -5.819 -11.094 -2.360 1.00 88.25 297 HIS A CA 1
ATOM 2314 C C . HIS A 1 297 ? -4.769 -10.006 -2.147 1.00 88.25 297 HIS A C 1
ATOM 2316 O O . HIS A 1 297 ? -4.895 -8.893 -2.658 1.00 88.25 297 HIS A O 1
ATOM 2322 N N . VAL A 1 298 ? -3.719 -10.352 -1.410 1.00 90.56 298 VAL A N 1
ATOM 2323 C CA . VAL A 1 298 ? -2.574 -9.483 -1.145 1.00 90.56 298 VAL A CA 1
ATOM 2324 C C . VAL A 1 298 ? -1.303 -10.240 -1.475 1.00 90.56 298 VAL A C 1
ATOM 2326 O O . VAL A 1 298 ? -1.152 -11.406 -1.111 1.00 90.56 298 VAL A O 1
ATOM 2329 N N . VAL A 1 299 ? -0.399 -9.560 -2.160 1.00 89.88 299 VAL A N 1
ATOM 2330 C CA . VAL A 1 299 ? 0.945 -10.014 -2.483 1.00 89.88 299 VAL A CA 1
ATOM 2331 C C . VAL A 1 299 ? 1.911 -9.004 -1.884 1.00 89.88 299 VAL A C 1
ATOM 2333 O O . VAL A 1 299 ? 1.764 -7.805 -2.101 1.00 89.88 299 VAL A O 1
ATOM 2336 N N . ILE A 1 300 ? 2.881 -9.469 -1.106 1.00 89.25 300 ILE A N 1
ATOM 2337 C CA . ILE A 1 300 ? 3.897 -8.617 -0.492 1.00 89.25 300 ILE A CA 1
ATOM 2338 C C . ILE A 1 300 ? 5.274 -9.157 -0.861 1.00 89.25 300 ILE A C 1
ATOM 2340 O O . ILE A 1 300 ? 5.643 -10.240 -0.417 1.00 89.25 300 ILE A O 1
ATOM 2344 N N . THR A 1 301 ? 6.049 -8.418 -1.647 1.00 86.38 301 THR A N 1
ATOM 2345 C CA . THR A 1 301 ? 7.421 -8.793 -2.020 1.00 86.38 301 THR A CA 1
ATOM 2346 C C . THR A 1 301 ? 8.434 -8.234 -1.019 1.00 86.38 301 THR A C 1
ATOM 2348 O O . THR A 1 301 ? 8.370 -7.052 -0.690 1.00 86.38 301 THR A O 1
ATOM 2351 N N . ASP A 1 302 ? 9.407 -9.038 -0.586 1.00 81.81 302 ASP A N 1
ATOM 2352 C CA . ASP A 1 302 ? 10.493 -8.656 0.337 1.00 81.81 302 ASP A CA 1
ATOM 2353 C C . ASP A 1 302 ? 11.886 -8.893 -0.289 1.00 81.81 302 ASP A C 1
ATOM 2355 O O . ASP A 1 302 ? 12.833 -9.358 0.355 1.00 81.81 302 ASP A O 1
ATOM 2359 N N . GLY A 1 303 ? 12.005 -8.637 -1.596 1.00 77.69 303 GLY A N 1
ATOM 2360 C CA . GLY A 1 303 ? 13.250 -8.783 -2.356 1.00 77.69 303 GLY A CA 1
ATOM 2361 C C . GLY A 1 303 ? 13.927 -10.141 -2.138 1.00 77.69 303 GLY A C 1
ATOM 2362 O O . GLY A 1 303 ? 13.300 -11.199 -2.219 1.00 77.69 303 GLY A O 1
ATOM 2363 N N . ALA A 1 304 ? 15.216 -10.118 -1.791 1.00 72.06 304 ALA A N 1
ATOM 2364 C CA . ALA A 1 304 ? 16.006 -11.325 -1.544 1.00 72.06 304 ALA A CA 1
ATOM 2365 C C . ALA A 1 304 ? 15.570 -12.141 -0.306 1.00 72.06 304 ALA A C 1
ATOM 2367 O O . ALA A 1 304 ? 16.143 -13.196 -0.031 1.00 72.06 304 ALA A O 1
ATOM 2368 N N . LYS A 1 305 ? 14.600 -11.669 0.486 1.00 76.00 305 LYS A N 1
ATOM 2369 C CA . LYS A 1 305 ? 14.079 -12.396 1.654 1.00 76.00 305 LYS A CA 1
ATOM 2370 C C . LYS A 1 305 ? 12.800 -13.176 1.362 1.00 76.00 305 LYS A C 1
ATOM 2372 O O . LYS A 1 305 ? 12.399 -13.984 2.204 1.00 76.00 305 LYS A O 1
ATOM 2377 N N . GLY A 1 306 ? 12.228 -13.018 0.169 1.00 81.81 306 GLY A N 1
ATOM 2378 C CA . GLY A 1 306 ? 11.082 -13.792 -0.290 1.00 81.81 306 GLY A CA 1
ATOM 2379 C C . GLY A 1 306 ? 9.849 -12.935 -0.555 1.00 81.81 306 GLY A C 1
ATOM 2380 O O . GLY A 1 306 ? 9.955 -11.769 -0.929 1.00 81.81 306 GLY A O 1
ATOM 2381 N N . ALA A 1 307 ? 8.674 -13.535 -0.403 1.00 86.56 307 ALA A N 1
ATOM 2382 C CA . ALA A 1 307 ? 7.386 -12.879 -0.569 1.00 86.56 307 ALA A CA 1
ATOM 2383 C C . ALA A 1 307 ? 6.308 -13.535 0.305 1.00 86.56 307 ALA A C 1
ATOM 2385 O O . ALA A 1 307 ? 6.419 -14.689 0.720 1.00 86.56 307 ALA A O 1
ATOM 2386 N N . ALA A 1 308 ? 5.232 -12.799 0.556 1.00 88.94 308 ALA A N 1
ATOM 2387 C CA . ALA A 1 308 ? 4.037 -13.288 1.216 1.00 88.94 308 ALA A CA 1
ATOM 2388 C C . ALA A 1 308 ? 2.819 -13.163 0.301 1.00 88.94 308 ALA A C 1
ATOM 2390 O O . ALA A 1 308 ? 2.646 -12.158 -0.384 1.00 88.94 308 ALA A O 1
ATOM 2391 N N . LEU A 1 309 ? 1.959 -14.174 0.314 1.00 90.19 309 LEU A N 1
ATOM 2392 C CA . LEU A 1 309 ? 0.670 -14.168 -0.361 1.00 90.19 309 LEU A CA 1
ATOM 2393 C C . LEU A 1 309 ? -0.420 -14.424 0.673 1.00 90.19 309 LEU A C 1
ATOM 2395 O O . LEU A 1 309 ? -0.312 -15.339 1.491 1.00 90.19 309 LEU A O 1
ATOM 2399 N N . ALA A 1 310 ? -1.492 -13.645 0.616 1.00 91.12 310 ALA A N 1
ATOM 2400 C CA . ALA A 1 310 ? -2.612 -13.772 1.530 1.00 91.12 310 ALA A CA 1
ATOM 2401 C C . ALA A 1 310 ? -3.950 -13.625 0.811 1.00 91.12 310 ALA A C 1
ATOM 2403 O O . ALA A 1 310 ? -4.071 -12.874 -0.156 1.00 91.12 310 ALA A O 1
ATOM 2404 N N . ARG A 1 311 ? -4.982 -14.311 1.308 1.00 90.19 311 ARG A N 1
ATOM 2405 C CA . ARG A 1 311 ? -6.354 -14.162 0.807 1.00 90.19 311 ARG A CA 1
ATOM 2406 C C . ARG A 1 311 ? -7.401 -14.362 1.886 1.00 90.19 311 ARG A C 1
ATOM 2408 O O . ARG A 1 311 ? -7.161 -15.033 2.892 1.00 90.19 311 ARG A O 1
ATOM 2415 N N . LYS A 1 312 ? -8.601 -13.830 1.647 1.00 87.06 312 LYS A N 1
ATOM 2416 C CA . LYS A 1 312 ? -9.773 -14.113 2.487 1.00 87.06 312 LYS A CA 1
ATOM 2417 C C . LYS A 1 312 ? -10.104 -15.610 2.450 1.00 87.06 312 LYS A C 1
ATOM 2419 O O . LYS A 1 312 ? -10.298 -16.191 1.386 1.00 87.06 312 LYS A O 1
ATOM 2424 N N . ALA A 1 313 ? -10.218 -16.214 3.626 1.00 82.31 313 ALA A N 1
ATOM 2425 C CA . ALA A 1 313 ? -10.679 -17.580 3.833 1.00 82.31 313 ALA A CA 1
ATOM 2426 C C . ALA A 1 313 ? -12.064 -17.592 4.508 1.00 82.31 313 ALA A C 1
ATOM 2428 O O . ALA A 1 313 ? -12.563 -16.574 5.000 1.00 82.31 313 ALA A O 1
ATOM 2429 N N . ARG A 1 314 ? -12.722 -18.759 4.524 1.00 77.00 314 ARG A N 1
ATOM 2430 C CA . ARG A 1 314 ? -14.051 -18.916 5.143 1.00 77.00 314 ARG A CA 1
ATOM 2431 C C . ARG A 1 314 ? -14.014 -18.584 6.641 1.00 77.00 314 ARG A C 1
ATOM 2433 O O . ARG A 1 314 ? -13.013 -18.817 7.313 1.00 77.00 314 ARG A O 1
ATOM 2440 N N . GLY A 1 315 ? -15.132 -18.070 7.160 1.00 76.25 315 GLY A N 1
ATOM 2441 C CA . GLY A 1 315 ? -15.305 -17.798 8.592 1.00 76.25 315 GLY A CA 1
ATOM 2442 C C . GLY A 1 315 ? -14.532 -16.582 9.111 1.00 76.25 315 GLY A C 1
ATOM 2443 O O . GLY A 1 315 ? -14.116 -16.586 10.262 1.00 76.25 315 GLY A O 1
ATOM 2444 N N . GLY A 1 316 ? -14.290 -15.568 8.270 1.00 75.00 316 GLY A N 1
ATOM 2445 C CA . GLY A 1 316 ? -13.561 -14.360 8.685 1.00 75.00 316 GLY A CA 1
ATOM 2446 C C . GLY A 1 316 ? -12.072 -14.606 8.945 1.00 75.00 316 GLY A C 1
ATOM 2447 O O . GLY A 1 316 ? -11.451 -13.897 9.733 1.00 75.00 316 GLY A O 1
ATOM 2448 N N . ARG A 1 317 ? -11.495 -15.631 8.310 1.00 83.12 317 ARG A N 1
ATOM 2449 C CA . ARG A 1 317 ? -10.074 -15.972 8.425 1.00 83.12 317 ARG A CA 1
ATOM 2450 C C . ARG A 1 317 ? -9.288 -15.448 7.227 1.00 83.12 317 ARG A C 1
ATOM 2452 O O . ARG A 1 317 ? -9.855 -15.141 6.180 1.00 83.12 317 ARG A O 1
ATOM 2459 N N . VAL A 1 318 ? -7.976 -15.386 7.374 1.00 86.50 318 VAL A N 1
ATOM 2460 C CA . VAL A 1 318 ? -7.013 -15.146 6.300 1.00 86.50 318 VAL A CA 1
ATOM 2461 C C . VAL A 1 318 ? -6.209 -16.421 6.110 1.00 86.50 318 VAL A C 1
ATOM 2463 O O . VAL A 1 318 ? -5.747 -16.999 7.091 1.00 86.50 318 VAL A O 1
ATOM 2466 N N . GLU A 1 319 ? -6.067 -16.871 4.867 1.00 90.31 319 GLU A N 1
ATOM 2467 C CA . GLU A 1 319 ? -5.053 -17.853 4.483 1.00 90.31 319 GLU A CA 1
ATOM 2468 C C . GLU A 1 319 ? -3.790 -17.097 4.089 1.00 90.31 319 GLU A C 1
ATOM 2470 O O . GLU A 1 319 ? -3.859 -16.191 3.260 1.00 90.31 319 GLU A O 1
ATOM 2475 N N . PHE A 1 320 ? -2.661 -17.461 4.689 1.00 90.81 320 PHE A N 1
ATOM 2476 C CA . PHE A 1 320 ? -1.392 -16.769 4.529 1.00 90.81 320 PHE A CA 1
ATOM 2477 C C . PHE A 1 320 ? -0.271 -17.755 4.215 1.00 90.81 320 PHE A C 1
ATOM 2479 O O . PHE A 1 320 ? -0.117 -18.782 4.880 1.00 90.81 320 PHE A O 1
ATOM 2486 N N . VAL A 1 321 ? 0.522 -17.414 3.206 1.00 87.50 321 VAL A N 1
ATOM 2487 C CA . VAL A 1 321 ? 1.691 -18.162 2.759 1.00 87.50 321 VAL A CA 1
ATOM 2488 C C . VAL A 1 321 ? 2.880 -17.216 2.743 1.00 87.50 321 VAL A C 1
ATOM 2490 O O . VAL A 1 321 ? 2.859 -16.216 2.035 1.00 87.50 321 VAL A O 1
ATOM 2493 N N . TYR A 1 322 ? 3.930 -17.553 3.483 1.00 85.12 322 TYR A N 1
ATOM 2494 C CA . TYR A 1 322 ? 5.234 -16.916 3.355 1.00 85.12 322 TYR A CA 1
ATOM 2495 C C . TYR A 1 322 ? 6.190 -17.847 2.616 1.00 85.12 322 TYR A C 1
ATOM 2497 O O . TYR A 1 322 ? 6.487 -18.952 3.086 1.00 85.12 322 TYR A O 1
ATOM 2505 N N . SER A 1 323 ? 6.681 -17.384 1.475 1.00 79.00 323 SER A N 1
ATOM 2506 C CA . SER A 1 323 ? 7.666 -18.074 0.658 1.00 79.00 323 SER A CA 1
ATOM 2507 C C . SER A 1 323 ? 9.020 -17.379 0.817 1.00 79.00 323 SER A C 1
ATOM 2509 O O . SER A 1 323 ? 9.163 -16.242 0.373 1.00 79.00 323 SER A O 1
ATOM 2511 N N . PRO A 1 324 ? 10.025 -18.002 1.458 1.00 73.38 324 PRO A N 1
ATOM 2512 C CA . PRO A 1 324 ? 11.375 -17.452 1.469 1.00 73.38 324 PRO A CA 1
ATOM 2513 C C . PRO A 1 324 ? 11.979 -17.504 0.058 1.00 73.38 324 PRO A C 1
ATOM 2515 O O . PRO A 1 324 ? 11.553 -18.301 -0.780 1.00 73.38 324 PRO A O 1
ATOM 2518 N N . LEU A 1 325 ? 12.999 -16.680 -0.202 1.00 68.44 325 LEU A N 1
ATOM 2519 C CA . LEU A 1 325 ? 13.753 -16.785 -1.451 1.00 68.44 325 LEU A CA 1
ATOM 2520 C C . LEU A 1 325 ? 14.361 -18.193 -1.568 1.00 68.44 325 LEU A C 1
ATOM 2522 O O . LEU A 1 325 ? 15.007 -18.682 -0.638 1.00 68.44 325 LEU A O 1
ATOM 2526 N N . ILE A 1 326 ? 14.158 -18.837 -2.717 1.00 59.62 326 ILE A N 1
ATOM 2527 C CA . ILE A 1 326 ? 14.623 -20.199 -2.979 1.00 59.62 326 ILE A CA 1
ATOM 2528 C C . ILE A 1 326 ? 16.154 -20.180 -3.129 1.00 59.62 326 ILE A C 1
ATOM 2530 O O . ILE A 1 326 ? 16.669 -19.899 -4.207 1.00 59.62 326 ILE A O 1
ATOM 2534 N N . GLN A 1 327 ? 16.892 -20.493 -2.058 1.00 52.47 327 GLN A N 1
ATOM 2535 C CA . GLN A 1 327 ? 18.353 -20.670 -2.125 1.00 52.47 327 GLN A CA 1
ATOM 2536 C C . GLN A 1 327 ? 18.749 -21.868 -3.007 1.00 52.47 327 GLN A C 1
ATOM 2538 O O . GLN A 1 327 ? 19.788 -21.838 -3.657 1.00 52.47 327 GLN A O 1
ATOM 2543 N N . GLU A 1 328 ? 17.890 -22.889 -3.100 1.00 43.03 328 GLU A N 1
ATOM 2544 C CA . GLU A 1 328 ? 18.098 -24.097 -3.918 1.00 43.03 328 GLU A CA 1
ATOM 2545 C C . GLU A 1 328 ? 17.913 -23.872 -5.434 1.00 43.03 328 GLU A C 1
ATOM 2547 O O . GLU A 1 328 ? 18.101 -24.789 -6.233 1.00 43.03 328 GLU A O 1
ATOM 2552 N N . ASN A 1 329 ? 17.572 -22.651 -5.859 1.00 44.56 329 ASN A N 1
ATOM 2553 C CA . ASN A 1 329 ? 17.609 -22.224 -7.259 1.00 44.56 329 ASN A CA 1
ATOM 2554 C C . ASN A 1 329 ? 18.889 -21.480 -7.599 1.00 44.56 329 ASN A C 1
ATOM 2556 O O . ASN A 1 329 ? 18.887 -20.619 -8.478 1.00 44.56 329 ASN A O 1
ATOM 2560 N N . SER A 1 330 ? 19.995 -21.842 -6.954 1.00 43.84 330 SER A N 1
ATOM 2561 C CA . SER A 1 330 ? 21.319 -21.559 -7.480 1.00 43.84 330 SER A CA 1
ATOM 2562 C C . SER A 1 330 ? 21.522 -22.294 -8.819 1.00 43.84 330 SER A C 1
ATOM 2564 O O . SER A 1 330 ? 22.351 -23.193 -8.938 1.00 43.84 330 SER A O 1
ATOM 2566 N N . ILE A 1 331 ? 20.802 -21.888 -9.871 1.00 44.81 331 ILE A N 1
ATOM 2567 C CA . ILE A 1 331 ? 21.492 -21.594 -11.122 1.00 44.81 331 ILE A CA 1
ATOM 2568 C C . ILE A 1 331 ? 22.592 -20.643 -10.658 1.00 44.81 331 ILE A C 1
ATOM 2570 O O . ILE A 1 331 ? 22.275 -19.639 -10.021 1.00 44.81 331 ILE A O 1
ATOM 2574 N N . ALA A 1 332 ? 23.850 -21.076 -10.744 1.00 41.50 332 ALA A N 1
ATOM 2575 C CA . ALA A 1 332 ? 24.975 -20.352 -10.169 1.00 41.50 332 ALA A CA 1
ATOM 2576 C C . ALA A 1 332 ? 24.847 -18.871 -10.549 1.00 41.50 332 ALA A C 1
ATOM 2578 O O . ALA A 1 332 ? 24.969 -18.525 -11.720 1.00 41.50 332 ALA A O 1
ATOM 2579 N N . VAL A 1 333 ? 24.490 -18.032 -9.570 1.00 48.91 333 VAL A N 1
ATOM 2580 C CA . VAL A 1 333 ? 24.211 -16.620 -9.823 1.00 48.91 333 VAL A CA 1
ATOM 2581 C C . VAL A 1 333 ? 25.535 -16.016 -10.228 1.00 48.91 333 VAL A C 1
ATOM 2583 O O . VAL A 1 333 ? 26.430 -15.933 -9.384 1.00 48.91 333 VAL A O 1
ATOM 2586 N N . ASP A 1 334 ? 25.655 -15.624 -11.494 1.00 50.66 334 ASP A N 1
ATOM 2587 C CA . ASP A 1 334 ? 26.823 -14.897 -11.963 1.00 50.66 334 ASP A CA 1
ATOM 2588 C C . ASP A 1 334 ? 26.950 -13.622 -11.112 1.00 50.66 334 ASP A C 1
ATOM 2590 O O . ASP A 1 334 ? 26.077 -12.745 -11.175 1.00 50.66 334 ASP A O 1
ATOM 2594 N N . PRO A 1 335 ? 27.988 -13.507 -10.262 1.00 51.25 335 PRO A N 1
ATOM 2595 C CA . PRO A 1 335 ? 28.162 -12.341 -9.411 1.00 51.25 335 PRO A CA 1
ATOM 2596 C C . PRO A 1 335 ? 28.272 -11.044 -10.219 1.00 51.25 335 PRO A C 1
ATOM 2598 O O . PRO A 1 335 ? 27.946 -9.989 -9.680 1.00 51.25 335 PRO A O 1
ATOM 2601 N N . ALA A 1 336 ? 28.674 -11.126 -11.494 1.00 51.12 336 ALA A N 1
ATOM 2602 C CA . ALA A 1 336 ? 28.821 -9.986 -12.389 1.00 51.12 336 ALA A CA 1
ATOM 2603 C C . ALA A 1 336 ? 27.483 -9.418 -12.902 1.00 51.12 336 ALA A C 1
ATOM 2605 O O . ALA A 1 336 ? 27.460 -8.296 -13.398 1.00 51.12 336 ALA A O 1
ATOM 2606 N N . VAL A 1 337 ? 26.368 -10.154 -12.782 1.00 55.16 337 VAL A N 1
ATOM 2607 C CA . VAL A 1 337 ? 25.092 -9.821 -13.455 1.00 55.16 337 VAL A CA 1
ATOM 2608 C C . VAL A 1 337 ? 23.948 -9.527 -12.472 1.00 55.16 337 VAL A C 1
ATOM 2610 O O . VAL A 1 337 ? 22.835 -9.258 -12.901 1.00 55.16 337 VAL A O 1
ATOM 2613 N N . ARG A 1 338 ? 24.195 -9.538 -11.152 1.00 58.03 338 ARG A N 1
ATOM 2614 C CA . ARG A 1 338 ? 23.166 -9.384 -10.097 1.00 58.03 338 ARG A CA 1
ATOM 2615 C C . ARG A 1 338 ? 22.328 -8.109 -10.254 1.00 58.03 338 ARG A C 1
ATOM 2617 O O . ARG A 1 338 ? 22.691 -7.102 -9.657 1.00 58.03 338 ARG A O 1
ATOM 2624 N N . GLU A 1 339 ? 21.226 -8.121 -10.991 1.00 67.88 339 GLU A N 1
ATOM 2625 C CA . GLU A 1 339 ? 20.382 -6.949 -11.263 1.00 67.88 339 GLU A CA 1
ATOM 2626 C C . GLU A 1 339 ? 18.980 -7.178 -10.699 1.00 67.88 339 GLU A C 1
ATOM 2628 O O . GLU A 1 339 ? 18.308 -8.145 -11.040 1.00 67.88 339 GLU A O 1
ATOM 2633 N N . ASP A 1 340 ? 18.551 -6.309 -9.784 1.00 72.00 340 ASP A N 1
ATOM 2634 C CA . ASP A 1 340 ? 17.265 -6.443 -9.094 1.00 72.00 340 ASP A CA 1
ATOM 2635 C C . ASP A 1 340 ? 16.139 -5.626 -9.743 1.00 72.00 340 ASP A C 1
ATOM 2637 O O . ASP A 1 340 ? 14.970 -5.794 -9.377 1.00 72.00 340 ASP A O 1
ATOM 2641 N N . THR A 1 341 ? 16.459 -4.771 -10.725 1.00 76.00 341 THR A N 1
ATOM 2642 C CA . THR A 1 341 ? 15.451 -4.049 -11.512 1.00 76.00 341 THR A CA 1
ATOM 2643 C C . THR A 1 341 ? 14.491 -5.043 -12.160 1.00 76.00 341 THR A C 1
ATOM 2645 O O . THR A 1 341 ? 14.917 -6.002 -12.791 1.00 76.00 341 THR A O 1
ATOM 2648 N N . GLY A 1 342 ? 13.185 -4.814 -12.008 1.00 79.12 342 GLY A N 1
ATOM 2649 C CA . GLY A 1 342 ? 12.146 -5.625 -12.645 1.00 79.12 342 GLY A CA 1
ATOM 2650 C C . GLY A 1 342 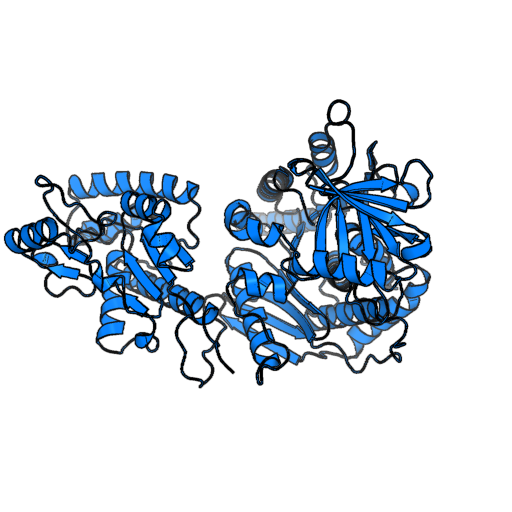? 11.756 -6.904 -11.901 1.00 79.12 342 GLY A C 1
ATOM 2651 O O . GLY A 1 342 ? 10.651 -7.390 -12.097 1.00 79.12 342 GLY A O 1
ATOM 2652 N N . CYS A 1 343 ? 12.558 -7.400 -10.948 1.00 83.25 343 CYS A N 1
ATOM 2653 C CA . CYS A 1 343 ? 12.244 -8.640 -10.217 1.00 83.25 343 CYS A CA 1
ATOM 2654 C C . CYS A 1 343 ? 10.862 -8.618 -9.529 1.00 83.25 343 CYS A C 1
ATOM 2656 O O . CYS A 1 343 ? 10.164 -9.632 -9.500 1.00 83.25 343 CYS A O 1
ATOM 2658 N N . GLY A 1 344 ? 10.466 -7.471 -8.964 1.00 81.81 344 GLY A N 1
ATOM 2659 C CA . GLY A 1 344 ? 9.145 -7.288 -8.352 1.00 81.81 344 GLY A CA 1
ATOM 2660 C C . GLY A 1 344 ? 8.006 -7.258 -9.375 1.00 81.81 344 GLY A C 1
ATOM 2661 O O . GLY A 1 344 ? 6.948 -7.838 -9.124 1.00 81.81 344 GLY A O 1
ATOM 2662 N N . ASP A 1 345 ? 8.241 -6.647 -10.538 1.00 85.88 345 ASP A N 1
ATOM 2663 C CA . ASP A 1 345 ? 7.273 -6.578 -11.636 1.00 85.88 345 ASP A CA 1
ATOM 2664 C C . ASP A 1 345 ? 7.030 -7.977 -12.219 1.00 85.88 345 ASP A C 1
ATOM 2666 O O . ASP A 1 345 ? 5.882 -8.388 -12.364 1.00 85.88 345 ASP A O 1
ATOM 2670 N N . SER A 1 346 ? 8.093 -8.758 -12.435 1.00 88.56 346 SER A N 1
ATOM 2671 C CA . SER A 1 346 ? 8.027 -10.139 -12.931 1.00 88.56 346 SER A CA 1
ATOM 2672 C C . SER A 1 346 ? 7.397 -11.099 -11.929 1.00 88.56 346 SER A C 1
ATOM 2674 O O . SER A 1 346 ? 6.649 -12.006 -12.302 1.00 88.56 346 SER A O 1
ATOM 2676 N N . PHE A 1 347 ? 7.656 -10.890 -10.634 1.00 88.44 347 PHE A N 1
ATOM 2677 C CA . PHE A 1 347 ? 6.956 -11.612 -9.576 1.00 88.44 347 PHE A CA 1
ATOM 2678 C C . PHE A 1 347 ? 5.450 -11.340 -9.657 1.00 88.44 347 PHE A C 1
ATOM 2680 O O . PHE A 1 347 ? 4.640 -12.270 -9.651 1.00 88.44 347 PHE A O 1
ATOM 2687 N N . ALA A 1 348 ? 5.064 -10.067 -9.763 1.00 86.38 348 ALA A N 1
ATOM 2688 C CA . ALA A 1 348 ? 3.667 -9.680 -9.884 1.00 86.38 348 ALA A CA 1
ATOM 2689 C C . ALA A 1 348 ? 3.034 -10.187 -11.193 1.00 86.38 348 ALA A C 1
ATOM 2691 O O . ALA A 1 348 ? 1.890 -10.640 -11.155 1.00 86.38 348 ALA A O 1
ATOM 2692 N N . ALA A 1 349 ? 3.778 -10.212 -12.303 1.00 89.81 349 ALA A N 1
ATOM 2693 C CA . ALA A 1 349 ? 3.357 -10.782 -13.583 1.00 89.81 349 ALA A CA 1
ATOM 2694 C C . ALA A 1 349 ? 3.019 -12.270 -13.458 1.00 89.81 349 ALA A C 1
ATOM 2696 O O . ALA A 1 349 ? 1.964 -12.706 -13.911 1.00 89.81 349 ALA A O 1
ATOM 2697 N N . ALA A 1 350 ? 3.862 -13.049 -12.777 1.00 89.38 350 ALA A N 1
ATOM 2698 C CA . ALA A 1 350 ? 3.627 -14.474 -12.558 1.00 89.38 350 ALA A CA 1
ATOM 2699 C C . ALA A 1 350 ? 2.371 -14.739 -11.714 1.00 89.38 350 ALA A C 1
ATOM 2701 O O . ALA A 1 350 ? 1.593 -15.649 -12.011 1.00 89.38 350 ALA A O 1
ATOM 2702 N N . ILE A 1 351 ? 2.137 -13.923 -10.681 1.00 86.44 351 ILE A N 1
ATOM 2703 C CA . ILE A 1 351 ? 0.914 -14.010 -9.876 1.00 86.44 351 ILE A CA 1
ATOM 2704 C C . ILE A 1 351 ? -0.317 -13.579 -10.680 1.00 86.44 351 ILE A C 1
ATOM 2706 O O . ILE A 1 351 ? -1.361 -14.224 -10.596 1.00 86.44 351 ILE A O 1
ATOM 2710 N N . ALA A 1 352 ? -0.205 -12.521 -11.476 1.00 85.75 352 ALA A N 1
ATOM 2711 C CA . ALA A 1 352 ? -1.262 -12.068 -12.367 1.00 85.75 352 ALA A CA 1
ATOM 2712 C C . ALA A 1 352 ? -1.637 -13.142 -13.398 1.00 85.75 352 ALA A C 1
ATOM 2714 O O . ALA A 1 352 ? -2.813 -13.481 -13.529 1.00 85.75 352 ALA A O 1
ATOM 2715 N N . ALA A 1 353 ? -0.641 -13.742 -14.051 1.00 85.31 353 ALA A N 1
ATOM 2716 C CA . ALA A 1 353 ? -0.818 -14.833 -15.001 1.00 85.31 353 ALA A CA 1
ATOM 2717 C C . ALA A 1 353 ? -1.515 -16.040 -14.360 1.00 85.31 353 ALA A C 1
ATOM 2719 O O . ALA A 1 353 ? -2.397 -16.638 -14.968 1.00 85.31 353 ALA A O 1
ATOM 2720 N N . TYR A 1 354 ? -1.186 -16.355 -13.103 1.00 78.00 354 TYR A N 1
ATOM 2721 C CA . TYR A 1 354 ? -1.870 -17.399 -12.339 1.00 78.00 354 TYR A CA 1
ATOM 2722 C C . TYR A 1 354 ? -3.375 -17.124 -12.155 1.00 78.00 354 TYR A C 1
ATOM 2724 O O . TYR A 1 354 ? -4.179 -18.053 -12.246 1.00 78.00 354 TYR A O 1
ATOM 2732 N N . TYR A 1 355 ? -3.784 -15.873 -11.914 1.00 77.31 355 TYR A N 1
ATOM 2733 C CA . TYR A 1 355 ? -5.211 -15.533 -11.835 1.00 77.31 355 TYR A CA 1
ATOM 2734 C C . TYR A 1 355 ? -5.895 -15.558 -13.205 1.00 77.31 355 TYR A C 1
ATOM 2736 O O . TYR A 1 355 ? -7.051 -15.971 -13.288 1.00 77.31 355 TYR A O 1
ATOM 2744 N N . LEU A 1 356 ? -5.180 -15.144 -14.252 1.00 78.62 356 LEU A N 1
ATOM 2745 C CA . LEU A 1 356 ? -5.675 -15.035 -15.625 1.00 78.62 356 LEU A CA 1
ATOM 2746 C C . LEU A 1 356 ? -5.820 -16.387 -16.336 1.00 78.62 356 LEU A C 1
ATOM 2748 O O . LEU A 1 356 ? -6.779 -16.598 -17.068 1.00 78.62 356 LEU A O 1
ATOM 2752 N N . ALA A 1 357 ? -4.921 -17.338 -16.091 1.00 73.06 357 ALA A N 1
ATOM 2753 C CA . ALA A 1 357 ? -4.950 -18.672 -16.698 1.00 73.06 357 ALA A CA 1
ATOM 2754 C C . ALA A 1 357 ? -5.915 -19.648 -15.983 1.00 73.06 357 ALA A C 1
ATOM 2756 O O . ALA A 1 357 ? -5.713 -20.859 -16.015 1.00 73.06 357 ALA A O 1
ATOM 2757 N N . ALA A 1 358 ? -6.958 -19.124 -15.323 1.00 54.84 358 ALA A N 1
ATOM 2758 C CA . ALA A 1 358 ? -7.917 -19.845 -14.481 1.00 54.84 358 ALA A CA 1
ATOM 2759 C C . ALA A 1 358 ? -7.256 -20.604 -13.309 1.00 54.84 358 ALA A C 1
ATOM 2761 O O . ALA A 1 358 ? -6.988 -21.799 -13.376 1.00 54.84 358 ALA A O 1
ATOM 2762 N N . GLY A 1 359 ? -7.050 -19.912 -12.183 1.00 52.12 359 GLY A N 1
ATOM 2763 C CA . GLY A 1 359 ? -6.335 -20.391 -10.991 1.00 52.12 359 GLY A CA 1
ATOM 2764 C C . GLY A 1 359 ? -6.964 -21.458 -10.057 1.00 52.12 359 GLY A C 1
ATOM 2765 O O . GLY A 1 359 ? -6.919 -21.247 -8.844 1.00 52.12 359 GLY A O 1
ATOM 2766 N N . PRO A 1 360 ? -7.480 -22.627 -10.505 1.00 47.06 360 PRO A N 1
ATOM 2767 C CA . PRO A 1 360 ? -7.482 -23.833 -9.661 1.00 47.06 360 PRO A CA 1
ATOM 2768 C C . PRO A 1 360 ? -6.350 -24.826 -9.964 1.00 47.06 360 PRO A C 1
ATOM 2770 O O . PRO A 1 360 ? -6.208 -25.803 -9.231 1.00 47.06 360 PRO A O 1
ATOM 2773 N N . GLY A 1 361 ? -5.550 -24.618 -11.017 1.00 51.47 361 GLY A N 1
ATOM 2774 C CA . GLY A 1 361 ? -4.474 -25.552 -11.383 1.00 51.47 361 GLY A CA 1
ATOM 2775 C C . GLY A 1 361 ? -3.294 -25.574 -10.401 1.00 51.47 361 GLY A C 1
ATOM 2776 O O . GLY A 1 361 ? -2.628 -26.600 -10.256 1.00 51.47 361 GLY A O 1
ATOM 2777 N N . LEU A 1 362 ? -3.057 -24.462 -9.695 1.00 58.12 362 LEU A N 1
ATOM 2778 C CA . LEU A 1 362 ? -2.021 -24.334 -8.671 1.00 58.12 362 LEU A CA 1
ATOM 2779 C C . LEU A 1 362 ? -2.639 -23.876 -7.343 1.00 58.12 362 LEU A C 1
ATOM 2781 O O . LEU A 1 362 ? -3.555 -23.063 -7.304 1.00 58.12 362 LEU A O 1
ATOM 2785 N N . LYS A 1 363 ? -2.132 -24.395 -6.228 1.00 76.94 363 LYS A N 1
ATOM 2786 C CA . LYS A 1 363 ? -2.426 -23.886 -4.882 1.00 76.94 363 LYS A CA 1
ATOM 2787 C C . LYS A 1 363 ? -1.658 -22.573 -4.643 1.00 76.94 363 LYS A C 1
ATOM 2789 O O . LYS A 1 363 ? -0.632 -22.336 -5.277 1.00 76.94 363 LYS A O 1
ATOM 2794 N N . LEU A 1 364 ? -2.095 -21.745 -3.686 1.00 77.19 364 LEU A N 1
ATOM 2795 C CA . LEU A 1 364 ? -1.497 -20.421 -3.405 1.00 77.19 364 LEU A CA 1
ATOM 2796 C C . LEU A 1 364 ? 0.027 -20.479 -3.172 1.00 77.19 364 LEU A C 1
ATOM 2798 O O . LEU A 1 364 ? 0.774 -19.619 -3.626 1.00 77.19 364 LEU A O 1
ATOM 2802 N N . ASN A 1 365 ? 0.500 -21.536 -2.519 1.00 77.38 365 ASN A N 1
ATOM 2803 C CA . ASN A 1 365 ? 1.917 -21.820 -2.324 1.00 77.38 365 ASN A CA 1
ATOM 2804 C C . ASN A 1 365 ? 2.677 -22.177 -3.607 1.00 77.38 365 ASN A C 1
ATOM 2806 O O . ASN A 1 365 ? 3.836 -21.806 -3.751 1.00 77.38 365 ASN A O 1
ATOM 2810 N N . GLN A 1 366 ? 2.051 -22.897 -4.535 1.00 81.38 366 GLN A N 1
ATOM 2811 C CA . GLN A 1 366 ? 2.670 -23.219 -5.819 1.00 81.38 366 GLN A CA 1
ATOM 2812 C C . GLN A 1 366 ? 2.771 -21.966 -6.696 1.00 81.38 366 GLN A C 1
ATOM 2814 O O . GLN A 1 366 ? 3.790 -21.772 -7.350 1.00 81.38 366 GLN A O 1
ATOM 2819 N N . ALA A 1 367 ? 1.768 -21.083 -6.644 1.00 82.50 367 ALA A N 1
ATOM 2820 C CA . ALA A 1 367 ? 1.823 -19.777 -7.300 1.00 82.50 367 ALA A CA 1
ATOM 2821 C C . ALA A 1 367 ? 2.958 -18.900 -6.736 1.00 82.50 367 ALA A C 1
ATOM 2823 O O . ALA A 1 367 ? 3.721 -18.320 -7.504 1.00 82.50 367 ALA A O 1
ATOM 2824 N N . ALA A 1 368 ? 3.127 -18.865 -5.407 1.00 82.00 368 ALA A N 1
ATOM 2825 C CA . ALA A 1 368 ? 4.240 -18.161 -4.765 1.00 82.00 368 ALA A CA 1
ATOM 2826 C C . ALA A 1 368 ? 5.607 -18.700 -5.221 1.00 82.00 368 ALA A C 1
ATOM 2828 O O . ALA A 1 368 ? 6.496 -17.930 -5.581 1.00 82.00 368 ALA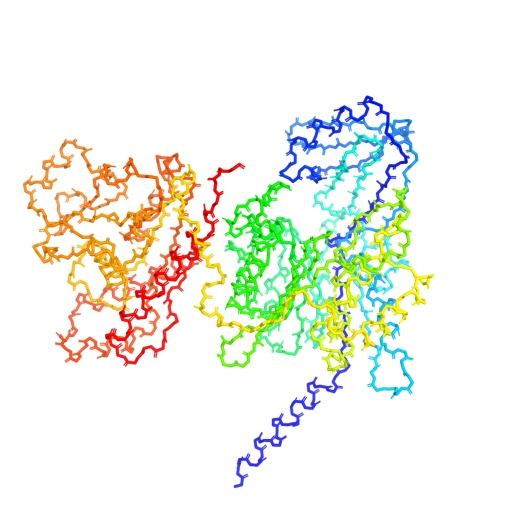 A O 1
ATOM 2829 N N . ASN A 1 369 ? 5.752 -20.028 -5.263 1.00 80.88 369 ASN A N 1
ATOM 2830 C CA . ASN A 1 369 ? 6.976 -20.673 -5.730 1.00 80.88 369 ASN A CA 1
ATOM 2831 C C . ASN A 1 369 ? 7.262 -20.318 -7.186 1.00 80.88 369 ASN A C 1
ATOM 2833 O O . ASN A 1 369 ? 8.371 -19.891 -7.494 1.00 80.88 369 ASN A O 1
ATOM 2837 N N . PHE A 1 370 ? 6.262 -20.454 -8.061 1.00 85.75 370 PHE A N 1
ATOM 2838 C CA . PHE A 1 370 ? 6.376 -20.097 -9.472 1.00 85.75 370 PHE A CA 1
ATOM 2839 C C . PHE A 1 370 ? 6.856 -18.653 -9.649 1.00 85.75 370 PHE A C 1
ATOM 2841 O O . PHE A 1 370 ? 7.861 -18.427 -10.315 1.00 85.75 370 PHE A O 1
ATOM 2848 N N . ALA A 1 371 ? 6.232 -17.697 -8.961 1.00 87.38 371 ALA A N 1
ATOM 2849 C CA . ALA A 1 371 ? 6.635 -16.295 -9.016 1.00 87.38 371 ALA A CA 1
ATOM 2850 C C . ALA A 1 371 ? 8.080 -16.056 -8.536 1.00 87.38 371 ALA A C 1
ATOM 2852 O O . ALA A 1 371 ? 8.799 -15.250 -9.127 1.00 87.38 371 ALA A O 1
ATOM 2853 N N . HIS A 1 372 ? 8.556 -16.800 -7.532 1.00 83.62 372 HIS A N 1
ATOM 2854 C CA . HIS A 1 372 ? 9.965 -16.753 -7.132 1.00 83.62 372 HIS A CA 1
ATOM 2855 C C . HIS A 1 372 ? 10.923 -17.320 -8.176 1.00 83.62 372 HIS A C 1
ATOM 2857 O O . HIS A 1 372 ? 12.006 -16.761 -8.346 1.00 83.62 372 HIS A O 1
ATOM 2863 N N . TYR A 1 373 ? 10.560 -18.403 -8.871 1.00 83.44 373 TYR A N 1
ATOM 2864 C CA . TYR A 1 373 ? 11.364 -18.903 -9.988 1.00 83.44 373 TYR A CA 1
ATOM 2865 C C . TYR A 1 373 ? 11.496 -17.836 -11.077 1.00 83.44 373 TYR A C 1
ATOM 2867 O O . TYR A 1 373 ? 12.607 -17.584 -11.535 1.00 83.44 373 TYR A O 1
ATOM 2875 N N . ILE A 1 374 ? 10.392 -17.174 -11.437 1.00 87.88 374 ILE A N 1
ATOM 2876 C CA . ILE A 1 374 ? 10.386 -16.101 -12.439 1.00 87.88 374 ILE A CA 1
ATOM 2877 C C . ILE A 1 374 ? 11.282 -14.935 -12.013 1.00 87.88 374 ILE A C 1
ATOM 2879 O O . ILE A 1 374 ? 12.183 -14.553 -12.758 1.00 87.88 374 ILE A O 1
ATOM 2883 N N . ALA A 1 375 ? 11.113 -14.424 -10.792 1.00 85.31 375 ALA A N 1
ATOM 2884 C CA . ALA A 1 375 ? 11.977 -13.368 -10.266 1.00 85.31 375 ALA A CA 1
ATOM 2885 C C . ALA A 1 375 ? 13.458 -13.797 -10.232 1.00 85.31 375 ALA A C 1
ATOM 2887 O O . ALA A 1 375 ? 14.345 -13.005 -10.536 1.00 85.31 375 ALA A O 1
ATOM 2888 N N . GLY A 1 376 ? 13.734 -15.067 -9.918 1.00 80.50 376 GLY A N 1
ATOM 2889 C CA . GLY A 1 376 ? 15.081 -15.633 -9.932 1.00 80.50 376 GLY A CA 1
ATOM 2890 C C . GLY A 1 376 ? 15.710 -15.719 -11.325 1.00 80.50 376 GLY A C 1
ATOM 2891 O O . GLY A 1 376 ? 16.929 -15.598 -11.430 1.00 80.50 376 GLY A O 1
ATOM 2892 N N . ILE A 1 377 ? 14.916 -15.898 -12.388 1.00 84.06 377 ILE A N 1
ATOM 2893 C CA . ILE A 1 377 ? 15.402 -15.820 -13.775 1.00 84.06 377 ILE A CA 1
ATOM 2894 C C . ILE A 1 377 ? 15.866 -14.390 -14.062 1.00 84.06 377 ILE A C 1
ATOM 2896 O O . ILE A 1 377 ? 16.992 -14.207 -14.515 1.00 84.06 377 ILE A O 1
ATOM 2900 N N . ILE A 1 378 ? 15.039 -13.389 -13.746 1.00 83.81 378 ILE A N 1
ATOM 2901 C CA . ILE A 1 378 ? 15.342 -11.970 -13.999 1.00 83.81 378 ILE A CA 1
ATOM 2902 C C . ILE A 1 378 ? 16.549 -11.486 -13.210 1.00 83.81 378 ILE A C 1
ATOM 2904 O O . ILE A 1 378 ? 17.417 -10.834 -13.780 1.00 83.81 378 ILE A O 1
ATOM 2908 N N . TYR A 1 379 ? 16.677 -11.905 -11.952 1.00 79.44 379 TYR A N 1
ATOM 2909 C CA . TYR A 1 379 ? 17.811 -11.546 -11.096 1.00 79.44 379 TYR A CA 1
ATOM 2910 C C . TYR A 1 379 ? 19.189 -11.936 -11.671 1.00 79.44 379 TYR A C 1
ATOM 2912 O O . TYR A 1 379 ? 20.227 -11.432 -11.241 1.00 79.44 379 TYR A O 1
ATOM 2920 N N . GLN A 1 380 ? 19.208 -12.856 -12.639 1.00 75.81 380 GLN A N 1
ATOM 2921 C CA . GLN A 1 380 ? 20.406 -13.360 -13.311 1.00 75.81 380 GLN A CA 1
ATOM 2922 C C . GLN A 1 380 ? 20.594 -12.780 -14.720 1.00 75.81 380 GLN A C 1
ATOM 2924 O O . GLN A 1 380 ? 21.406 -13.292 -15.496 1.00 75.81 380 GLN A O 1
ATOM 2929 N N . ARG A 1 381 ? 19.833 -11.747 -15.097 1.00 75.44 381 ARG A N 1
ATOM 2930 C CA . ARG A 1 381 ? 19.912 -11.100 -16.410 1.00 75.44 381 ARG A CA 1
ATOM 2931 C C . ARG A 1 381 ? 20.241 -9.614 -16.256 1.00 75.44 381 ARG A C 1
ATOM 2933 O O . ARG A 1 381 ? 19.708 -8.969 -15.364 1.00 75.44 381 ARG A O 1
ATOM 2940 N N . PRO A 1 382 ? 21.015 -9.018 -17.179 1.00 71.31 382 PRO A N 1
ATOM 2941 C CA . PRO A 1 382 ? 21.267 -7.577 -17.196 1.00 71.31 382 PRO A CA 1
ATOM 2942 C C . PRO A 1 382 ? 20.087 -6.815 -17.836 1.00 71.31 382 PRO A C 1
ATOM 2944 O O . PRO A 1 382 ? 20.285 -5.955 -18.690 1.00 71.31 382 PRO A O 1
ATOM 2947 N N . ARG A 1 383 ? 18.844 -7.206 -17.526 1.00 76.19 383 ARG A N 1
ATOM 2948 C CA . ARG A 1 383 ? 17.613 -6.607 -18.066 1.00 76.19 383 ARG A CA 1
ATOM 2949 C C . ARG A 1 383 ? 16.426 -6.832 -17.122 1.00 76.19 383 ARG A C 1
ATOM 2951 O O . ARG A 1 383 ? 16.421 -7.839 -16.420 1.00 76.19 383 ARG A O 1
ATOM 2958 N N . PRO A 1 384 ? 15.406 -5.954 -17.147 1.00 79.44 384 PRO A N 1
ATOM 2959 C CA . PRO A 1 384 ? 14.348 -5.940 -16.135 1.00 79.44 384 PRO A CA 1
ATOM 2960 C C . PRO A 1 384 ? 13.105 -6.789 -16.463 1.00 79.44 384 PRO A C 1
ATOM 2962 O O . PRO A 1 384 ? 12.092 -6.669 -15.785 1.00 79.44 384 PRO A O 1
ATOM 2965 N N . ASN A 1 385 ? 13.129 -7.592 -17.525 1.00 87.19 385 ASN A N 1
ATOM 2966 C CA . ASN A 1 385 ? 11.992 -8.401 -17.978 1.00 87.19 385 ASN A CA 1
ATOM 2967 C C . ASN A 1 385 ? 12.470 -9.620 -18.781 1.00 87.19 385 ASN A C 1
ATOM 2969 O O . ASN A 1 385 ? 13.635 -9.695 -19.187 1.00 87.19 385 ASN A O 1
ATOM 2973 N N . LEU A 1 386 ? 11.576 -10.584 -18.975 1.00 88.44 386 LEU A N 1
ATOM 2974 C CA . LEU A 1 386 ? 11.702 -11.803 -19.760 1.00 88.44 386 LEU A CA 1
ATOM 2975 C C . LEU A 1 386 ? 11.720 -11.478 -21.261 1.00 88.44 386 LEU A C 1
ATOM 2977 O O . LEU A 1 386 ? 11.260 -10.437 -21.721 1.00 88.44 386 LEU A O 1
ATOM 2981 N N . THR A 1 387 ? 12.272 -12.408 -22.034 1.00 88.12 387 THR A N 1
ATOM 2982 C CA . THR A 1 387 ? 12.238 -12.412 -23.504 1.00 88.12 387 THR A CA 1
ATOM 2983 C C . THR A 1 387 ? 11.877 -13.813 -23.977 1.00 88.12 387 THR A C 1
ATOM 2985 O O . THR A 1 387 ? 11.993 -14.765 -23.205 1.00 88.12 387 THR A O 1
ATOM 2988 N N . ASP A 1 388 ? 11.558 -13.979 -25.257 1.00 87.06 388 ASP A N 1
ATOM 2989 C CA . ASP A 1 388 ? 11.256 -15.292 -25.851 1.00 87.06 388 ASP A CA 1
ATOM 2990 C C . ASP A 1 388 ? 12.344 -16.346 -25.592 1.00 87.06 388 ASP A C 1
ATOM 2992 O O . ASP A 1 388 ? 12.061 -17.533 -25.434 1.00 87.06 388 ASP A O 1
ATOM 2996 N N . LYS A 1 389 ? 13.607 -15.915 -25.464 1.00 88.19 389 LYS A N 1
ATOM 2997 C CA . LYS A 1 389 ? 14.744 -16.792 -25.137 1.00 88.19 389 LYS A CA 1
ATOM 2998 C C . LYS A 1 389 ? 14.640 -17.427 -23.747 1.00 88.19 389 LYS A C 1
ATOM 3000 O O . LYS A 1 389 ? 15.337 -18.403 -23.479 1.00 88.19 389 LYS A O 1
ATOM 3005 N N . ASP A 1 390 ? 13.810 -16.878 -22.862 1.00 88.56 390 ASP A N 1
ATOM 3006 C CA . ASP A 1 390 ? 13.604 -17.392 -21.511 1.00 88.56 390 ASP A CA 1
ATOM 3007 C C . ASP A 1 390 ? 12.422 -18.365 -21.401 1.00 88.56 390 ASP A C 1
ATOM 3009 O O . ASP A 1 390 ? 12.261 -18.971 -20.343 1.00 88.56 390 ASP A O 1
ATOM 3013 N N . ARG A 1 391 ? 11.629 -18.576 -22.467 1.00 89.19 391 ARG A N 1
ATOM 3014 C CA . ARG A 1 391 ? 10.421 -19.427 -22.439 1.00 89.19 391 ARG A CA 1
ATOM 3015 C C . ARG A 1 391 ? 10.681 -20.813 -21.838 1.00 89.19 391 ARG A C 1
ATOM 3017 O O . ARG A 1 391 ? 9.963 -21.228 -20.936 1.00 89.19 391 ARG A O 1
ATOM 3024 N N . GLY A 1 392 ? 11.769 -21.481 -22.228 1.00 86.31 392 GLY A N 1
ATOM 3025 C CA . GLY A 1 392 ? 12.138 -22.790 -21.665 1.00 86.31 392 GLY A CA 1
ATOM 3026 C C . GLY A 1 392 ? 12.462 -22.763 -20.161 1.00 86.31 392 GLY A C 1
ATOM 3027 O O . GLY A 1 392 ? 12.185 -23.725 -19.444 1.00 86.31 392 GLY A O 1
ATOM 3028 N N . PHE A 1 393 ? 12.996 -21.652 -19.638 1.00 87.50 393 PHE A N 1
ATOM 3029 C CA . PHE A 1 393 ? 13.197 -21.483 -18.193 1.00 87.50 393 PHE A CA 1
ATOM 3030 C C . PHE A 1 393 ? 11.869 -21.259 -17.460 1.00 87.50 393 PHE A C 1
ATOM 3032 O O . PHE A 1 393 ? 11.704 -21.749 -16.343 1.00 87.50 393 PHE A O 1
ATOM 3039 N N . VAL A 1 394 ? 10.916 -20.563 -18.088 1.00 88.69 394 VAL A N 1
ATOM 3040 C CA . VAL A 1 394 ? 9.555 -20.366 -17.565 1.00 88.69 394 VAL A CA 1
ATOM 3041 C C . VAL A 1 394 ? 8.786 -21.694 -17.527 1.00 88.69 394 VAL A C 1
ATOM 3043 O O . VAL A 1 394 ? 8.174 -22.012 -16.507 1.00 88.69 394 VAL A O 1
ATOM 3046 N N . GLU A 1 395 ? 8.881 -22.520 -18.573 1.00 87.56 395 GLU A N 1
ATOM 3047 C CA . GLU A 1 395 ? 8.324 -23.885 -18.608 1.00 87.56 395 GLU A CA 1
ATOM 3048 C C . GLU A 1 395 ? 8.898 -24.741 -17.472 1.00 87.56 395 GLU A C 1
ATOM 3050 O O . GLU A 1 395 ? 8.157 -25.327 -16.676 1.00 87.56 395 GLU A O 1
ATOM 3055 N N . PHE A 1 396 ? 10.227 -24.752 -17.328 1.00 85.12 396 PHE A N 1
ATOM 3056 C CA . PHE A 1 396 ? 10.898 -25.456 -16.237 1.00 85.12 396 PHE A CA 1
ATOM 3057 C C . PHE A 1 396 ? 10.428 -24.967 -14.859 1.00 85.12 396 PHE A C 1
ATOM 3059 O O . PHE A 1 396 ? 10.125 -25.779 -13.981 1.00 85.12 396 PHE A O 1
ATOM 3066 N N . ALA A 1 397 ? 10.327 -23.649 -14.669 1.00 85.19 397 ALA A N 1
ATOM 3067 C CA . ALA A 1 397 ? 9.832 -23.032 -13.443 1.00 85.19 397 ALA A CA 1
ATOM 3068 C C . ALA A 1 397 ? 8.402 -23.477 -13.108 1.00 85.19 397 ALA A C 1
ATOM 3070 O O . ALA A 1 397 ? 8.119 -23.817 -11.956 1.00 85.19 397 ALA A O 1
ATOM 3071 N N . TYR A 1 398 ? 7.512 -23.518 -14.102 1.00 84.19 398 TYR A N 1
ATOM 3072 C CA . TYR A 1 398 ? 6.129 -23.957 -13.931 1.00 84.19 398 TYR A CA 1
ATOM 3073 C C . TYR A 1 398 ? 6.049 -25.438 -13.542 1.00 84.19 398 TYR A C 1
ATOM 3075 O O . TYR A 1 398 ? 5.416 -25.788 -12.539 1.00 84.19 398 TYR A O 1
ATOM 3083 N N . HIS A 1 399 ? 6.755 -26.313 -14.265 1.00 82.62 399 HIS A N 1
ATOM 3084 C CA . HIS A 1 399 ? 6.813 -27.741 -13.948 1.00 82.62 399 HIS A CA 1
ATOM 3085 C C . HIS A 1 399 ? 7.389 -27.998 -12.557 1.00 82.62 399 HIS A C 1
ATOM 3087 O O . HIS A 1 399 ? 6.836 -28.795 -11.796 1.00 82.62 399 HIS A O 1
ATOM 3093 N N . LYS A 1 400 ? 8.460 -27.287 -12.189 1.00 79.75 400 LYS A N 1
ATOM 3094 C CA . LYS A 1 400 ? 9.074 -27.404 -10.868 1.00 79.75 400 LYS A CA 1
ATOM 3095 C C . LYS A 1 400 ? 8.124 -26.909 -9.776 1.00 79.75 400 LYS A C 1
ATOM 3097 O O . LYS A 1 400 ? 7.892 -27.634 -8.817 1.00 79.75 400 LYS A O 1
ATOM 3102 N N . ALA A 1 401 ? 7.470 -25.760 -9.943 1.00 80.31 401 ALA A N 1
ATOM 3103 C CA . ALA A 1 401 ? 6.467 -25.274 -8.991 1.00 80.31 401 ALA A CA 1
ATOM 3104 C C . ALA A 1 401 ? 5.289 -26.254 -8.802 1.00 80.31 401 ALA A C 1
ATOM 3106 O O . ALA A 1 401 ? 4.786 -26.411 -7.685 1.00 80.31 401 ALA A O 1
ATOM 3107 N N . LYS A 1 402 ? 4.877 -26.958 -9.866 1.00 78.94 402 LYS A N 1
ATOM 3108 C CA . LYS A 1 402 ? 3.845 -28.003 -9.810 1.00 78.94 402 LYS A CA 1
ATOM 3109 C C . LYS A 1 402 ? 4.337 -29.264 -9.083 1.00 78.94 402 LYS A C 1
ATOM 3111 O O . LYS A 1 402 ? 3.603 -29.796 -8.250 1.00 78.94 402 LYS A O 1
ATOM 3116 N N . ALA A 1 403 ? 5.564 -29.711 -9.363 1.00 77.06 403 ALA A N 1
ATOM 3117 C CA . ALA A 1 403 ? 6.142 -30.962 -8.862 1.00 77.06 403 ALA A CA 1
ATOM 3118 C C . ALA A 1 403 ? 6.705 -30.878 -7.432 1.00 77.06 403 ALA A C 1
ATOM 3120 O O . ALA A 1 403 ? 6.538 -31.811 -6.652 1.00 77.06 403 ALA A O 1
ATOM 3121 N N . SER A 1 404 ? 7.357 -29.770 -7.067 1.00 62.75 404 SER A N 1
ATOM 3122 C CA . SER A 1 404 ? 8.096 -29.622 -5.803 1.00 62.75 404 SER A CA 1
ATOM 3123 C C . SER A 1 404 ? 7.213 -29.574 -4.551 1.00 62.75 404 SER A C 1
ATOM 3125 O O . SER A 1 404 ? 7.734 -29.539 -3.438 1.00 62.75 404 SER A O 1
ATOM 3127 N N . GLY A 1 405 ? 5.884 -29.551 -4.689 1.00 57.72 405 GLY A N 1
ATOM 3128 C CA . GLY A 1 405 ? 4.998 -29.292 -3.559 1.00 57.72 405 GLY A CA 1
ATOM 3129 C C . GLY A 1 405 ? 5.297 -27.937 -2.894 1.00 57.72 405 GLY A C 1
ATOM 3130 O O . GLY A 1 405 ? 5.824 -27.009 -3.509 1.00 57.72 405 GLY A O 1
ATOM 3131 N N . ALA A 1 406 ? 4.902 -27.786 -1.631 1.00 49.56 406 ALA A N 1
ATOM 3132 C CA . ALA A 1 406 ? 5.024 -26.535 -0.891 1.00 49.56 406 ALA A CA 1
ATOM 3133 C C . ALA A 1 406 ? 6.462 -26.291 -0.390 1.00 49.56 406 ALA A C 1
ATOM 3135 O O . ALA A 1 406 ? 6.774 -26.668 0.734 1.00 49.56 406 ALA A O 1
ATOM 3136 N N . PHE A 1 407 ? 7.311 -25.586 -1.146 1.00 57.06 407 PHE A N 1
ATOM 3137 C CA . PHE A 1 407 ? 8.476 -24.904 -0.549 1.00 57.06 407 PHE A CA 1
ATOM 3138 C C . PHE A 1 407 ? 8.028 -23.636 0.192 1.00 57.06 407 PHE A C 1
ATOM 3140 O O . PHE A 1 407 ? 8.266 -22.505 -0.214 1.00 57.06 407 PHE A O 1
ATOM 3147 N N . VAL A 1 408 ? 7.256 -23.842 1.252 1.00 58.16 408 VAL A N 1
ATOM 3148 C CA . VAL A 1 408 ? 6.644 -22.773 2.029 1.00 58.16 408 VAL A CA 1
ATOM 3149 C C . VAL A 1 408 ? 7.379 -22.664 3.347 1.00 58.16 408 VAL A C 1
ATOM 3151 O O . VAL A 1 408 ? 7.407 -23.617 4.119 1.00 58.16 408 VAL A O 1
ATOM 3154 N N . GLY A 1 409 ? 7.929 -21.483 3.629 1.00 58.09 409 GLY A N 1
ATOM 3155 C CA . GLY A 1 409 ? 8.511 -21.205 4.938 1.00 58.09 409 GLY A CA 1
ATOM 3156 C C . GLY A 1 409 ? 7.450 -21.265 6.037 1.00 58.09 409 GLY A C 1
ATOM 3157 O O . GLY A 1 409 ? 7.706 -21.824 7.100 1.00 58.09 409 GLY A O 1
ATOM 3158 N N . LYS A 1 410 ? 6.246 -20.722 5.773 1.00 68.25 410 LYS A N 1
ATOM 3159 C CA . LYS A 1 410 ? 5.058 -20.825 6.647 1.00 68.25 410 LYS A CA 1
ATOM 3160 C C . LYS A 1 410 ? 3.741 -20.796 5.858 1.00 68.25 410 LYS A C 1
ATOM 3162 O O . LYS A 1 410 ? 3.534 -19.888 5.059 1.00 68.25 410 LYS A O 1
ATOM 3167 N N . HIS A 1 411 ? 2.849 -21.761 6.100 1.00 82.38 411 HIS A N 1
ATOM 3168 C CA . HIS A 1 411 ? 1.454 -21.764 5.626 1.00 82.38 411 HIS A CA 1
ATOM 3169 C C . HIS A 1 411 ? 0.547 -21.806 6.847 1.00 82.38 411 HIS A C 1
ATOM 3171 O O . HIS A 1 411 ? 0.603 -22.757 7.624 1.00 82.38 411 HIS A O 1
ATOM 3177 N N . GLU A 1 412 ? -0.269 -20.778 7.042 1.00 86.00 412 GLU A N 1
ATOM 3178 C CA . GLU A 1 412 ? -1.141 -20.696 8.208 1.00 86.00 412 GLU A CA 1
ATOM 3179 C C . GLU A 1 412 ? -2.479 -20.034 7.888 1.00 86.00 412 GLU A C 1
ATOM 3181 O O . GLU A 1 412 ? -2.662 -19.393 6.850 1.00 86.00 412 GLU A O 1
ATOM 3186 N N . THR A 1 413 ? -3.434 -20.203 8.803 1.00 86.25 413 THR A N 1
ATOM 3187 C CA . THR A 1 413 ? -4.665 -19.417 8.790 1.00 86.25 413 THR A CA 1
ATOM 3188 C C . THR A 1 413 ? -4.835 -18.691 10.110 1.00 86.25 413 THR A C 1
ATOM 3190 O O . THR A 1 413 ? -4.668 -19.290 11.174 1.00 86.25 413 THR A O 1
ATOM 3193 N N . PHE A 1 414 ? -5.239 -17.428 10.055 1.00 81.62 414 PHE A N 1
ATOM 3194 C CA . PHE A 1 414 ? -5.474 -16.608 11.242 1.00 81.62 414 PHE A CA 1
ATOM 3195 C C . PHE A 1 414 ? -6.790 -15.838 11.145 1.00 81.62 414 PHE A C 1
ATOM 3197 O O . PHE A 1 414 ? -7.389 -15.742 10.076 1.00 81.62 414 PHE A O 1
ATOM 3204 N N . VAL A 1 415 ? -7.282 -15.333 12.276 1.00 73.31 415 VAL A N 1
ATOM 3205 C CA . VAL A 1 415 ? -8.523 -14.546 12.329 1.00 73.31 415 VAL A CA 1
ATOM 3206 C C . VAL A 1 415 ? -8.241 -13.144 11.792 1.00 73.31 415 VAL A C 1
ATOM 3208 O O . VAL A 1 415 ? -7.311 -12.486 12.251 1.00 73.31 415 VAL A O 1
ATOM 3211 N N . ARG A 1 416 ? -9.032 -12.685 10.818 1.00 74.62 416 ARG A N 1
ATOM 3212 C CA . ARG A 1 416 ? -8.822 -11.397 10.133 1.00 74.62 416 ARG A CA 1
ATOM 3213 C C . ARG A 1 416 ? -8.973 -10.190 11.063 1.00 74.62 416 ARG A C 1
ATOM 3215 O O . ARG A 1 416 ? -8.352 -9.156 10.840 1.00 74.62 416 ARG A O 1
ATOM 3222 N N . ASP A 1 417 ? -9.766 -10.345 12.110 1.00 64.44 417 ASP A N 1
ATOM 3223 C CA . ASP A 1 417 ? -10.123 -9.255 13.015 1.00 64.44 417 ASP A CA 1
ATOM 3224 C C . ASP A 1 417 ? -9.217 -9.245 14.271 1.00 64.44 417 ASP A C 1
ATOM 3226 O O . ASP A 1 417 ? -9.485 -8.530 15.225 1.00 64.44 417 ASP A O 1
ATOM 3230 N N . VAL A 1 418 ? -8.134 -10.040 14.285 1.00 63.72 418 VAL A N 1
ATOM 3231 C CA . VAL A 1 418 ? -7.157 -10.114 15.388 1.00 63.72 418 VAL A CA 1
ATOM 3232 C C . VAL A 1 418 ? -5.795 -9.637 14.893 1.00 63.72 418 VAL A C 1
ATOM 3234 O O . VAL A 1 418 ? -5.345 -10.074 13.833 1.00 63.72 418 VAL A O 1
ATOM 3237 N N . CYS A 1 419 ? -5.120 -8.774 15.656 1.00 65.62 419 CYS A N 1
ATOM 3238 C CA . CYS A 1 419 ? -3.767 -8.303 15.343 1.00 65.62 419 CYS A CA 1
ATOM 3239 C C . CYS A 1 419 ? -2.792 -9.485 15.183 1.00 65.62 419 CYS A C 1
ATOM 3241 O O . CYS A 1 419 ? -2.754 -10.394 16.015 1.00 65.62 419 CYS A O 1
ATOM 3243 N N . GLN A 1 420 ? -2.008 -9.492 14.099 1.00 71.81 420 GLN A N 1
ATOM 3244 C CA . GLN A 1 420 ? -1.038 -10.565 13.826 1.00 71.81 420 GLN A CA 1
ATOM 3245 C C . GLN A 1 420 ? 0.354 -10.290 14.391 1.00 71.81 420 GLN A C 1
ATOM 3247 O O . GLN A 1 420 ? 1.223 -11.170 14.381 1.00 71.81 420 GLN A O 1
ATOM 3252 N N . ILE A 1 421 ? 0.566 -9.092 14.927 1.00 64.00 421 ILE A N 1
ATOM 3253 C CA . ILE A 1 421 ? 1.764 -8.779 15.689 1.00 64.00 421 ILE A CA 1
ATOM 3254 C C . ILE A 1 421 ? 1.513 -9.227 17.119 1.00 64.00 421 ILE A C 1
ATOM 3256 O O . ILE A 1 421 ? 0.784 -8.601 17.880 1.00 64.00 421 ILE A O 1
ATOM 3260 N N . ARG A 1 422 ? 2.137 -10.339 17.491 1.00 52.78 422 ARG A N 1
ATOM 3261 C CA . ARG A 1 422 ? 2.292 -10.687 18.898 1.00 52.78 422 ARG A CA 1
ATOM 3262 C C . ARG A 1 422 ? 3.449 -9.850 19.440 1.00 52.78 422 ARG A C 1
ATOM 3264 O O . ARG A 1 422 ? 4.520 -9.871 18.826 1.00 52.78 422 ARG A O 1
ATOM 3271 N N . PRO A 1 423 ? 3.296 -9.136 20.564 1.00 43.81 423 PRO A N 1
ATOM 3272 C CA . PRO A 1 423 ? 4.466 -8.713 21.310 1.00 43.81 423 PRO A CA 1
ATOM 3273 C C . PRO A 1 423 ? 5.330 -9.963 21.482 1.00 43.81 423 PRO A C 1
ATOM 3275 O O . PRO A 1 423 ? 4.834 -11.016 21.894 1.00 43.81 423 PRO A O 1
ATOM 3278 N N . ALA A 1 424 ? 6.598 -9.899 21.079 1.00 40.94 424 ALA A N 1
ATOM 3279 C CA . ALA A 1 424 ? 7.530 -10.926 21.515 1.00 40.94 424 ALA A CA 1
ATOM 3280 C C . ALA A 1 424 ? 7.464 -10.990 23.058 1.00 40.94 424 ALA A C 1
ATOM 3282 O O . ALA A 1 424 ? 7.044 -10.017 23.683 1.00 40.94 424 ALA A O 1
ATOM 3283 N N . PRO A 1 425 ? 7.952 -12.050 23.719 1.00 40.22 425 PRO A N 1
ATOM 3284 C CA . PRO A 1 425 ? 8.199 -12.016 25.169 1.00 40.22 425 PRO A CA 1
ATOM 3285 C C . PRO A 1 425 ? 9.193 -10.910 25.607 1.00 40.22 425 PRO A C 1
ATOM 3287 O O . PRO A 1 425 ? 9.571 -10.828 26.771 1.00 40.22 425 PRO A O 1
ATOM 3290 N N . ILE A 1 426 ? 9.629 -10.062 24.673 1.00 39.25 426 ILE A N 1
ATOM 3291 C CA . ILE A 1 426 ? 10.350 -8.818 24.884 1.00 39.25 426 ILE A CA 1
ATOM 3292 C C . ILE A 1 426 ? 9.356 -7.796 25.466 1.00 39.25 426 ILE A C 1
ATOM 3294 O O . ILE A 1 426 ? 8.332 -7.535 24.830 1.00 39.25 426 ILE A O 1
ATOM 3298 N N . PRO A 1 427 ? 9.644 -7.192 26.633 1.00 39.50 427 PRO A N 1
ATOM 3299 C CA . PRO A 1 427 ? 8.821 -6.130 27.191 1.00 39.50 427 PRO A CA 1
ATOM 3300 C C . PRO A 1 427 ? 8.597 -5.043 26.134 1.00 39.50 427 PRO A C 1
ATOM 3302 O O . PRO A 1 427 ? 9.576 -4.571 25.542 1.00 39.50 427 PRO A O 1
ATOM 3305 N N . PRO A 1 428 ? 7.344 -4.664 25.855 1.00 44.25 428 PRO A N 1
ATOM 3306 C CA . PRO A 1 428 ? 7.064 -3.611 24.896 1.00 44.25 428 PRO A CA 1
ATOM 3307 C C . PRO A 1 428 ? 7.726 -2.314 25.390 1.00 44.25 428 PRO A C 1
ATOM 3309 O O . PRO A 1 428 ? 7.603 -1.946 26.558 1.00 44.25 428 PRO A O 1
ATOM 3312 N N . ARG A 1 429 ? 8.500 -1.662 24.522 1.00 48.19 429 ARG A N 1
ATOM 3313 C CA . ARG A 1 429 ? 9.145 -0.368 24.798 1.00 48.19 429 ARG A CA 1
ATOM 3314 C C . ARG A 1 429 ? 8.303 0.707 24.154 1.00 48.19 429 ARG A C 1
ATOM 3316 O O . ARG A 1 429 ? 7.936 0.477 23.022 1.00 48.19 429 ARG A O 1
ATOM 3323 N N . GLY A 1 430 ? 8.033 1.829 24.818 1.00 43.66 430 GLY A N 1
ATOM 3324 C CA . GLY A 1 430 ? 7.264 2.949 24.254 1.00 43.66 430 GLY A CA 1
ATOM 3325 C C . GLY A 1 430 ? 7.778 3.431 22.884 1.00 43.66 430 GLY A C 1
ATOM 3326 O O . GLY A 1 430 ? 8.919 3.120 22.530 1.00 43.66 430 GLY A O 1
ATOM 3327 N N . PRO A 1 431 ? 6.976 4.191 22.108 1.00 50.62 431 PRO A N 1
ATOM 3328 C CA . PRO A 1 431 ? 7.511 4.933 20.975 1.00 50.62 431 PRO A CA 1
ATOM 3329 C C . PRO A 1 431 ? 8.777 5.703 21.353 1.00 50.62 431 PRO A C 1
ATOM 3331 O O . PRO A 1 431 ? 8.882 6.217 22.463 1.00 50.62 431 PRO A O 1
ATOM 3334 N N . ALA A 1 432 ? 9.677 5.895 20.387 1.00 49.56 432 ALA A N 1
ATOM 3335 C CA . ALA A 1 432 ? 10.777 6.850 20.531 1.00 49.56 432 ALA A CA 1
ATOM 3336 C C . ALA A 1 432 ? 10.291 8.309 20.697 1.00 49.56 432 ALA A C 1
ATOM 3338 O O . ALA A 1 432 ? 11.059 9.156 21.146 1.00 49.56 432 ALA A O 1
ATOM 3339 N N . THR A 1 433 ? 9.040 8.601 20.316 1.00 61.69 433 THR A N 1
ATOM 3340 C CA . THR A 1 433 ? 8.432 9.937 20.275 1.00 61.69 433 THR A CA 1
ATOM 3341 C C . THR A 1 433 ? 6.915 9.898 20.517 1.00 61.69 433 THR A C 1
ATOM 3343 O O . THR A 1 433 ? 6.223 8.976 20.101 1.00 61.69 433 THR A O 1
ATOM 3346 N N . ASN A 1 434 ? 6.344 10.917 21.156 1.00 78.38 434 ASN A N 1
ATOM 3347 C CA . ASN A 1 434 ? 4.936 10.881 21.573 1.00 78.38 434 ASN A CA 1
ATOM 3348 C C . ASN A 1 434 ? 3.959 10.800 20.395 1.00 78.38 434 ASN A C 1
ATOM 3350 O O . ASN A 1 434 ? 4.118 11.508 19.398 1.00 78.38 434 ASN A O 1
ATOM 3354 N N . VAL A 1 435 ? 2.920 9.977 20.545 1.00 83.62 435 VAL A N 1
ATOM 3355 C CA . VAL A 1 435 ? 1.808 9.862 19.589 1.00 83.62 435 VAL A CA 1
ATOM 3356 C C . VAL A 1 435 ? 0.524 10.320 20.263 1.00 83.62 435 VAL A C 1
ATOM 3358 O O . VAL A 1 435 ? 0.255 9.924 21.396 1.00 83.62 435 VAL A O 1
ATOM 3361 N N . LEU A 1 436 ? -0.284 11.120 19.572 1.00 88.25 436 LEU A N 1
ATOM 3362 C CA . LEU A 1 436 ? -1.608 11.530 20.032 1.00 88.25 436 LEU A CA 1
ATOM 3363 C C . LEU A 1 436 ? -2.695 10.806 19.238 1.00 88.25 436 LEU A C 1
ATOM 3365 O O . LEU A 1 436 ? -2.706 10.841 18.015 1.00 88.25 436 LEU A O 1
ATOM 3369 N N . VAL A 1 437 ? -3.645 10.183 19.927 1.00 91.44 437 VAL A N 1
ATOM 3370 C CA . VAL A 1 437 ? -4.841 9.566 19.351 1.00 91.44 437 VAL A CA 1
ATOM 3371 C C . VAL A 1 437 ? -6.061 10.348 19.814 1.00 91.44 437 VAL A C 1
ATOM 3373 O O . VAL A 1 437 ? -6.481 10.264 20.968 1.00 91.44 437 VAL A O 1
ATOM 3376 N N . MET A 1 438 ? -6.637 11.097 18.884 1.00 92.19 438 MET A N 1
ATOM 3377 C CA . MET A 1 438 ? -7.877 11.840 19.035 1.00 92.19 438 MET A CA 1
ATOM 3378 C C . MET A 1 438 ? -9.065 10.953 18.672 1.00 92.19 438 MET A C 1
ATOM 3380 O O . MET A 1 438 ? -9.175 10.471 17.545 1.00 92.19 438 MET A O 1
ATOM 3384 N N . LEU A 1 439 ? -9.973 10.755 19.622 1.00 91.50 439 LEU A N 1
ATOM 3385 C CA . LEU A 1 439 ? -11.200 9.989 19.451 1.00 91.50 439 LEU A CA 1
ATOM 3386 C C . LEU A 1 439 ? -12.385 10.947 19.334 1.00 91.50 439 LEU A C 1
ATOM 3388 O O . LEU A 1 439 ? -12.782 11.573 20.320 1.00 91.50 439 LEU A O 1
ATOM 3392 N N . VAL A 1 440 ? -12.965 11.034 18.141 1.00 87.38 440 VAL A N 1
ATOM 3393 C CA . VAL A 1 440 ? -14.170 11.823 17.873 1.00 87.38 440 VAL A CA 1
ATOM 3394 C C . VAL A 1 440 ? -15.396 10.928 17.973 1.00 87.38 440 VAL A C 1
ATOM 3396 O O . VAL A 1 440 ? -15.475 9.895 17.313 1.00 87.38 440 VAL A O 1
ATOM 3399 N N . GLY A 1 441 ? -16.368 11.331 18.786 1.00 83.31 441 GLY A N 1
ATOM 3400 C CA . GLY A 1 441 ? -17.660 10.657 18.891 1.00 83.31 441 GLY A CA 1
ATOM 3401 C C . GLY A 1 441 ? -18.385 11.037 20.172 1.00 83.31 441 GLY A C 1
ATOM 3402 O O . GLY A 1 441 ? -17.842 10.892 21.270 1.00 83.31 441 GLY A O 1
ATOM 3403 N N . GLY A 1 442 ? -19.633 11.495 20.062 1.00 78.69 442 GLY A N 1
ATOM 3404 C CA . GLY A 1 442 ? -20.359 12.058 21.205 1.00 78.69 442 GLY A CA 1
ATOM 3405 C C . GLY A 1 442 ? -19.827 13.412 21.689 1.00 78.69 442 GLY A C 1
ATOM 3406 O O . GLY A 1 442 ? -18.829 13.917 21.176 1.00 78.69 442 GLY A O 1
ATOM 3407 N N . ASP A 1 443 ? -20.478 13.982 22.702 1.00 82.56 443 ASP A N 1
ATOM 3408 C CA . ASP A 1 443 ? -19.925 15.115 23.450 1.00 82.56 443 ASP A CA 1
ATOM 3409 C C . ASP A 1 443 ? -18.865 14.590 24.446 1.00 82.56 443 ASP A C 1
ATOM 3411 O O . ASP A 1 443 ? -19.190 13.735 25.281 1.00 82.56 443 ASP A O 1
ATOM 3415 N N . PRO A 1 444 ? -17.588 15.014 24.346 1.00 85.75 444 PRO A N 1
ATOM 3416 C CA . PRO A 1 444 ? -16.530 14.571 25.255 1.00 85.75 444 PRO A CA 1
ATOM 3417 C C . PRO A 1 444 ? -16.688 15.109 26.685 1.00 85.75 444 PRO A C 1
ATOM 3419 O O . PRO A 1 444 ? -16.090 14.541 27.597 1.00 85.75 444 PRO A O 1
ATOM 3422 N N . SER A 1 445 ? -17.455 16.186 26.875 1.00 82.19 445 SER A N 1
ATOM 3423 C CA . SER A 1 445 ? -17.632 16.882 28.153 1.00 82.19 445 SER A CA 1
ATOM 3424 C C . SER A 1 445 ? -18.819 16.380 28.964 1.00 82.19 445 SER A C 1
ATOM 3426 O O . SER A 1 445 ? -18.891 16.626 30.165 1.00 82.19 445 SER A O 1
ATOM 3428 N N . ASP A 1 446 ? -19.750 15.680 28.321 1.00 83.56 446 ASP A N 1
ATOM 3429 C CA . ASP A 1 446 ? -20.984 15.246 28.952 1.00 83.56 446 ASP A CA 1
ATOM 3430 C C . ASP A 1 446 ? -20.857 13.791 29.445 1.00 83.56 446 ASP A C 1
ATOM 3432 O O . ASP A 1 446 ? -20.877 12.852 28.638 1.00 83.56 446 ASP A O 1
ATOM 3436 N N . PRO A 1 447 ? -20.719 13.562 30.767 1.00 81.12 447 PRO A N 1
ATOM 3437 C CA . PRO A 1 447 ? -20.698 12.213 31.324 1.00 81.12 447 PRO A CA 1
ATOM 3438 C C . PRO A 1 447 ? -22.039 11.490 31.123 1.00 81.12 447 PRO A C 1
ATOM 3440 O O . PRO A 1 447 ? -22.077 10.262 31.063 1.00 81.12 447 PRO A O 1
ATOM 3443 N N . GLU A 1 448 ? -23.150 12.207 31.005 1.00 77.44 448 GLU A N 1
ATOM 3444 C CA . GLU A 1 448 ? -24.492 11.630 30.880 1.00 77.44 448 GLU A CA 1
ATOM 3445 C C . GLU A 1 448 ? -24.925 11.467 29.418 1.00 77.44 448 GLU A C 1
ATOM 3447 O O . GLU A 1 448 ? -26.041 11.015 29.146 1.00 77.44 448 GLU A O 1
ATOM 3452 N N . HIS A 1 449 ? -24.020 11.767 28.478 1.00 75.06 449 HIS A N 1
ATOM 3453 C CA . HIS A 1 449 ? -24.287 11.705 27.050 1.00 75.06 449 HIS A CA 1
ATOM 3454 C C . HIS A 1 449 ? -24.837 10.326 26.640 1.00 75.06 449 HIS A C 1
ATOM 3456 O O . HIS A 1 449 ? -24.285 9.288 27.041 1.00 75.06 449 HIS A O 1
ATOM 3462 N N . PRO A 1 450 ? -25.904 10.270 25.816 1.00 65.50 450 PRO A N 1
ATOM 3463 C CA . PRO A 1 450 ? -26.420 9.013 25.297 1.00 65.50 450 PRO A CA 1
ATOM 3464 C C . PRO A 1 450 ? -25.323 8.242 24.563 1.00 65.50 450 PRO A C 1
ATOM 3466 O O . PRO A 1 450 ? -24.774 8.715 23.571 1.00 65.50 450 PRO A O 1
ATOM 3469 N N . ARG A 1 451 ? -25.037 7.016 25.011 1.00 75.06 451 ARG A N 1
ATOM 3470 C CA . ARG A 1 451 ? -23.964 6.147 24.487 1.00 75.06 451 ARG A CA 1
ATOM 3471 C C . ARG A 1 451 ? -24.234 5.584 23.072 1.00 75.06 451 ARG A C 1
ATOM 3473 O O . ARG A 1 451 ? -23.932 4.433 22.795 1.00 75.06 451 ARG A O 1
ATOM 3480 N N . ILE A 1 452 ? -24.800 6.388 22.172 1.00 72.81 452 ILE A N 1
ATOM 3481 C CA . ILE A 1 452 ? -25.202 6.041 20.797 1.00 72.81 452 ILE A CA 1
ATOM 3482 C C . ILE A 1 452 ? -23.982 5.762 19.901 1.00 72.81 452 ILE A C 1
ATOM 3484 O O . ILE A 1 452 ? -24.034 4.898 19.028 1.00 72.81 452 ILE A O 1
ATOM 3488 N N . THR A 1 453 ? -22.861 6.450 20.131 1.00 77.56 453 THR A N 1
ATOM 3489 C CA . THR A 1 453 ? -21.591 6.193 19.422 1.00 77.56 453 THR A CA 1
ATOM 3490 C C . THR A 1 453 ? -20.725 5.137 20.098 1.00 77.56 453 THR A C 1
ATOM 3492 O O . THR A 1 453 ? -19.769 4.665 19.498 1.00 77.56 453 THR A O 1
ATOM 3495 N N . GLY A 1 454 ? -20.991 4.811 21.367 1.00 83.88 454 GLY A N 1
ATOM 3496 C CA . GLY A 1 454 ? -20.149 3.926 22.180 1.00 83.88 454 GLY A CA 1
ATOM 3497 C C . GLY A 1 454 ? -18.796 4.525 22.598 1.00 83.88 454 GLY A C 1
ATOM 3498 O O . GLY A 1 454 ? -18.150 3.974 23.483 1.00 83.88 454 GLY A O 1
ATOM 3499 N N . ALA A 1 455 ? -18.397 5.686 22.062 1.00 87.88 455 ALA A N 1
ATOM 3500 C CA . ALA A 1 455 ? -17.094 6.313 22.311 1.00 87.88 455 ALA A CA 1
ATOM 3501 C C . ALA A 1 455 ? -16.818 6.574 23.800 1.00 87.88 455 ALA A C 1
ATOM 3503 O O . ALA A 1 455 ? -15.745 6.254 24.306 1.00 87.88 455 ALA A O 1
ATOM 3504 N N . GLY A 1 456 ? -17.798 7.136 24.518 1.00 88.31 456 GLY A N 1
ATOM 3505 C CA . GLY A 1 456 ? -17.665 7.398 25.953 1.00 88.31 456 GLY A CA 1
ATOM 3506 C C . GLY A 1 456 ? -17.460 6.114 26.763 1.00 88.31 456 GLY A C 1
ATOM 3507 O O . GLY A 1 456 ? -16.585 6.075 27.621 1.00 88.31 456 GLY A O 1
ATOM 3508 N N . ALA A 1 457 ? -18.207 5.050 26.446 1.00 87.69 457 ALA A N 1
ATOM 3509 C CA . ALA A 1 457 ? -18.071 3.754 27.112 1.00 87.69 457 ALA A CA 1
ATOM 3510 C C . ALA A 1 457 ? -16.745 3.063 26.787 1.00 87.69 457 ALA A C 1
ATOM 3512 O O . ALA A 1 457 ? -16.121 2.510 27.689 1.00 87.69 457 ALA A O 1
ATOM 3513 N N . ALA A 1 458 ? -16.303 3.135 25.528 1.00 90.88 458 ALA A N 1
ATOM 3514 C CA . ALA A 1 458 ? -15.035 2.568 25.087 1.00 90.88 458 ALA A CA 1
ATOM 3515 C C . ALA A 1 458 ? -13.853 3.196 25.832 1.00 90.88 458 ALA A C 1
ATOM 3517 O O . ALA A 1 458 ? -13.017 2.484 26.384 1.00 90.88 458 ALA A O 1
ATOM 3518 N N . VAL A 1 459 ? -13.820 4.530 25.916 1.00 92.88 459 VAL A N 1
ATOM 3519 C CA . VAL A 1 459 ? -12.758 5.257 26.626 1.00 92.88 459 VAL A CA 1
ATOM 3520 C C . VAL A 1 459 ? -12.823 5.016 28.130 1.00 92.88 459 VAL A C 1
ATOM 3522 O O . VAL A 1 459 ? -11.786 4.785 28.743 1.00 92.88 459 VAL A O 1
ATOM 3525 N N . GLU A 1 460 ? -14.015 5.034 28.729 1.00 92.06 460 GLU A N 1
ATOM 3526 C CA . GLU A 1 460 ? -14.188 4.790 30.166 1.00 92.06 460 GLU A CA 1
ATOM 3527 C C . GLU A 1 460 ? -13.736 3.370 30.549 1.00 92.06 460 GLU A C 1
ATOM 3529 O O . GLU A 1 460 ? -12.982 3.189 31.506 1.00 92.06 460 GLU A O 1
ATOM 3534 N N . THR A 1 461 ? -14.148 2.362 29.777 1.00 92.62 461 THR A N 1
ATOM 3535 C CA . THR A 1 461 ? -13.760 0.961 29.997 1.00 9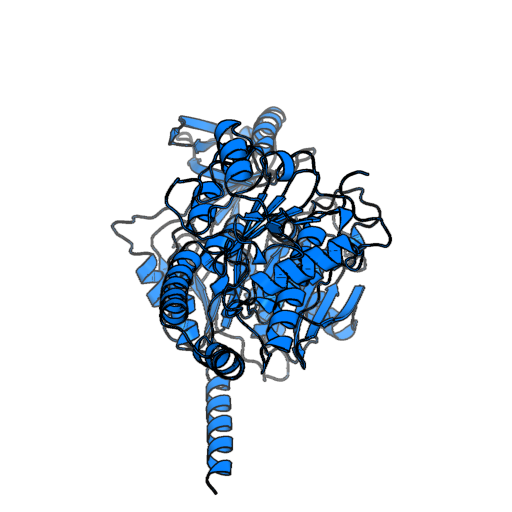2.62 461 THR A CA 1
ATOM 3536 C C . THR A 1 461 ? -12.258 0.782 29.820 1.00 92.62 461 THR A C 1
ATOM 3538 O O . THR A 1 461 ? -11.605 0.215 30.694 1.00 92.62 461 THR A O 1
ATOM 3541 N N . PHE A 1 462 ? -11.687 1.333 28.746 1.00 94.00 462 PHE A N 1
ATOM 3542 C CA . PHE A 1 462 ? -10.251 1.272 28.494 1.00 94.00 462 PHE A CA 1
ATOM 3543 C C . PHE A 1 462 ? -9.434 1.967 29.594 1.00 94.00 462 PHE A C 1
ATOM 3545 O O . PHE A 1 462 ? -8.479 1.394 30.113 1.00 94.00 462 PHE A O 1
ATOM 3552 N N . ALA A 1 463 ? -9.841 3.167 30.020 1.00 94.38 463 ALA A N 1
ATOM 3553 C CA . ALA A 1 463 ? -9.190 3.895 31.106 1.00 94.38 463 ALA A CA 1
ATOM 3554 C C . ALA A 1 463 ? -9.202 3.100 32.417 1.00 94.38 463 ALA A C 1
ATOM 3556 O O . ALA A 1 463 ? -8.185 3.046 33.107 1.00 94.38 463 ALA A O 1
ATOM 3557 N N . ARG A 1 464 ? -10.326 2.449 32.738 1.00 94.25 464 ARG A N 1
ATOM 3558 C CA . ARG A 1 464 ? -10.447 1.583 33.916 1.00 94.25 464 ARG A CA 1
ATOM 3559 C C . ARG A 1 464 ? -9.516 0.376 33.820 1.00 94.25 464 ARG A C 1
ATOM 3561 O O . ARG A 1 464 ? -8.793 0.091 34.765 1.00 94.25 464 ARG A O 1
ATOM 3568 N N . MET A 1 465 ? -9.460 -0.283 32.661 1.00 93.00 465 MET A N 1
ATOM 3569 C CA . MET A 1 465 ? -8.527 -1.393 32.432 1.00 93.00 465 MET A CA 1
ATOM 3570 C C . MET A 1 465 ? -7.063 -0.964 32.578 1.00 93.00 465 MET A C 1
ATOM 3572 O O . MET A 1 465 ? -6.259 -1.733 33.100 1.00 93.00 465 MET A O 1
ATOM 3576 N N . CYS A 1 466 ? -6.708 0.254 32.161 1.00 91.12 466 CYS A N 1
ATOM 3577 C CA . CYS A 1 466 ? -5.368 0.796 32.379 1.00 91.12 466 CYS A CA 1
ATOM 3578 C C . CYS A 1 466 ? -5.069 1.061 33.863 1.00 91.12 466 CYS A C 1
ATOM 3580 O O . CYS A 1 466 ? -3.956 0.799 34.308 1.00 91.12 466 CYS A O 1
ATOM 3582 N N . GLN A 1 467 ? -6.045 1.565 34.625 1.00 90.75 467 GLN A N 1
ATOM 3583 C CA . GLN A 1 467 ? -5.902 1.866 36.057 1.00 90.75 467 GLN A CA 1
ATOM 3584 C C . GLN A 1 467 ? -5.801 0.598 36.915 1.00 90.75 467 GLN A C 1
ATOM 3586 O O . GLN A 1 467 ? -4.943 0.520 37.790 1.00 90.75 467 GLN A O 1
ATOM 3591 N N . ASP A 1 468 ? -6.630 -0.405 36.622 1.00 91.25 468 ASP A N 1
ATOM 3592 C CA . ASP A 1 468 ? -6.726 -1.644 37.404 1.00 91.25 468 ASP A CA 1
ATOM 3593 C C . ASP A 1 468 ? -5.752 -2.737 36.915 1.00 91.25 468 ASP A C 1
ATOM 3595 O O . ASP A 1 468 ? -5.757 -3.861 37.416 1.00 91.25 468 ASP A O 1
ATOM 3599 N N . GLY A 1 469 ? -4.921 -2.435 35.908 1.00 83.88 469 GLY A N 1
ATOM 3600 C CA . GLY A 1 469 ? -3.949 -3.371 35.330 1.00 83.88 469 GLY A CA 1
ATOM 3601 C C . GLY A 1 469 ? -4.555 -4.467 34.442 1.00 83.88 469 GLY A C 1
ATOM 3602 O O . GLY A 1 469 ? -3.856 -5.404 34.060 1.00 83.88 469 GLY A O 1
ATOM 3603 N N . GLY A 1 470 ? -5.837 -4.357 34.081 1.00 84.94 470 GLY A N 1
ATOM 3604 C CA . GLY A 1 470 ? -6.534 -5.274 33.172 1.00 84.94 470 GLY A CA 1
ATOM 3605 C C . GLY A 1 470 ? -6.088 -5.181 31.706 1.00 84.94 470 GLY A C 1
ATOM 3606 O O . GLY A 1 470 ? -6.431 -6.053 30.911 1.00 84.94 470 GLY A O 1
ATOM 3607 N N . TYR A 1 471 ? -5.318 -4.152 31.338 1.00 85.88 471 TYR A N 1
ATOM 3608 C CA . TYR A 1 471 ? -4.713 -3.998 30.014 1.00 85.88 471 TYR A CA 1
ATOM 3609 C C . TYR A 1 471 ? -3.184 -4.070 30.098 1.00 85.88 471 TYR A C 1
ATOM 3611 O O . TYR A 1 471 ? -2.532 -3.206 30.682 1.00 85.88 471 TYR A O 1
ATOM 3619 N N . SER A 1 472 ? -2.586 -5.092 29.481 1.00 78.75 472 SER A N 1
ATOM 3620 C CA . SER A 1 472 ? -1.154 -5.393 29.628 1.00 78.75 472 SER A CA 1
ATOM 3621 C C . SER A 1 472 ? -0.214 -4.328 29.055 1.00 78.75 472 SER A C 1
ATOM 3623 O O . SER A 1 472 ? 0.939 -4.258 29.473 1.00 78.75 472 SER A O 1
ATOM 3625 N N . LEU A 1 473 ? -0.675 -3.504 28.106 1.00 78.81 473 LEU A N 1
ATOM 3626 C CA . LEU A 1 473 ? 0.116 -2.414 27.515 1.00 78.81 473 LEU A CA 1
ATOM 3627 C C . LEU A 1 473 ? -0.165 -1.049 28.166 1.00 78.81 473 LEU A C 1
ATOM 3629 O O . LEU A 1 473 ? 0.292 -0.027 27.655 1.00 78.81 473 LEU A O 1
ATOM 3633 N N . ALA A 1 474 ? -0.882 -1.014 29.296 1.00 85.75 474 ALA A N 1
ATOM 3634 C CA . ALA A 1 474 ? -1.202 0.218 30.020 1.00 85.75 474 ALA A CA 1
ATOM 3635 C C . ALA A 1 474 ? 0.009 1.129 30.310 1.00 85.75 474 ALA A C 1
ATOM 3637 O O . ALA A 1 474 ? -0.146 2.337 30.162 1.00 85.75 474 ALA A O 1
ATOM 3638 N N . PRO A 1 475 ? 1.227 0.627 30.623 1.00 84.56 475 PRO A N 1
ATOM 3639 C CA . PRO A 1 475 ? 2.390 1.496 30.840 1.00 84.56 475 PRO A CA 1
ATOM 3640 C C . PRO A 1 475 ? 2.789 2.370 29.639 1.00 84.56 475 PRO A C 1
ATOM 3642 O O . PRO A 1 475 ? 3.558 3.309 29.803 1.00 84.56 475 PRO A O 1
ATOM 3645 N N . LEU A 1 476 ? 2.296 2.056 28.439 1.00 82.31 476 LEU A N 1
ATOM 3646 C CA . LEU A 1 476 ? 2.656 2.708 27.175 1.00 82.31 476 LEU A CA 1
ATOM 3647 C C . LEU A 1 476 ? 1.545 3.614 26.648 1.00 82.31 476 LEU A C 1
ATOM 3649 O O . LEU A 1 476 ? 1.702 4.263 25.611 1.00 82.31 476 LEU A O 1
ATOM 3653 N N . VAL A 1 477 ? 0.414 3.642 27.355 1.00 88.56 477 VAL A N 1
ATOM 3654 C CA . VAL A 1 477 ? -0.753 4.423 26.984 1.00 88.56 477 VAL A CA 1
ATOM 3655 C C . VAL A 1 477 ? -1.169 5.320 28.136 1.00 88.56 477 VAL A C 1
ATOM 3657 O O . VAL A 1 477 ? -1.408 4.864 29.250 1.00 88.56 477 VAL A O 1
ATOM 3660 N N . ARG A 1 478 ? -1.345 6.605 27.845 1.00 92.50 478 ARG A N 1
ATOM 3661 C CA . ARG A 1 478 ? -1.945 7.564 28.764 1.00 92.50 478 ARG A CA 1
ATOM 3662 C C . ARG A 1 478 ? -3.315 7.959 28.238 1.00 92.50 478 ARG A C 1
ATOM 3664 O O . ARG A 1 478 ? -3.417 8.659 27.235 1.00 92.50 478 ARG A O 1
ATOM 3671 N N . VAL A 1 479 ? -4.375 7.547 28.933 1.00 95.25 479 VAL A N 1
ATOM 3672 C CA . VAL A 1 479 ? -5.706 8.120 28.697 1.00 95.25 479 VAL A CA 1
ATOM 3673 C C . VAL A 1 479 ? -5.753 9.488 29.365 1.00 95.25 479 VAL A C 1
ATOM 3675 O O . VAL A 1 479 ? -5.691 9.583 30.591 1.00 95.25 479 VAL A O 1
ATOM 3678 N N . VAL A 1 480 ? -5.820 10.539 28.553 1.00 95.12 480 VAL A N 1
ATOM 3679 C CA . VAL A 1 480 ? -5.797 11.930 29.011 1.00 95.12 480 VAL A CA 1
ATOM 3680 C C . VAL A 1 480 ? -7.143 12.257 29.667 1.00 95.12 480 VAL A C 1
ATOM 3682 O O . VAL A 1 480 ? -8.177 12.173 28.997 1.00 95.12 480 VAL A O 1
ATOM 3685 N N . PRO A 1 481 ? -7.170 12.601 30.968 1.00 93.06 481 PRO A N 1
ATOM 3686 C CA . PRO A 1 481 ? -8.417 12.840 31.673 1.00 93.06 481 PRO A CA 1
ATOM 3687 C C . PRO A 1 481 ? -9.038 14.183 31.279 1.00 93.06 481 PRO A C 1
ATOM 3689 O O . PRO A 1 481 ? -8.352 15.194 31.146 1.00 93.06 481 PRO A O 1
ATOM 3692 N N . ARG A 1 482 ? -10.367 14.212 31.163 1.00 92.56 482 ARG A N 1
ATOM 3693 C CA . ARG A 1 482 ? -11.136 15.457 31.016 1.00 92.56 482 ARG A CA 1
ATOM 3694 C C . ARG A 1 482 ? -11.483 16.044 32.374 1.00 92.56 482 ARG A C 1
ATOM 3696 O O . ARG A 1 482 ? -12.123 15.365 33.173 1.00 92.56 482 ARG A O 1
ATOM 3703 N N . LEU A 1 483 ? -11.133 17.305 32.612 1.00 93.94 483 LEU A N 1
ATOM 3704 C CA . LEU A 1 483 ? -11.653 18.061 33.749 1.00 93.94 483 LEU A CA 1
ATOM 3705 C C . LEU A 1 483 ? -13.022 18.610 33.365 1.00 93.94 483 LEU A C 1
ATOM 3707 O O . LEU A 1 483 ? -13.139 19.279 32.341 1.00 93.94 483 LEU A O 1
ATOM 3711 N N . VAL A 1 484 ? -14.049 18.316 34.157 1.00 92.38 484 VAL A N 1
ATOM 3712 C CA . VAL A 1 484 ? -15.441 18.680 33.856 1.00 92.38 484 VAL A CA 1
ATOM 3713 C C . VAL A 1 484 ? -16.113 19.191 35.125 1.00 92.38 484 VAL A C 1
ATOM 3715 O O . VAL A 1 484 ? -15.974 18.580 36.182 1.00 92.38 484 VAL A O 1
ATOM 3718 N N . VAL A 1 485 ? -16.876 20.282 35.019 1.00 90.44 485 VAL A N 1
ATOM 3719 C CA . VAL A 1 485 ? -17.622 20.836 36.166 1.00 90.44 485 VAL A CA 1
ATOM 3720 C C . VAL A 1 485 ? -18.800 19.946 36.605 1.00 90.44 485 VAL A C 1
ATOM 3722 O O . VAL A 1 485 ? -19.235 19.971 37.755 1.00 90.44 485 VAL A O 1
ATOM 3725 N N . ASN A 1 486 ? -19.323 19.114 35.702 1.00 87.19 486 ASN A N 1
ATOM 3726 C CA . ASN A 1 486 ? -20.475 18.257 35.965 1.00 87.19 486 ASN A CA 1
ATOM 3727 C C . ASN A 1 486 ? -20.172 17.204 37.066 1.00 87.19 486 ASN A C 1
ATOM 3729 O O . ASN A 1 486 ? -19.312 16.340 36.861 1.00 87.19 486 ASN A O 1
ATOM 3733 N N . PRO A 1 487 ? -20.923 17.183 38.190 1.00 86.06 487 PRO A N 1
ATOM 3734 C CA . PRO A 1 487 ? -20.722 16.221 39.278 1.00 86.06 487 PRO A CA 1
ATOM 3735 C C . PRO A 1 487 ? -20.824 14.749 38.859 1.00 86.06 487 PRO A C 1
ATOM 3737 O O . PRO A 1 487 ? -20.189 13.895 39.479 1.00 86.06 487 PRO A O 1
ATOM 3740 N N . ALA A 1 488 ? -21.578 14.435 37.799 1.00 87.19 488 ALA A N 1
ATOM 3741 C CA . ALA A 1 488 ? -21.726 13.075 37.275 1.00 87.19 488 ALA A CA 1
ATOM 3742 C C . ALA A 1 488 ? -20.430 12.507 36.659 1.00 87.19 488 ALA A C 1
ATOM 3744 O O . ALA A 1 488 ? -20.356 11.307 36.381 1.00 87.19 488 ALA A O 1
ATOM 3745 N N . ALA A 1 489 ? -19.397 13.339 36.471 1.00 87.62 489 ALA A N 1
ATOM 3746 C CA . ALA A 1 489 ? -18.054 12.898 36.102 1.00 87.62 489 ALA A CA 1
ATOM 3747 C C . ALA A 1 489 ? -17.313 12.209 37.266 1.00 87.62 489 ALA A C 1
ATOM 3749 O O . ALA A 1 489 ? -16.337 11.490 37.043 1.00 87.62 489 ALA A O 1
ATOM 3750 N N . LYS A 1 490 ? -17.758 12.399 38.517 1.00 89.94 490 LYS A N 1
ATOM 3751 C CA . LYS A 1 490 ? -17.106 11.815 39.693 1.00 89.94 490 LYS A CA 1
ATOM 3752 C C . LYS A 1 490 ? -17.149 10.286 39.627 1.00 89.94 490 LYS A C 1
ATOM 3754 O O . LYS A 1 490 ? -18.213 9.688 39.516 1.00 89.94 490 LYS A O 1
ATOM 3759 N N . GLY A 1 491 ? -15.978 9.657 39.741 1.00 83.94 491 GLY A N 1
ATOM 3760 C CA . GLY A 1 491 ? -15.838 8.197 39.710 1.00 83.94 491 GLY A CA 1
ATOM 3761 C C . GLY A 1 491 ? -15.844 7.579 38.309 1.00 83.94 491 GLY A C 1
ATOM 3762 O O . GLY A 1 491 ? -15.788 6.357 38.199 1.00 83.94 491 GLY A O 1
ATOM 3763 N N . ARG A 1 492 ? -15.878 8.388 37.240 1.00 88.25 492 ARG A N 1
ATOM 3764 C CA . ARG A 1 492 ? -15.757 7.896 35.863 1.00 88.25 492 ARG A CA 1
ATOM 3765 C C . ARG A 1 492 ? -14.303 7.894 35.413 1.00 88.25 492 ARG A C 1
ATOM 3767 O O . ARG A 1 492 ? -13.635 8.926 35.426 1.00 88.25 492 ARG A O 1
ATOM 3774 N N . ALA A 1 493 ? -13.815 6.734 34.988 1.00 88.38 493 ALA A N 1
ATOM 3775 C CA . ALA A 1 493 ? -12.464 6.607 34.458 1.00 88.38 493 ALA A CA 1
ATOM 3776 C C . ALA A 1 493 ? -12.305 7.459 33.180 1.00 88.38 493 ALA A C 1
ATOM 3778 O O . ALA A 1 493 ? -13.191 7.489 32.328 1.00 88.38 493 ALA A O 1
ATOM 3779 N N . GLY A 1 494 ? -11.191 8.189 33.067 1.00 87.69 494 GLY A N 1
ATOM 3780 C CA . GLY A 1 494 ? -10.956 9.149 31.978 1.00 87.69 494 GLY A CA 1
ATOM 3781 C C . GLY A 1 494 ? -11.572 10.543 32.191 1.00 87.69 494 GLY A C 1
ATOM 3782 O O . GLY A 1 494 ? -11.423 11.407 31.329 1.00 87.69 494 GLY A O 1
ATOM 3783 N N . MET A 1 495 ? -12.219 10.803 33.332 1.00 92.06 495 MET A N 1
ATOM 3784 C CA . MET A 1 495 ? -12.726 12.129 33.706 1.00 92.06 495 MET A CA 1
ATOM 3785 C C . MET A 1 495 ? -12.328 12.502 35.142 1.00 92.06 495 MET A C 1
ATOM 3787 O O . MET A 1 495 ? -12.061 11.644 35.982 1.00 92.06 495 MET A O 1
ATOM 3791 N N . ARG A 1 496 ? -12.288 13.805 35.429 1.00 92.38 496 ARG A N 1
ATOM 3792 C CA . ARG A 1 496 ? -12.073 14.398 36.752 1.00 92.38 496 ARG A CA 1
ATOM 3793 C C . ARG A 1 496 ? -13.139 15.468 36.979 1.00 92.38 496 ARG A C 1
ATOM 3795 O O . ARG A 1 496 ? -13.182 16.461 36.258 1.00 92.38 496 ARG A O 1
ATOM 3802 N N . ALA A 1 497 ? -14.004 15.250 37.966 1.00 92.50 497 ALA A N 1
ATOM 3803 C CA . ALA A 1 497 ? -14.960 16.266 38.392 1.00 92.50 497 ALA A CA 1
ATOM 3804 C C . ALA A 1 497 ? -14.225 17.361 39.177 1.00 92.50 497 ALA A C 1
ATOM 3806 O O . ALA A 1 497 ? -13.503 17.039 40.121 1.00 92.50 497 ALA A O 1
ATOM 3807 N N . VAL A 1 498 ? -14.428 18.619 38.799 1.00 93.50 498 VAL A N 1
ATOM 3808 C CA . VAL A 1 498 ? -13.943 19.809 39.518 1.00 93.50 498 VAL A CA 1
ATOM 3809 C C . VAL A 1 498 ? -15.114 20.750 39.762 1.00 93.50 498 VAL A C 1
ATOM 3811 O O . VAL A 1 498 ? -16.121 20.658 39.069 1.00 93.50 498 VAL A O 1
ATOM 3814 N N . ASP A 1 499 ? -15.025 21.640 40.743 1.00 91.50 499 ASP A N 1
ATOM 3815 C CA . ASP A 1 499 ? -16.049 22.674 40.900 1.00 91.50 499 ASP A CA 1
ATOM 3816 C C . ASP A 1 499 ? -15.754 23.904 40.018 1.00 91.50 499 ASP A C 1
ATOM 3818 O O . ASP A 1 499 ? -14.687 24.047 39.412 1.00 91.50 499 ASP A O 1
ATOM 3822 N N . ASP A 1 500 ? -16.732 24.805 39.915 1.00 89.94 500 ASP A N 1
ATOM 3823 C CA . ASP A 1 500 ? -16.616 26.024 39.113 1.00 89.94 500 ASP A CA 1
ATOM 3824 C C . ASP A 1 500 ? -15.503 26.969 39.594 1.00 89.94 500 ASP A C 1
ATOM 3826 O O . ASP A 1 500 ? -14.919 27.698 38.782 1.00 89.94 500 ASP A O 1
ATOM 3830 N N . ALA A 1 501 ? -15.210 26.988 40.897 1.00 91.38 501 ALA A N 1
ATOM 3831 C CA . ALA A 1 501 ? -14.187 27.855 41.472 1.00 91.38 501 ALA A CA 1
ATOM 3832 C C . ALA A 1 501 ? -12.788 27.342 41.114 1.00 91.38 501 ALA A C 1
ATOM 3834 O O . ALA A 1 501 ? -11.930 28.110 40.675 1.00 91.38 501 ALA A O 1
ATOM 3835 N N . GLU A 1 502 ? -12.578 26.033 41.222 1.00 93.44 502 GLU A N 1
ATOM 3836 C CA . GLU A 1 502 ? -11.363 25.361 40.801 1.00 93.44 502 GLU A CA 1
ATOM 3837 C C . GLU A 1 502 ? -11.145 25.486 39.292 1.00 93.44 502 GLU A C 1
ATOM 3839 O O . GLU A 1 502 ? -10.050 25.865 38.882 1.00 93.44 502 GLU A O 1
ATOM 3844 N N . MET A 1 503 ? -12.176 25.259 38.471 1.00 92.69 503 MET A N 1
ATOM 3845 C CA . MET A 1 503 ? -12.078 25.436 37.018 1.00 92.69 503 MET A CA 1
ATOM 3846 C C . MET A 1 503 ? -11.649 26.865 36.658 1.00 92.69 503 MET A C 1
ATOM 3848 O O . MET A 1 503 ? -10.739 27.057 35.857 1.00 92.69 503 MET A O 1
ATOM 3852 N N . THR A 1 504 ? -12.248 27.873 37.297 1.00 91.06 504 THR A N 1
ATOM 3853 C CA . THR A 1 504 ? -11.888 29.285 37.073 1.00 91.06 504 THR A CA 1
ATOM 3854 C C . THR A 1 504 ? -10.439 29.557 37.468 1.00 91.06 504 THR A C 1
ATOM 3856 O O . THR A 1 504 ? -9.687 30.137 36.692 1.00 91.06 504 THR A O 1
ATOM 3859 N N . ARG A 1 505 ? -9.997 29.040 38.619 1.00 94.19 505 ARG A N 1
ATOM 3860 C CA . ARG A 1 505 ? -8.602 29.152 39.059 1.00 94.19 505 ARG A CA 1
ATOM 3861 C C . ARG A 1 505 ? -7.626 28.524 38.056 1.00 94.19 505 ARG A C 1
ATOM 3863 O O . ARG A 1 505 ? -6.570 29.099 37.799 1.00 94.19 505 ARG A O 1
ATOM 3870 N N . LEU A 1 506 ? -7.947 27.356 37.498 1.00 93.81 506 LEU A N 1
ATOM 3871 C CA . LEU A 1 506 ? -7.107 26.673 36.504 1.00 93.81 506 LEU A CA 1
ATOM 3872 C C . LEU A 1 506 ? -7.026 27.451 35.179 1.00 93.81 506 LEU A C 1
ATOM 3874 O O . LEU A 1 506 ? -5.963 27.487 34.556 1.00 93.81 506 LEU A O 1
ATOM 3878 N N . ILE A 1 507 ? -8.120 28.108 34.781 1.00 89.50 507 ILE A N 1
ATOM 3879 C CA . ILE A 1 507 ? -8.164 29.010 33.620 1.00 89.50 507 ILE A CA 1
ATOM 3880 C C . ILE A 1 507 ? -7.286 30.243 33.872 1.00 89.50 507 ILE A C 1
ATOM 3882 O O . ILE A 1 507 ? -6.392 30.532 33.077 1.00 89.50 507 ILE A O 1
ATOM 3886 N N . ASP A 1 508 ? -7.483 30.927 35.002 1.00 91.12 508 ASP A N 1
ATOM 3887 C CA . ASP A 1 508 ? -6.766 32.163 35.350 1.00 91.12 508 ASP A CA 1
ATOM 3888 C C . ASP A 1 508 ? -5.252 31.942 35.468 1.00 91.12 508 ASP A C 1
ATOM 3890 O O . ASP A 1 508 ? -4.444 32.794 35.096 1.00 91.12 508 ASP A O 1
ATOM 3894 N N . THR A 1 509 ? -4.858 30.761 35.950 1.00 92.88 509 THR A N 1
ATOM 3895 C CA . THR A 1 509 ? -3.452 30.344 36.067 1.00 92.88 509 THR A CA 1
ATOM 3896 C C . THR A 1 509 ? -2.883 29.717 34.791 1.00 92.88 509 THR A C 1
ATOM 3898 O O . THR A 1 509 ? -1.718 29.322 34.788 1.00 92.88 509 THR A O 1
ATOM 3901 N N . ARG A 1 510 ? -3.664 29.657 33.700 1.00 90.06 510 ARG A N 1
ATOM 3902 C CA . ARG A 1 510 ? -3.276 29.111 32.385 1.00 90.06 510 ARG A CA 1
ATOM 3903 C C . ARG A 1 510 ? -2.743 27.675 32.443 1.00 90.06 510 ARG A C 1
ATOM 3905 O O . ARG A 1 510 ? -1.843 27.309 31.692 1.00 90.06 510 ARG A O 1
ATOM 3912 N N . GLN A 1 511 ? -3.294 26.858 33.338 1.00 93.50 511 GLN A N 1
ATOM 3913 C CA . GLN A 1 511 ? -2.907 25.449 33.476 1.00 93.50 511 GLN A CA 1
ATOM 3914 C C . GLN A 1 511 ? -3.631 24.528 32.486 1.00 93.50 511 GLN A C 1
ATOM 3916 O O . GLN A 1 511 ? -3.237 23.374 32.315 1.00 93.50 511 GLN A O 1
ATOM 3921 N N . LEU A 1 512 ? -4.686 25.025 31.836 1.00 92.00 512 LEU A N 1
ATOM 3922 C CA . LEU A 1 512 ? -5.448 24.290 30.831 1.00 92.00 512 LEU A CA 1
ATOM 3923 C C . LEU A 1 512 ? -4.916 24.550 29.417 1.00 92.00 512 LEU A C 1
ATOM 3925 O O . LEU A 1 512 ? -4.510 25.662 29.083 1.00 92.00 512 LEU A O 1
ATOM 3929 N N . CYS A 1 513 ? -4.967 23.515 28.582 1.00 90.44 513 CYS A N 1
ATOM 3930 C CA . CYS A 1 513 ? -4.674 23.591 27.155 1.00 90.44 513 CYS A CA 1
ATOM 3931 C C . CYS A 1 513 ? -5.763 24.401 26.437 1.00 90.44 513 CYS A C 1
ATOM 3933 O O . CYS A 1 513 ? -6.950 24.091 26.547 1.00 90.44 513 CYS A O 1
ATOM 3935 N N . LYS A 1 514 ? -5.348 25.445 25.711 1.00 86.25 514 LYS A N 1
ATOM 3936 C CA . LYS A 1 514 ? -6.248 26.402 25.045 1.00 86.25 514 LYS A CA 1
ATOM 3937 C C . LYS A 1 514 ? -7.032 25.770 23.886 1.00 86.25 514 LYS A C 1
ATOM 3939 O O . LYS A 1 514 ? -8.160 26.176 23.659 1.00 86.25 514 LYS A O 1
ATOM 3944 N N . GLU A 1 515 ? -6.460 24.775 23.205 1.00 83.06 515 GLU A N 1
ATOM 3945 C CA . GLU A 1 515 ? -7.057 24.064 22.061 1.00 83.06 515 GLU A CA 1
ATOM 3946 C C . GLU A 1 515 ? -8.068 22.980 22.469 1.00 83.06 515 GLU A C 1
ATOM 3948 O O . GLU A 1 515 ? -8.673 22.328 21.618 1.00 83.06 515 GLU A O 1
ATOM 3953 N N . ILE A 1 516 ? -8.193 22.688 23.771 1.00 88.25 516 ILE A N 1
ATOM 3954 C CA . ILE A 1 516 ? -8.978 21.548 24.250 1.00 88.25 516 ILE A CA 1
ATOM 3955 C C . ILE A 1 516 ? -9.844 21.953 25.433 1.00 88.25 516 ILE A C 1
ATOM 3957 O O . ILE A 1 516 ? -9.486 21.774 26.602 1.00 88.25 516 ILE A O 1
ATOM 3961 N N . GLY A 1 517 ? -11.050 22.414 25.128 1.00 85.94 517 GLY A N 1
ATOM 3962 C CA . GLY A 1 517 ? -12.060 22.698 26.131 1.00 85.94 517 GLY A CA 1
ATOM 3963 C C . GLY A 1 517 ? -13.058 23.755 25.700 1.00 85.94 517 GLY A C 1
ATOM 3964 O O . GLY A 1 517 ? -12.895 24.424 24.687 1.00 85.94 517 GLY A O 1
ATOM 3965 N N . SER A 1 518 ? -14.078 23.940 26.529 1.00 84.00 518 SER A N 1
ATOM 3966 C CA . SER A 1 518 ? -14.921 25.127 26.488 1.00 84.00 518 SER A CA 1
ATOM 3967 C C . SER A 1 518 ? -14.718 25.886 27.793 1.00 84.00 518 SER A C 1
ATOM 3969 O O . SER A 1 518 ? -15.230 25.493 28.846 1.00 84.00 518 SER A O 1
ATOM 3971 N N . LEU A 1 519 ? -13.881 26.925 27.722 1.00 76.19 519 LEU A N 1
ATOM 3972 C CA . LEU A 1 519 ? -13.393 27.678 28.884 1.00 76.19 519 LEU A CA 1
ATOM 3973 C C . LEU A 1 519 ? -14.199 28.962 29.149 1.00 76.19 519 LEU A C 1
ATOM 3975 O O . LEU A 1 519 ? -14.013 29.601 30.184 1.00 76.19 519 LEU A O 1
ATOM 3979 N N . ASP A 1 520 ? -15.120 29.316 28.250 1.00 74.94 520 ASP A N 1
ATOM 3980 C CA . ASP A 1 520 ? -15.908 30.545 28.326 1.00 74.94 520 ASP A CA 1
ATOM 3981 C C . ASP A 1 520 ? -16.863 30.568 29.530 1.00 74.94 520 ASP A C 1
ATOM 3983 O O . ASP A 1 520 ? -17.573 29.601 29.839 1.00 74.94 520 ASP A O 1
ATOM 3987 N N . SER A 1 521 ? -16.940 31.730 30.185 1.00 57.62 521 SER A N 1
ATOM 3988 C CA . SER A 1 521 ? -17.860 32.024 31.288 1.00 57.62 521 SER A CA 1
ATOM 3989 C C . SER A 1 521 ? -19.298 32.211 30.780 1.00 57.62 521 SER A C 1
ATOM 3991 O O . SER A 1 521 ? -19.853 33.302 30.734 1.00 57.62 521 SER A O 1
ATOM 3993 N N . GLY A 1 522 ? -19.920 31.116 30.359 1.00 59.97 522 GLY A N 1
ATOM 3994 C CA . GLY A 1 522 ? -21.298 31.102 29.850 1.00 59.97 522 GLY A CA 1
ATOM 3995 C C . GLY A 1 522 ? -21.781 29.729 29.390 1.00 59.97 522 GLY A C 1
ATOM 3996 O O . GLY A 1 522 ? -22.965 29.549 29.101 1.00 59.97 522 GLY A O 1
ATOM 3997 N N . VAL A 1 523 ? -20.884 28.744 29.345 1.00 70.62 523 VAL A N 1
ATOM 3998 C CA . VAL A 1 523 ? -21.194 27.376 28.939 1.00 70.62 523 VAL A CA 1
ATOM 3999 C C . VAL A 1 523 ? -21.582 26.541 30.156 1.00 70.62 523 VAL A C 1
ATOM 4001 O O . VAL A 1 523 ? -20.889 26.531 31.170 1.00 70.62 523 VAL A O 1
ATOM 4004 N N . ARG A 1 524 ? -22.712 25.827 30.048 1.00 65.88 524 ARG A N 1
ATOM 4005 C CA . ARG A 1 524 ? -23.321 25.051 31.146 1.00 65.88 524 ARG A CA 1
ATOM 4006 C C . ARG A 1 524 ? -22.393 23.972 31.717 1.00 65.88 524 ARG A C 1
ATOM 4008 O O . ARG A 1 524 ? -22.464 23.698 32.907 1.00 65.88 524 ARG A O 1
ATOM 4015 N N . ASN A 1 525 ? -21.532 23.391 30.884 1.00 73.00 525 ASN A N 1
ATOM 4016 C CA . ASN A 1 525 ? -20.542 22.392 31.275 1.00 73.00 525 ASN A CA 1
ATOM 4017 C C . ASN A 1 525 ? -19.153 22.882 30.853 1.00 73.00 5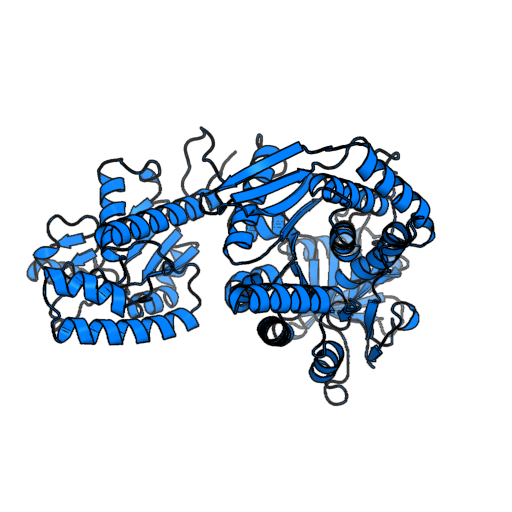25 ASN A C 1
ATOM 4019 O O . ASN A 1 525 ? -18.678 22.513 29.783 1.00 73.00 525 ASN A O 1
ATOM 4023 N N . ARG A 1 526 ? -18.502 23.725 31.663 1.00 87.12 526 ARG A N 1
ATOM 4024 C CA . ARG A 1 526 ? -17.094 24.073 31.413 1.00 87.12 526 ARG A CA 1
ATOM 4025 C C . ARG A 1 526 ? -16.225 22.826 31.551 1.00 87.12 526 ARG A C 1
ATOM 4027 O O . ARG A 1 526 ? -16.411 22.024 32.473 1.00 87.12 526 ARG A O 1
ATOM 4034 N N . HIS A 1 527 ? -15.286 22.665 30.628 1.00 91.38 527 HIS A N 1
ATOM 4035 C CA . HIS A 1 527 ? -14.391 21.515 30.603 1.00 91.38 527 HIS A CA 1
ATOM 4036 C C . HIS A 1 527 ? -13.054 21.858 29.954 1.00 91.38 527 HIS A C 1
ATOM 4038 O O . HIS A 1 527 ? -12.974 22.764 29.128 1.00 91.38 527 HIS A O 1
ATOM 4044 N N . GLY A 1 528 ? -12.020 21.088 30.284 1.00 93.12 528 GLY A N 1
ATOM 4045 C CA . GLY A 1 528 ? -10.680 21.282 29.742 1.00 93.12 528 GLY A CA 1
ATOM 4046 C C . GLY A 1 528 ? -9.754 20.095 29.984 1.00 93.12 528 GLY A C 1
ATOM 4047 O O . GLY A 1 528 ? -10.171 19.047 30.488 1.00 93.12 528 GLY A O 1
ATOM 4048 N N . VAL A 1 529 ? -8.492 20.270 29.605 1.00 95.19 529 VAL A N 1
ATOM 4049 C CA . VAL A 1 529 ? -7.396 19.317 29.823 1.00 95.19 529 VAL A CA 1
ATOM 4050 C C . VAL A 1 529 ? -6.199 20.072 30.381 1.00 95.19 529 VAL A C 1
ATOM 4052 O O . VAL A 1 529 ? -5.886 21.157 29.894 1.00 95.19 529 VAL A O 1
ATOM 4055 N N . LEU A 1 530 ? -5.530 19.517 31.392 1.00 94.62 530 LEU A N 1
ATOM 4056 C CA . LEU A 1 530 ? -4.318 20.122 31.944 1.00 94.62 530 LEU A CA 1
ATOM 4057 C C . LEU A 1 530 ? -3.152 19.972 30.963 1.00 94.62 530 LEU A C 1
ATOM 4059 O O . LEU A 1 530 ? -2.950 18.902 30.387 1.00 94.62 530 LEU A O 1
ATOM 4063 N N . CYS A 1 531 ? -2.336 21.016 30.825 1.00 90.56 531 CYS A N 1
ATOM 4064 C CA . CYS A 1 531 ? -1.109 20.969 30.023 1.00 90.56 531 CYS A CA 1
ATOM 4065 C C . CYS A 1 531 ? -0.166 19.838 30.474 1.00 90.56 531 CYS A C 1
ATOM 4067 O O . CYS A 1 531 ? 0.446 19.169 29.638 1.00 90.56 531 CYS A O 1
ATOM 4069 N N . ASP A 1 532 ? -0.108 19.579 31.781 1.00 91.12 532 ASP A N 1
ATOM 4070 C CA . ASP A 1 532 ? 0.732 18.538 32.380 1.00 91.12 532 ASP A CA 1
ATOM 4071 C C . ASP A 1 532 ? 0.284 17.121 31.990 1.00 91.12 532 ASP A C 1
ATOM 4073 O O . ASP A 1 532 ? 1.114 16.232 31.808 1.00 91.12 532 ASP A O 1
ATOM 4077 N N . ASP A 1 533 ? -1.019 16.902 31.771 1.00 92.00 533 ASP A N 1
ATOM 4078 C CA . ASP A 1 533 ? -1.529 15.593 31.345 1.00 92.00 533 ASP A CA 1
ATOM 4079 C C . ASP A 1 533 ? -1.094 15.255 29.897 1.00 92.00 533 ASP A C 1
ATOM 4081 O O . ASP A 1 533 ? -1.055 14.080 29.521 1.00 92.00 533 ASP A O 1
ATOM 4085 N N . LEU A 1 534 ? -0.702 16.264 29.107 1.00 89.12 534 LEU A N 1
ATOM 4086 C CA . LEU A 1 534 ? -0.208 16.142 27.729 1.00 89.12 534 LEU A CA 1
ATOM 4087 C C . LEU A 1 534 ? 1.327 16.116 27.621 1.00 89.12 534 LEU A C 1
ATOM 4089 O O . LEU A 1 534 ? 1.852 16.108 26.508 1.00 89.12 534 LEU A O 1
ATOM 4093 N N . THR A 1 535 ? 2.058 16.162 28.738 1.00 83.38 535 THR A N 1
ATOM 4094 C CA . THR A 1 535 ? 3.529 16.241 28.749 1.00 83.38 535 THR A CA 1
ATOM 4095 C C . THR A 1 535 ? 4.158 15.210 29.694 1.00 83.38 535 THR A C 1
ATOM 4097 O O . THR A 1 535 ? 3.491 14.586 30.523 1.00 83.38 535 THR A O 1
ATOM 4100 N N . GLY A 1 536 ? 5.465 14.969 29.531 1.00 76.25 536 GLY A N 1
ATOM 4101 C CA . GLY A 1 536 ? 6.253 14.118 30.433 1.00 76.25 536 GLY A CA 1
ATOM 4102 C C . GLY A 1 536 ? 5.990 12.608 30.340 1.00 76.25 536 GLY A C 1
ATOM 4103 O O . GLY A 1 536 ? 6.494 11.861 31.174 1.00 76.25 536 GLY A O 1
ATOM 4104 N N . PHE A 1 537 ? 5.211 12.145 29.359 1.00 82.12 537 PHE A N 1
ATOM 4105 C CA . PHE A 1 537 ? 4.975 10.724 29.100 1.00 82.12 537 PHE A CA 1
ATOM 4106 C C . PHE A 1 537 ? 5.442 10.337 27.714 1.00 82.12 537 PHE A C 1
ATOM 4108 O O . PHE A 1 537 ? 5.015 10.957 26.749 1.00 82.12 537 PHE A O 1
ATOM 4115 N N . GLU A 1 538 ? 6.269 9.299 27.641 1.00 75.69 538 GLU A N 1
ATOM 4116 C CA . GLU A 1 538 ? 6.740 8.706 26.393 1.00 75.69 538 GLU A CA 1
ATOM 4117 C C . GLU A 1 538 ? 5.808 7.561 25.999 1.00 75.69 538 GLU A C 1
ATOM 4119 O O . GLU A 1 538 ? 5.827 6.483 26.598 1.00 75.69 538 GLU A O 1
ATOM 4124 N N . GLY A 1 539 ? 4.925 7.809 25.031 1.00 81.56 539 GLY A N 1
ATOM 4125 C CA . GLY A 1 539 ? 3.861 6.857 24.738 1.00 81.56 539 GLY A CA 1
ATOM 4126 C C . GLY A 1 539 ? 2.766 7.351 23.810 1.00 81.56 539 GLY A C 1
ATOM 4127 O O . GLY A 1 539 ? 2.875 8.381 23.140 1.00 81.56 539 GLY A O 1
ATOM 4128 N N . VAL A 1 540 ? 1.677 6.586 23.799 1.00 88.00 540 VAL A N 1
ATOM 4129 C CA . VAL A 1 540 ? 0.441 6.948 23.107 1.00 88.00 540 VAL A CA 1
ATOM 4130 C C . VAL A 1 540 ? -0.470 7.689 24.080 1.00 88.00 540 VAL A C 1
ATOM 4132 O O . VAL A 1 540 ? -0.902 7.135 25.089 1.00 88.00 540 VAL A O 1
ATOM 4135 N N . HIS A 1 541 ? -0.792 8.937 23.770 1.00 92.94 541 HIS A N 1
ATOM 4136 C CA . HIS A 1 541 ? -1.817 9.705 24.462 1.00 92.94 541 HIS A CA 1
ATOM 4137 C C . HIS A 1 541 ? -3.155 9.452 23.780 1.00 92.94 541 HIS A C 1
ATOM 4139 O O . HIS A 1 541 ? -3.274 9.626 22.573 1.00 92.94 541 HIS A O 1
ATOM 4145 N N . VAL A 1 542 ? -4.166 9.045 24.536 1.00 95.00 542 VAL A N 1
ATOM 4146 C CA . VAL A 1 542 ? -5.518 8.809 24.023 1.00 95.00 542 VAL A CA 1
ATOM 4147 C C . VAL A 1 542 ? -6.440 9.846 24.628 1.00 95.00 542 VAL A C 1
ATOM 4149 O O . VAL A 1 542 ? -6.550 9.938 25.851 1.00 95.00 542 VAL A O 1
ATOM 4152 N N . ILE A 1 543 ? -7.112 10.616 23.781 1.00 94.06 543 ILE A N 1
ATOM 4153 C CA . ILE A 1 543 ? -7.995 11.691 24.215 1.00 94.06 543 ILE A CA 1
ATOM 4154 C C . ILE A 1 543 ? -9.305 11.681 23.435 1.00 94.06 543 ILE A C 1
ATOM 4156 O O . ILE A 1 543 ? -9.323 11.539 22.215 1.00 94.06 543 ILE A O 1
ATOM 4160 N N . ARG A 1 544 ? -10.422 11.870 24.142 1.00 92.00 544 ARG A N 1
ATOM 4161 C CA . ARG A 1 544 ? -11.727 12.097 23.517 1.00 92.00 544 ARG A CA 1
ATOM 4162 C C . ARG A 1 544 ? -11.936 13.588 23.261 1.00 92.00 544 ARG A C 1
ATOM 4164 O O . ARG A 1 544 ? -11.872 14.405 24.187 1.00 92.00 544 ARG A O 1
ATOM 4171 N N . VAL A 1 545 ? -12.219 13.930 22.011 1.00 89.94 545 VAL A N 1
ATOM 4172 C CA . VAL A 1 545 ? -12.360 15.311 21.540 1.00 89.94 545 VAL A CA 1
ATOM 4173 C C . VAL A 1 545 ? -13.632 15.484 20.724 1.00 89.94 545 VAL A C 1
ATOM 4175 O O . VAL A 1 545 ? -14.162 14.545 20.128 1.00 89.94 545 VAL A O 1
ATOM 4178 N N . SER A 1 546 ? -14.146 16.704 20.723 1.00 84.81 546 SER A N 1
ATOM 4179 C CA . SER A 1 546 ? -15.151 17.146 19.772 1.00 84.81 546 SER A CA 1
ATOM 4180 C C . SER A 1 546 ? -14.497 17.380 18.408 1.00 84.81 546 SER A C 1
ATOM 4182 O O . SER A 1 546 ? -13.276 17.461 18.286 1.00 84.81 546 SER A O 1
ATOM 4184 N N . LEU A 1 547 ? -15.316 17.508 17.363 1.00 78.12 547 LEU A N 1
ATOM 4185 C CA . LEU A 1 547 ? -14.811 17.831 16.027 1.00 78.12 547 LEU A CA 1
ATOM 4186 C C . LEU A 1 547 ? -14.078 19.180 15.994 1.00 78.12 547 LEU A C 1
ATOM 4188 O O . LEU A 1 547 ? -13.062 19.292 15.323 1.00 78.12 547 LEU A O 1
ATOM 4192 N N . LEU A 1 548 ? -14.582 20.190 16.709 1.00 78.75 548 LEU A N 1
ATOM 4193 C CA . LEU A 1 548 ? -13.964 21.515 16.718 1.00 78.75 548 LEU A CA 1
ATOM 4194 C C . LEU A 1 548 ? -12.575 21.463 17.362 1.00 78.75 548 LEU A C 1
ATOM 4196 O O . LEU A 1 548 ? -11.609 21.877 16.738 1.00 78.75 548 LEU A O 1
ATOM 4200 N N . GLU A 1 549 ? -12.469 20.843 18.538 1.00 86.25 549 GLU A N 1
ATOM 4201 C CA . GLU A 1 549 ? -11.182 20.638 19.218 1.00 86.25 549 GLU A CA 1
ATOM 4202 C C . GLU A 1 549 ? -10.217 19.809 18.357 1.00 86.25 549 GLU A C 1
ATOM 4204 O O . GLU A 1 549 ? -9.030 20.102 18.308 1.00 86.25 549 GLU A O 1
ATOM 4209 N N . ALA A 1 550 ? -10.703 18.793 17.633 1.00 81.56 550 ALA A N 1
ATOM 4210 C CA . ALA A 1 550 ? -9.855 18.025 16.722 1.00 81.56 550 ALA A CA 1
ATOM 4211 C C . ALA A 1 550 ? -9.274 18.896 15.596 1.00 81.56 550 ALA A C 1
ATOM 4213 O O . ALA A 1 550 ? -8.105 18.743 15.252 1.00 81.56 550 ALA A O 1
ATOM 4214 N N . LEU A 1 551 ? -10.070 19.807 15.028 1.00 70.81 551 LEU A N 1
ATOM 4215 C CA . LEU A 1 551 ? -9.600 20.744 14.005 1.00 70.81 551 LEU A CA 1
ATOM 4216 C C . LEU A 1 551 ? -8.609 21.759 14.587 1.00 70.81 551 LEU A C 1
ATOM 4218 O O . LEU A 1 551 ? -7.590 22.024 13.957 1.00 70.81 551 LEU A O 1
ATOM 4222 N N . GLU A 1 552 ? -8.868 22.269 15.792 1.00 75.81 552 GLU A N 1
ATOM 4223 C CA . GLU A 1 552 ? -7.954 23.174 16.497 1.00 75.81 552 GLU A CA 1
ATOM 4224 C C . GLU A 1 552 ? -6.603 22.502 16.772 1.00 75.81 552 GLU A C 1
ATOM 4226 O O . GLU A 1 552 ? -5.567 23.061 16.413 1.00 75.81 552 GLU A O 1
ATOM 4231 N N . ILE A 1 553 ? -6.605 21.267 17.290 1.00 76.50 553 ILE A N 1
ATOM 4232 C CA . ILE A 1 553 ? -5.390 20.467 17.505 1.00 76.50 553 ILE A CA 1
ATOM 4233 C C . ILE A 1 553 ? -4.630 20.252 16.191 1.00 76.50 553 ILE A C 1
ATOM 4235 O O . ILE A 1 553 ? -3.421 20.461 16.146 1.00 76.50 553 ILE A O 1
ATOM 4239 N N . LEU A 1 554 ? -5.318 19.843 15.119 1.00 69.06 554 LEU A N 1
ATOM 4240 C CA . LEU A 1 554 ? -4.684 19.593 13.817 1.00 69.06 554 LEU A CA 1
ATOM 4241 C C . LEU A 1 554 ? -4.098 20.864 13.186 1.00 69.06 554 LEU A C 1
ATOM 4243 O O . LEU A 1 554 ? -3.193 20.767 12.362 1.00 69.06 554 LEU A O 1
ATOM 4247 N N . SER A 1 555 ? -4.602 22.038 13.568 1.00 62.50 555 SER A N 1
ATOM 4248 C CA . SER A 1 555 ? -4.084 23.339 13.134 1.00 62.50 555 SER A CA 1
ATOM 4249 C C . SER A 1 555 ? -3.018 23.939 14.061 1.00 62.50 555 SER A C 1
ATOM 4251 O O . SER A 1 555 ? -2.494 25.009 13.757 1.00 62.50 555 SER A O 1
ATOM 4253 N N . SER A 1 556 ? -2.702 23.288 15.188 1.00 67.12 556 SER A N 1
ATOM 4254 C CA . SER A 1 556 ? -1.800 23.823 16.212 1.00 67.12 556 SER A CA 1
ATOM 4255 C C . SER A 1 556 ? -0.354 23.362 16.006 1.00 67.12 556 SER A C 1
ATOM 4257 O O . SER A 1 556 ? -0.043 22.170 16.075 1.00 67.12 556 SER A O 1
ATOM 4259 N N . GLU A 1 557 ? 0.554 24.324 15.818 1.00 60.91 557 GLU A N 1
ATOM 4260 C CA . GLU A 1 557 ? 2.004 24.085 15.767 1.00 60.91 557 GLU A CA 1
ATOM 4261 C C . GLU A 1 557 ? 2.526 23.499 17.092 1.00 60.91 557 GLU A C 1
ATOM 4263 O O . GLU A 1 557 ? 3.330 22.569 17.076 1.00 60.91 557 GLU A O 1
ATOM 4268 N N . ASP A 1 558 ? 1.974 23.940 18.232 1.00 70.50 558 ASP A N 1
ATOM 4269 C CA . ASP A 1 558 ? 2.338 23.456 19.574 1.00 70.50 558 ASP A CA 1
ATOM 4270 C C . ASP A 1 558 ? 2.117 21.932 19.711 1.00 70.50 558 ASP A C 1
ATOM 4272 O O . ASP A 1 558 ? 2.862 21.232 20.404 1.00 70.50 558 ASP A O 1
ATOM 4276 N N . PHE A 1 559 ? 1.084 21.397 19.048 1.00 76.31 559 PHE A N 1
ATOM 4277 C CA . PHE A 1 559 ? 0.797 19.961 19.018 1.00 76.31 559 PHE A CA 1
ATOM 4278 C C . PHE A 1 559 ? 1.666 19.211 18.011 1.00 76.31 559 PHE A C 1
ATOM 4280 O O . PHE A 1 559 ? 2.108 18.102 18.320 1.00 76.31 559 PHE A O 1
ATOM 4287 N N . ALA A 1 560 ? 1.937 19.806 16.848 1.00 66.31 560 ALA A N 1
ATOM 4288 C CA . ALA A 1 560 ? 2.819 19.226 15.838 1.00 66.31 560 ALA A CA 1
ATOM 4289 C C . ALA A 1 560 ? 4.266 19.077 16.343 1.00 66.31 560 ALA A C 1
ATOM 4291 O O . ALA A 1 560 ? 4.927 18.089 16.035 1.00 66.31 560 ALA A O 1
ATOM 4292 N N . GLU A 1 561 ? 4.750 20.015 17.164 1.00 68.81 561 GLU A N 1
ATOM 4293 C CA . GLU A 1 561 ? 6.066 19.913 17.807 1.00 68.81 561 GLU A CA 1
ATOM 4294 C C . GLU A 1 561 ? 6.086 18.880 18.942 1.00 68.81 561 GLU A C 1
ATOM 4296 O O . GLU A 1 561 ? 7.078 18.177 19.150 1.00 68.81 561 GLU A O 1
ATOM 4301 N N . ARG A 1 562 ? 4.985 18.773 19.695 1.00 73.94 562 ARG A N 1
ATOM 4302 C CA . ARG A 1 562 ? 4.892 17.908 20.880 1.00 73.94 562 ARG A CA 1
ATOM 4303 C C . ARG A 1 562 ? 4.670 16.437 20.544 1.00 73.94 562 ARG A C 1
ATOM 4305 O O . ARG A 1 562 ? 5.129 15.564 21.288 1.00 73.94 562 ARG A O 1
ATOM 4312 N N . PHE A 1 563 ? 3.945 16.158 19.467 1.00 75.81 563 PHE A N 1
ATOM 4313 C CA . PHE A 1 563 ? 3.591 14.812 19.043 1.00 75.81 563 PHE A CA 1
ATOM 4314 C C . PHE A 1 563 ? 4.150 14.543 17.654 1.00 75.81 563 PHE A C 1
ATOM 4316 O O . PHE A 1 563 ? 3.779 15.182 16.680 1.00 75.81 563 PHE A O 1
ATOM 4323 N N . SER A 1 564 ? 4.995 13.520 17.559 1.00 67.25 564 SER A N 1
ATOM 4324 C CA . SER A 1 564 ? 5.552 13.057 16.283 1.00 67.25 564 SER A CA 1
ATOM 4325 C C . SER A 1 564 ? 4.507 12.535 15.300 1.00 67.25 564 SER A C 1
ATOM 4327 O O . SER A 1 564 ? 4.778 12.432 14.107 1.00 67.25 564 SER A O 1
ATOM 4329 N N . ASP A 1 565 ? 3.335 12.154 15.807 1.00 70.81 565 ASP A N 1
ATOM 4330 C CA . ASP A 1 565 ? 2.244 11.614 15.015 1.00 70.81 565 ASP A CA 1
ATOM 4331 C C . ASP A 1 565 ? 0.911 11.886 15.720 1.00 70.81 565 ASP A C 1
ATOM 4333 O O . ASP A 1 565 ? 0.785 11.710 16.937 1.00 70.81 565 ASP A O 1
ATOM 4337 N N . ILE A 1 566 ? -0.089 12.307 14.948 1.00 74.75 566 ILE A N 1
ATOM 4338 C CA . ILE A 1 566 ? -1.431 12.628 15.430 1.00 74.75 566 ILE A CA 1
ATOM 4339 C C . ILE A 1 566 ? -2.439 11.809 14.621 1.00 74.75 566 ILE A C 1
ATOM 4341 O O . ILE A 1 566 ? -2.527 11.903 13.396 1.00 74.75 566 ILE A O 1
ATOM 4345 N N . LYS A 1 567 ? -3.220 10.983 15.316 1.00 79.50 567 LYS A N 1
ATOM 4346 C CA . LYS A 1 567 ? -4.256 10.120 14.746 1.00 79.50 567 LYS A CA 1
ATOM 4347 C C . LYS A 1 567 ? -5.634 10.668 15.077 1.00 79.50 567 LYS A C 1
ATOM 4349 O O . LYS A 1 567 ? -5.925 10.945 16.233 1.00 79.50 567 LYS A O 1
ATOM 4354 N N . LEU A 1 568 ? -6.500 10.742 14.076 1.00 77.31 568 LEU A N 1
ATOM 4355 C CA . LEU A 1 568 ? -7.914 11.062 14.199 1.00 77.31 568 LEU A CA 1
ATOM 4356 C C . LEU A 1 568 ? -8.743 9.795 13.960 1.00 77.31 568 LEU A C 1
ATOM 4358 O O . LEU A 1 568 ? -8.873 9.312 12.833 1.00 77.31 568 LEU A O 1
ATOM 4362 N N . TRP A 1 569 ? -9.319 9.235 15.018 1.00 85.06 569 TRP A N 1
ATOM 4363 C CA . TRP A 1 569 ? -10.233 8.101 14.920 1.00 85.06 569 TRP A CA 1
ATOM 4364 C C . TRP A 1 569 ? -11.652 8.515 15.274 1.00 85.06 569 TRP A C 1
ATOM 4366 O O . TRP A 1 569 ? -11.882 9.399 16.096 1.00 85.06 569 TRP A O 1
ATOM 4376 N N . HIS A 1 570 ? -12.619 7.859 14.646 1.00 81.81 570 HIS A N 1
ATOM 4377 C CA . HIS A 1 570 ? -13.995 8.318 14.642 1.00 81.81 570 HIS A CA 1
ATOM 4378 C C . HIS A 1 570 ? -14.979 7.205 15.005 1.00 81.81 570 HIS A C 1
ATOM 4380 O O . HIS A 1 570 ? -14.989 6.146 14.381 1.00 81.81 570 HIS A O 1
ATOM 4386 N N . PHE A 1 571 ? -15.833 7.459 15.991 1.00 83.31 571 PHE A N 1
ATOM 4387 C CA . PHE A 1 571 ? -16.978 6.630 16.355 1.00 83.31 571 PHE A CA 1
ATOM 4388 C C . PHE A 1 571 ? -18.245 7.219 15.721 1.00 83.31 571 PHE A C 1
ATOM 4390 O O . PHE A 1 571 ? -18.834 8.135 16.303 1.00 83.31 571 PHE A O 1
ATOM 4397 N N . PRO A 1 572 ? -18.657 6.728 14.539 1.00 74.12 572 PRO A N 1
ATOM 4398 C CA . PRO A 1 572 ? -19.767 7.317 13.807 1.00 74.12 572 PRO A CA 1
ATOM 4399 C C . PRO A 1 572 ? -21.122 6.959 14.424 1.00 74.12 572 PRO A C 1
ATOM 4401 O O . PRO A 1 572 ? -21.288 5.941 15.109 1.00 74.12 572 PRO A O 1
ATOM 4404 N N . THR A 1 573 ? -22.123 7.760 14.078 1.00 67.69 573 THR A N 1
ATOM 4405 C CA . THR A 1 573 ? -23.543 7.519 14.351 1.00 67.69 573 THR A CA 1
ATOM 4406 C C . THR A 1 573 ? -24.218 6.693 13.249 1.00 67.69 573 THR A C 1
ATOM 4408 O O . THR A 1 573 ? -25.298 7.013 12.766 1.00 67.69 573 THR A O 1
ATOM 4411 N N . GLU A 1 574 ? -23.580 5.603 12.826 1.00 65.38 574 GLU A N 1
ATOM 4412 C CA . GLU A 1 574 ? -24.214 4.622 11.929 1.00 65.38 574 GLU A CA 1
ATOM 4413 C C . GLU A 1 574 ? -25.328 3.860 12.682 1.00 65.38 574 GLU A C 1
ATOM 4415 O O . GLU A 1 574 ? -25.240 3.686 13.895 1.00 65.38 574 GLU A O 1
ATOM 4420 N N . ASP A 1 575 ? -26.401 3.455 11.995 1.00 61.62 575 ASP A N 1
ATOM 4421 C CA . ASP A 1 575 ? -27.546 2.712 12.566 1.00 61.62 575 ASP A CA 1
ATOM 4422 C C . ASP A 1 575 ? -28.221 3.381 13.785 1.00 61.62 575 ASP A C 1
ATOM 4424 O O . ASP A 1 575 ? -28.704 2.724 14.710 1.00 61.62 575 ASP A O 1
ATOM 4428 N N . VAL A 1 576 ? -28.267 4.719 13.790 1.00 64.50 576 VAL A N 1
ATOM 4429 C CA . VAL A 1 576 ? -28.864 5.541 14.861 1.00 64.50 576 VAL A CA 1
ATOM 4430 C C . VAL A 1 576 ? -30.257 5.088 15.263 1.00 64.50 576 VAL A C 1
ATOM 4432 O O . VAL A 1 576 ? -30.549 5.092 16.455 1.00 64.50 576 VAL A O 1
ATOM 4435 N N . ASP A 1 577 ? -31.099 4.692 14.311 1.00 58.41 577 ASP A N 1
ATOM 4436 C CA . ASP A 1 577 ? -32.481 4.301 14.592 1.00 58.41 577 ASP A CA 1
ATOM 4437 C C . ASP A 1 577 ? -32.546 3.038 15.466 1.00 58.41 577 ASP A C 1
ATOM 4439 O O . ASP A 1 577 ? -33.293 2.998 16.444 1.00 58.41 577 ASP A O 1
ATOM 4443 N N . GLU A 1 578 ? -31.706 2.033 15.197 1.00 63.47 578 GLU A N 1
ATOM 4444 C CA . GLU A 1 578 ? -31.626 0.813 16.014 1.00 63.47 578 GLU A CA 1
ATOM 4445 C C . GLU A 1 578 ? -31.057 1.107 17.410 1.00 63.47 578 GLU A C 1
ATOM 4447 O O . GLU A 1 578 ? -31.570 0.630 18.428 1.00 63.47 578 GLU A O 1
ATOM 4452 N N . ARG A 1 579 ? -30.037 1.968 17.477 1.00 68.25 579 ARG A N 1
ATOM 4453 C CA . ARG A 1 579 ? -29.375 2.349 18.736 1.00 68.25 579 ARG A CA 1
ATOM 4454 C C . ARG A 1 579 ? -30.255 3.244 19.609 1.00 68.25 579 ARG A C 1
ATOM 4456 O O . ARG A 1 579 ? -30.227 3.145 20.839 1.00 68.25 579 ARG A O 1
ATOM 4463 N N . LEU A 1 580 ? -31.072 4.089 18.986 1.00 64.12 580 LEU A N 1
ATOM 4464 C CA . LEU A 1 580 ? -32.115 4.875 19.637 1.00 64.12 580 LEU A CA 1
ATOM 4465 C C . LEU A 1 580 ? -33.162 3.969 20.278 1.00 64.12 580 LEU A C 1
ATOM 4467 O O . LEU A 1 580 ? -33.542 4.206 21.424 1.00 64.12 580 LEU A O 1
ATOM 4471 N N . VAL A 1 581 ? -33.590 2.905 19.590 1.00 64.44 581 VAL A N 1
ATOM 4472 C CA . VAL A 1 581 ? -34.551 1.936 20.138 1.00 64.44 581 VAL A CA 1
ATOM 4473 C C . VAL A 1 581 ? -34.017 1.288 21.420 1.00 64.44 581 VAL A C 1
ATOM 4475 O O . VAL A 1 581 ? -34.780 1.136 22.375 1.00 64.44 581 VAL A O 1
ATOM 4478 N N . TRP A 1 582 ? -32.720 0.975 21.509 1.00 67.44 582 TRP A N 1
ATOM 4479 C CA . TRP A 1 582 ? -32.125 0.469 22.756 1.00 67.44 582 TRP A CA 1
ATOM 4480 C C . TRP A 1 582 ? -32.199 1.482 23.905 1.00 67.44 582 TRP A C 1
ATOM 4482 O O . TRP A 1 582 ? -32.517 1.105 25.027 1.00 67.44 582 TRP A O 1
ATOM 4492 N N . HIS A 1 583 ? -31.968 2.769 23.633 1.00 60.38 583 HIS A N 1
ATOM 4493 C CA . HIS A 1 583 ? -32.032 3.834 24.648 1.00 60.38 583 HIS A CA 1
ATOM 4494 C C . HIS A 1 583 ? -33.460 4.195 25.072 1.00 60.38 583 HIS A C 1
ATOM 4496 O O . HIS A 1 583 ? -33.718 4.418 26.255 1.00 60.38 583 HIS A O 1
ATOM 4502 N N . THR A 1 584 ? -34.407 4.222 24.127 1.00 61.06 584 THR A N 1
ATOM 4503 C CA . THR A 1 584 ? -35.818 4.565 24.394 1.00 61.06 584 THR A CA 1
ATOM 4504 C C . THR A 1 584 ? -36.472 3.632 25.411 1.00 61.06 584 THR A C 1
ATOM 4506 O O . THR A 1 584 ? -37.344 4.077 26.155 1.00 61.06 584 THR A O 1
ATOM 4509 N N . LYS A 1 585 ? -36.039 2.363 25.463 1.00 58.50 585 LYS A N 1
ATOM 4510 C CA . LYS A 1 585 ? -36.576 1.343 26.372 1.00 58.50 585 LYS A CA 1
ATOM 4511 C C . LYS A 1 585 ? -36.208 1.579 27.834 1.00 58.50 585 LYS A C 1
ATOM 4513 O O . LYS A 1 585 ? -37.013 1.247 28.697 1.00 58.50 585 LYS A O 1
ATOM 4518 N N . ASP A 1 586 ? -35.048 2.178 28.096 1.00 54.62 586 ASP A N 1
ATOM 4519 C CA . ASP A 1 586 ? -34.531 2.325 29.457 1.00 54.62 586 ASP A CA 1
ATOM 4520 C C . ASP A 1 586 ? -34.713 3.755 30.019 1.00 54.62 586 ASP A C 1
ATOM 4522 O O . ASP A 1 586 ? -34.858 3.907 31.228 1.00 54.62 586 ASP A O 1
ATOM 4526 N N . TRP A 1 587 ? -34.676 4.810 29.183 1.00 50.62 587 TRP A N 1
ATOM 4527 C CA . TRP A 1 587 ? -34.595 6.214 29.657 1.00 50.62 587 TRP A CA 1
ATOM 4528 C C . TRP A 1 587 ? -35.613 7.186 29.019 1.00 50.62 587 TRP A C 1
ATOM 4530 O O . TRP A 1 587 ? -35.798 8.291 29.531 1.00 50.62 587 TRP A O 1
ATOM 4540 N N . GLY A 1 588 ? -36.300 6.803 27.932 1.00 53.31 588 GLY A N 1
ATOM 4541 C CA . GLY A 1 588 ? -37.089 7.729 27.099 1.00 53.31 588 GLY A CA 1
ATOM 4542 C C . GLY A 1 588 ? -36.210 8.717 26.305 1.00 53.31 588 GLY A C 1
ATOM 4543 O O . GLY A 1 588 ? -35.077 8.991 26.685 1.00 53.31 588 GLY A O 1
ATOM 4544 N N . VAL A 1 589 ? -36.697 9.242 25.169 1.00 55.09 589 VAL A N 1
ATOM 4545 C CA . VAL A 1 589 ? -35.915 10.178 24.326 1.00 55.09 589 VAL A CA 1
ATOM 4546 C C . VAL A 1 589 ? -36.322 11.620 24.594 1.00 55.09 589 VAL A C 1
ATOM 4548 O O . VAL A 1 589 ? -37.460 12.014 24.334 1.00 55.09 589 VAL A O 1
ATOM 4551 N N . SER A 1 590 ? -35.379 12.431 25.072 1.00 55.69 590 SER A N 1
ATOM 4552 C CA . SER A 1 590 ? -35.571 13.870 25.247 1.00 55.69 590 SER A CA 1
ATOM 4553 C C . SER A 1 590 ? -35.328 14.645 23.941 1.00 55.69 590 SER A C 1
ATOM 4555 O O . SER A 1 590 ? -34.635 14.207 23.015 1.00 55.69 590 SER A O 1
ATOM 4557 N N . ARG A 1 591 ? -35.872 15.865 23.870 1.00 49.75 591 ARG A N 1
ATOM 4558 C CA . ARG A 1 591 ? -35.685 16.786 22.734 1.00 49.75 591 ARG A CA 1
ATOM 4559 C C . ARG A 1 591 ? -34.215 17.182 22.521 1.00 49.75 591 ARG A C 1
ATOM 4561 O O . ARG A 1 591 ? -33.820 17.469 21.393 1.00 49.75 591 ARG A O 1
ATOM 4568 N N . GLU A 1 592 ? -33.411 17.211 23.582 1.00 54.97 592 GLU A N 1
ATOM 4569 C CA . GLU A 1 592 ? -31.971 17.502 23.515 1.00 54.97 592 GLU A CA 1
ATOM 4570 C C . GLU A 1 592 ? -31.190 16.322 22.928 1.00 54.97 592 GLU A C 1
ATOM 4572 O O . GLU A 1 592 ? -30.340 16.530 22.065 1.00 54.97 592 GLU A O 1
ATOM 4577 N N . GLN A 1 593 ? -31.563 15.088 23.280 1.00 58.81 593 GLN A N 1
ATOM 4578 C CA . GLN A 1 593 ? -30.960 13.875 22.718 1.00 58.81 593 GLN A CA 1
ATOM 4579 C C . GLN A 1 593 ? -31.237 13.750 21.212 1.00 58.81 593 GLN A C 1
ATOM 4581 O O . GLN A 1 593 ? -30.331 13.451 20.440 1.00 58.81 593 GLN A O 1
ATOM 4586 N N . SER A 1 594 ? -32.455 14.087 20.767 1.00 55.69 594 SER A N 1
ATOM 4587 C CA . SER A 1 594 ? -32.799 14.118 19.333 1.00 55.69 594 SER A CA 1
ATOM 4588 C C . SER A 1 594 ? -31.986 15.158 18.546 1.00 55.69 594 SER A C 1
ATOM 4590 O O . SER A 1 594 ? -31.584 14.914 17.411 1.00 55.69 594 SER A O 1
ATOM 4592 N N . ARG A 1 595 ? -31.712 16.329 19.139 1.00 53.31 595 ARG A N 1
ATOM 4593 C CA . ARG A 1 595 ? -30.889 17.378 18.508 1.00 53.31 595 ARG A CA 1
ATOM 4594 C C . ARG A 1 595 ? -29.416 16.988 18.415 1.00 53.31 595 ARG A C 1
ATOM 4596 O O . ARG A 1 595 ? -28.762 17.341 17.437 1.00 53.31 595 ARG A O 1
ATOM 4603 N N . GLU A 1 596 ? -28.899 16.280 19.411 1.00 59.62 596 GLU A N 1
ATOM 4604 C CA . GLU A 1 596 ? -27.505 15.837 19.429 1.00 59.62 596 GLU A CA 1
ATOM 4605 C C . GLU A 1 596 ? -27.227 14.740 18.396 1.00 59.62 596 GLU A C 1
ATOM 4607 O O . GLU A 1 596 ? -26.168 14.735 17.776 1.00 59.62 596 GLU A O 1
ATOM 4612 N N . ILE A 1 597 ? -28.211 13.886 18.120 1.00 61.62 597 ILE A N 1
ATOM 4613 C CA . ILE A 1 597 ? -28.145 12.902 17.033 1.00 61.62 597 ILE A CA 1
ATOM 4614 C C . ILE A 1 597 ? -28.005 13.592 15.675 1.00 61.62 597 ILE A C 1
ATOM 4616 O O . ILE A 1 597 ? -27.081 13.287 14.930 1.00 61.62 597 ILE A O 1
ATOM 4620 N N . VAL A 1 598 ? -28.842 14.595 15.388 1.00 56.75 598 VAL A N 1
ATOM 4621 C CA . VAL A 1 598 ? -28.758 15.371 14.136 1.00 56.75 598 VAL A CA 1
ATOM 4622 C C . VAL A 1 598 ? -27.413 16.099 14.011 1.00 56.75 598 VAL A C 1
ATOM 4624 O O . VAL A 1 598 ? -26.817 16.129 12.933 1.00 56.75 598 VAL A O 1
ATOM 4627 N N . ARG A 1 599 ? -26.896 16.665 15.112 1.00 60.06 599 ARG A N 1
ATOM 4628 C CA . ARG A 1 599 ? -25.558 17.281 15.134 1.00 60.06 599 ARG A CA 1
ATOM 4629 C C . ARG A 1 599 ? -24.460 16.266 14.845 1.00 60.06 599 ARG A C 1
ATOM 4631 O O . ARG A 1 599 ? -23.502 16.610 14.161 1.00 60.06 599 ARG A O 1
ATOM 4638 N N . GLN A 1 600 ? -24.583 15.039 15.340 1.00 61.56 600 GLN A N 1
ATOM 4639 C CA . GLN A 1 600 ? -23.593 14.000 15.081 1.00 61.56 600 GLN A CA 1
ATOM 4640 C C . GLN A 1 600 ? -23.653 13.454 13.665 1.00 61.56 600 GLN A C 1
ATOM 4642 O O . GLN A 1 600 ? -22.600 13.308 13.067 1.00 61.56 600 GLN A O 1
ATOM 4647 N N . THR A 1 601 ? -24.830 13.306 13.063 1.00 59.41 601 THR A N 1
ATOM 4648 C CA . THR A 1 601 ? -24.928 12.954 11.639 1.00 59.41 601 THR A CA 1
ATOM 4649 C C . THR A 1 601 ? -24.265 14.011 10.738 1.00 59.41 601 THR A C 1
ATOM 4651 O O . THR A 1 601 ? -23.601 13.672 9.760 1.00 59.41 601 THR A O 1
ATOM 4654 N N . LEU A 1 602 ? -24.368 15.302 11.085 1.00 54.56 602 LEU A N 1
ATOM 4655 C CA . LEU A 1 602 ? -23.636 16.375 10.392 1.00 54.56 602 LEU A CA 1
ATOM 4656 C C . LEU A 1 602 ? -22.121 16.326 10.660 1.00 54.56 602 LEU A C 1
ATOM 4658 O O . LEU A 1 602 ? -21.331 16.548 9.741 1.00 54.56 602 LEU A O 1
ATOM 4662 N N . ARG A 1 603 ? -21.696 16.005 11.892 1.00 62.53 603 ARG A N 1
ATOM 4663 C CA . ARG A 1 603 ? -20.275 15.776 12.216 1.00 62.53 603 ARG A CA 1
ATOM 4664 C C . ARG A 1 603 ? -19.718 14.581 11.446 1.00 62.53 603 ARG A C 1
ATOM 4666 O O . ARG A 1 603 ? -18.619 14.694 10.924 1.00 62.53 603 ARG A O 1
ATOM 4673 N N . ASP A 1 604 ? -20.473 13.495 11.301 1.00 60.00 604 ASP A N 1
ATOM 4674 C CA . ASP A 1 604 ? -20.071 12.301 10.556 1.00 60.00 604 ASP A CA 1
ATOM 4675 C C . ASP A 1 604 ? -19.766 12.624 9.090 1.00 60.00 604 ASP A C 1
ATOM 4677 O O . ASP A 1 604 ? -18.823 12.070 8.524 1.00 60.00 604 ASP A O 1
ATOM 4681 N N . TYR A 1 605 ? -20.528 13.544 8.489 1.00 52.47 605 TYR A N 1
ATOM 4682 C CA . TYR A 1 605 ? -20.298 14.026 7.127 1.00 52.47 605 TYR A CA 1
ATOM 4683 C C . TYR A 1 605 ? -18.993 14.828 7.009 1.00 52.47 605 TYR A C 1
ATOM 4685 O O . TYR A 1 605 ? -18.187 14.581 6.114 1.00 52.47 605 TYR A O 1
ATOM 4693 N N . ILE A 1 606 ? -18.747 15.755 7.939 1.00 52.28 606 ILE A N 1
ATOM 4694 C CA . ILE A 1 606 ? -17.538 16.593 7.929 1.00 52.28 606 ILE A CA 1
ATOM 4695 C C . ILE A 1 606 ? -16.297 15.767 8.282 1.00 52.28 606 ILE A C 1
ATOM 4697 O O . ILE A 1 606 ? -15.277 15.877 7.612 1.00 52.28 606 ILE A O 1
ATOM 4701 N N . VAL A 1 607 ? -16.382 14.894 9.288 1.00 56.31 607 VAL A N 1
ATOM 4702 C CA . VAL A 1 607 ? -15.298 13.975 9.648 1.00 56.31 607 VAL A CA 1
ATOM 4703 C C . VAL A 1 607 ? -14.999 13.038 8.483 1.00 56.31 607 VAL A C 1
ATOM 4705 O O . VAL A 1 607 ? -13.835 12.825 8.180 1.00 56.31 607 VAL A O 1
ATOM 4708 N N . ALA A 1 608 ? -16.008 12.525 7.767 1.00 53.59 608 ALA A N 1
ATOM 4709 C CA . ALA A 1 608 ? -15.768 11.734 6.559 1.00 53.59 608 ALA A CA 1
ATOM 4710 C C . ALA A 1 608 ? -14.952 12.501 5.504 1.00 53.59 608 ALA A C 1
ATOM 4712 O O . ALA A 1 608 ? -14.059 11.907 4.906 1.00 53.59 608 ALA A O 1
ATOM 4713 N N . ALA A 1 609 ? -15.205 13.802 5.326 1.00 43.41 609 ALA A N 1
ATOM 4714 C CA . ALA A 1 609 ? -14.427 14.657 4.429 1.00 43.41 609 ALA A CA 1
ATOM 4715 C C . ALA A 1 609 ? -12.987 14.915 4.922 1.00 43.41 609 ALA A C 1
ATOM 4717 O O . ALA A 1 609 ? -12.101 15.128 4.104 1.00 43.41 609 ALA A O 1
ATOM 4718 N N . GLN A 1 610 ? -12.740 14.856 6.236 1.00 46.78 610 GLN A N 1
ATOM 4719 C CA . GLN A 1 610 ? -11.398 14.957 6.835 1.00 46.78 610 GLN A CA 1
ATOM 4720 C C . GLN A 1 610 ? -10.599 13.640 6.777 1.00 46.78 610 GLN A C 1
ATOM 4722 O O . GLN A 1 610 ? -9.410 13.636 7.076 1.00 46.78 610 GLN A O 1
ATOM 4727 N N . GLY A 1 611 ? -11.234 12.516 6.416 1.00 46.84 611 GLY A N 1
ATOM 4728 C CA . GLY A 1 611 ? -10.562 11.227 6.222 1.00 46.84 611 GLY A CA 1
ATOM 4729 C C . GLY A 1 611 ? -9.923 10.634 7.492 1.00 46.84 611 GLY A C 1
ATOM 4730 O O . GLY A 1 611 ? -8.708 10.442 7.518 1.00 46.84 611 GLY A O 1
ATOM 4731 N N . PRO A 1 612 ? -10.694 10.298 8.552 1.00 45.22 612 PRO A N 1
ATOM 4732 C CA . PRO A 1 612 ? -10.143 9.708 9.770 1.00 45.22 612 PRO A CA 1
ATOM 4733 C C . PRO A 1 612 ? -9.404 8.403 9.460 1.00 45.22 612 PRO A C 1
ATOM 4735 O O . PRO A 1 612 ? -9.882 7.564 8.689 1.00 45.22 612 PRO A O 1
ATOM 4738 N N . GLN A 1 613 ? -8.277 8.169 10.134 1.00 56.84 613 GLN A N 1
ATOM 4739 C CA . GLN A 1 613 ? -7.484 6.954 9.931 1.00 56.84 613 GLN A CA 1
ATOM 4740 C C . GLN A 1 613 ? -8.257 5.692 10.350 1.00 56.84 613 GLN A C 1
ATOM 4742 O O . GLN A 1 613 ? -7.986 4.600 9.841 1.00 56.84 613 GLN A O 1
ATOM 4747 N N . PHE A 1 614 ? -9.247 5.815 11.242 1.00 59.22 614 PHE A N 1
ATOM 4748 C CA . PHE A 1 614 ? -10.114 4.701 11.621 1.00 59.22 614 PHE A CA 1
ATOM 4749 C C . PHE A 1 614 ? -11.564 5.122 11.905 1.00 59.22 614 PHE A C 1
ATOM 4751 O O . PHE A 1 614 ? -11.801 6.171 12.502 1.00 59.22 614 PHE A O 1
ATOM 4758 N N . ARG A 1 615 ? -12.531 4.276 11.512 1.00 70.50 615 ARG A N 1
ATOM 4759 C CA . ARG A 1 615 ? -13.968 4.426 11.806 1.00 70.50 615 ARG A CA 1
ATOM 4760 C C . ARG A 1 615 ? -14.514 3.180 12.508 1.00 70.50 615 ARG A C 1
ATOM 4762 O O . ARG A 1 615 ? -14.452 2.093 11.943 1.00 70.50 615 ARG A O 1
ATOM 4769 N N . PHE A 1 616 ? -15.117 3.344 13.684 1.00 71.06 616 PHE A N 1
ATOM 4770 C CA . PHE A 1 616 ? -15.620 2.254 14.539 1.00 71.06 616 PHE A CA 1
ATOM 4771 C C . PHE A 1 616 ? -17.064 1.791 14.213 1.00 71.06 616 PHE A C 1
ATOM 4773 O O . PHE A 1 616 ? -17.706 1.152 15.032 1.00 71.06 616 PHE A O 1
ATOM 4780 N N . GLY A 1 617 ? -17.612 2.112 13.034 1.00 61.03 617 GLY A N 1
ATOM 4781 C CA . GLY A 1 617 ? -19.065 2.048 12.776 1.00 61.03 617 GLY A CA 1
ATOM 4782 C C . GLY A 1 617 ? -19.705 0.669 12.576 1.00 61.03 617 GLY A C 1
ATOM 4783 O O . GLY A 1 617 ? -20.893 0.516 12.847 1.00 61.03 617 GLY A O 1
ATOM 4784 N N . ARG A 1 618 ? -18.945 -0.348 12.149 1.00 65.19 618 ARG A N 1
ATOM 4785 C CA . ARG A 1 618 ? -19.486 -1.681 11.825 1.00 65.19 618 ARG A CA 1
ATOM 4786 C C . ARG A 1 618 ? -19.507 -2.586 13.056 1.00 65.19 618 ARG A C 1
ATOM 4788 O O . ARG A 1 618 ? -18.460 -3.108 13.430 1.00 65.19 618 ARG A O 1
ATOM 4795 N N . VAL A 1 619 ? -20.690 -2.810 13.623 1.00 66.38 619 VAL A N 1
ATOM 4796 C CA . VAL A 1 619 ? -20.905 -3.639 14.823 1.00 66.38 619 VAL A CA 1
ATOM 4797 C C . VAL A 1 619 ? -21.866 -4.795 14.574 1.00 66.38 619 VAL A C 1
ATOM 4799 O O . VAL A 1 619 ? -22.738 -4.714 13.712 1.00 66.38 619 VAL A O 1
ATOM 4802 N N . ARG A 1 620 ? -21.688 -5.891 15.319 1.00 72.75 620 ARG A N 1
ATOM 4803 C CA . ARG A 1 620 ? -22.587 -7.062 15.314 1.00 72.75 620 ARG A CA 1
ATOM 4804 C C . ARG A 1 620 ? -23.555 -7.069 16.497 1.00 72.75 620 ARG A C 1
ATOM 4806 O O . ARG A 1 620 ? -24.440 -7.924 16.542 1.00 72.75 620 ARG A O 1
ATOM 4813 N N . ALA A 1 621 ? -23.360 -6.172 17.459 1.00 72.44 621 ALA A N 1
ATOM 4814 C CA . ALA A 1 621 ? -24.185 -6.051 18.647 1.00 72.44 621 ALA A CA 1
ATOM 4815 C C . ALA A 1 621 ? -25.682 -5.891 18.336 1.00 72.44 621 ALA A C 1
ATOM 4817 O O . ALA A 1 621 ? -26.082 -5.157 17.437 1.00 72.44 621 ALA A O 1
ATOM 4818 N N . THR A 1 622 ? -26.517 -6.560 19.135 1.00 76.44 622 THR A N 1
ATOM 4819 C CA . THR A 1 622 ? -27.991 -6.503 19.036 1.00 76.44 622 THR A CA 1
ATOM 4820 C C . THR A 1 622 ? -28.640 -5.781 20.219 1.00 76.44 622 THR A C 1
ATOM 4822 O O . THR A 1 622 ? -29.858 -5.599 20.257 1.00 76.44 622 THR A O 1
ATOM 4825 N N . ASN A 1 623 ? -27.828 -5.376 21.198 1.00 77.00 623 ASN A N 1
ATOM 4826 C CA . ASN A 1 623 ? -28.219 -4.609 22.370 1.00 77.00 623 ASN A CA 1
ATOM 4827 C C . ASN A 1 623 ? -27.081 -3.657 22.784 1.00 77.00 623 ASN A C 1
ATOM 4829 O O . ASN A 1 623 ? -25.950 -3.754 22.307 1.00 77.00 623 ASN A O 1
ATOM 4833 N N . ARG A 1 624 ? -27.392 -2.741 23.707 1.00 77.69 624 ARG A N 1
ATOM 4834 C CA . ARG A 1 624 ? -26.477 -1.685 24.156 1.00 77.69 624 ARG A CA 1
ATOM 4835 C C . ARG A 1 624 ? -25.227 -2.202 24.875 1.00 77.69 624 ARG A C 1
ATOM 4837 O O . ARG A 1 624 ? -24.155 -1.650 24.658 1.00 77.69 624 ARG A O 1
ATOM 4844 N N . ALA A 1 625 ? -25.353 -3.212 25.734 1.00 82.62 625 ALA A N 1
ATOM 4845 C CA . ALA A 1 625 ? -24.218 -3.718 26.509 1.00 82.62 625 ALA A CA 1
ATOM 4846 C C . ALA A 1 625 ? -23.181 -4.385 25.594 1.00 82.62 625 ALA A C 1
ATOM 4848 O O . ALA A 1 625 ? -21.995 -4.069 25.682 1.00 82.62 625 ALA A O 1
ATOM 4849 N N . ASP A 1 626 ? -23.644 -5.220 24.659 1.00 82.25 626 ASP A N 1
ATOM 4850 C CA . ASP A 1 626 ? -22.790 -5.846 23.647 1.00 82.25 626 ASP A CA 1
ATOM 4851 C C . ASP A 1 626 ? -22.134 -4.793 22.749 1.00 82.25 626 ASP A C 1
ATOM 4853 O O . ASP A 1 626 ? -20.962 -4.914 22.412 1.00 82.25 626 ASP A O 1
ATOM 4857 N N . PHE A 1 627 ? -22.865 -3.730 22.400 1.00 82.75 627 PHE A N 1
ATOM 4858 C CA . PHE A 1 627 ? -22.340 -2.634 21.588 1.00 82.75 627 PHE A CA 1
ATOM 4859 C C . PHE A 1 627 ? -21.213 -1.881 22.301 1.00 82.75 627 PHE A C 1
ATOM 4861 O O . PHE A 1 627 ? -20.159 -1.641 21.720 1.00 82.75 627 PHE A O 1
ATOM 4868 N N . GLU A 1 628 ? -21.406 -1.526 23.572 1.00 85.88 628 GLU A N 1
ATOM 4869 C CA . GLU A 1 628 ? -20.388 -0.834 24.367 1.00 85.88 628 GLU A CA 1
ATOM 4870 C C . GLU A 1 628 ? -19.136 -1.705 24.583 1.00 85.88 628 GLU A C 1
ATOM 4872 O O . GLU A 1 628 ? -18.013 -1.194 24.512 1.00 85.88 628 GLU A O 1
ATOM 4877 N N . ALA A 1 629 ? -19.314 -3.016 24.784 1.00 84.56 629 ALA A N 1
ATOM 4878 C CA . ALA A 1 629 ? -18.214 -3.975 24.857 1.00 84.56 629 ALA A CA 1
ATOM 4879 C C . ALA A 1 629 ? -17.469 -4.085 23.516 1.00 84.56 629 ALA A C 1
ATOM 4881 O O . ALA A 1 629 ? -16.255 -3.905 23.477 1.00 84.56 629 ALA A O 1
ATOM 4882 N N . GLU A 1 630 ? -18.189 -4.262 22.404 1.00 82.00 630 GLU A N 1
ATOM 4883 C CA . GLU A 1 630 ? -17.607 -4.361 21.061 1.00 82.00 630 GLU A CA 1
ATOM 4884 C C . GLU A 1 630 ? -16.835 -3.085 20.676 1.00 82.00 630 GLU A C 1
ATOM 4886 O O . GLU A 1 630 ? -15.759 -3.162 20.085 1.00 82.00 630 GLU A O 1
ATOM 4891 N N . MET A 1 631 ? -17.321 -1.900 21.060 1.00 85.56 631 MET A N 1
ATOM 4892 C CA . MET A 1 631 ? -16.610 -0.630 20.850 1.00 85.56 631 MET A CA 1
ATOM 4893 C C . MET A 1 631 ? -15.341 -0.502 21.692 1.00 85.56 631 MET A C 1
ATOM 4895 O O . MET A 1 631 ? -14.337 0.029 21.209 1.00 85.56 631 MET A O 1
ATOM 4899 N N . SER A 1 632 ? -15.365 -1.013 22.923 1.00 88.56 632 SER A N 1
ATOM 4900 C CA . SER A 1 632 ? -14.182 -1.086 23.787 1.00 88.56 632 SER A CA 1
ATOM 4901 C C . SER A 1 632 ? -13.135 -2.032 23.192 1.00 88.56 632 SER A C 1
ATOM 4903 O O . SER A 1 632 ? -11.971 -1.653 23.054 1.00 88.56 632 SER A O 1
ATOM 4905 N N . ASP A 1 633 ? -13.561 -3.217 22.750 1.00 81.75 633 ASP A N 1
ATOM 4906 C CA . ASP A 1 633 ? -12.700 -4.219 22.119 1.00 81.75 633 ASP A CA 1
ATOM 4907 C C . ASP A 1 633 ? -12.084 -3.696 20.821 1.00 81.75 633 ASP A C 1
ATOM 4909 O O . ASP A 1 633 ? -10.892 -3.879 20.576 1.00 81.75 633 ASP A O 1
ATOM 4913 N N . GLN A 1 634 ? -12.865 -2.996 19.993 1.00 78.38 634 GLN A N 1
ATOM 4914 C CA . GLN A 1 634 ? -12.342 -2.375 18.780 1.00 78.38 634 GLN A CA 1
ATOM 4915 C C . GLN A 1 634 ? -11.324 -1.279 19.103 1.00 78.38 634 GLN A C 1
ATOM 4917 O O . GLN A 1 634 ? -10.293 -1.210 18.435 1.00 78.38 634 GLN A O 1
ATOM 4922 N N . LEU A 1 635 ? -11.570 -0.429 20.108 1.00 87.19 635 LEU A N 1
ATOM 4923 C CA . LEU A 1 635 ? -10.601 0.587 20.528 1.00 87.19 635 LEU A CA 1
ATOM 4924 C C . LEU A 1 635 ? -9.280 -0.060 20.960 1.00 87.19 635 LEU A C 1
ATOM 4926 O O . LEU A 1 635 ? -8.223 0.339 20.469 1.00 87.19 635 LEU A O 1
ATOM 4930 N N . ILE A 1 636 ? -9.350 -1.083 21.815 1.00 85.00 636 ILE A N 1
ATOM 4931 C CA . ILE A 1 636 ? -8.185 -1.844 22.281 1.00 85.00 636 ILE A CA 1
ATOM 4932 C C . ILE A 1 636 ? -7.458 -2.477 21.099 1.00 85.00 636 ILE A C 1
ATOM 4934 O O . ILE A 1 636 ? -6.261 -2.272 20.952 1.00 85.00 636 ILE A O 1
ATOM 4938 N N . LEU A 1 637 ? -8.173 -3.141 20.189 1.00 75.62 637 LEU A N 1
ATOM 4939 C CA . LEU A 1 637 ? -7.591 -3.755 18.996 1.00 75.62 637 LEU A CA 1
ATOM 4940 C C . LEU A 1 637 ? -6.817 -2.743 18.132 1.00 75.62 637 LEU A C 1
ATOM 4942 O O . LEU A 1 637 ? -5.765 -3.073 17.577 1.00 75.62 637 LEU A O 1
ATOM 4946 N N . ARG A 1 638 ? -7.323 -1.510 17.984 1.00 76.69 638 ARG A N 1
ATOM 4947 C CA . ARG A 1 638 ? -6.628 -0.464 17.212 1.00 76.69 638 ARG A CA 1
ATOM 4948 C C . ARG A 1 638 ? -5.455 0.132 17.963 1.00 76.69 638 ARG A C 1
ATOM 4950 O O . ARG A 1 638 ? -4.437 0.398 17.327 1.00 76.69 638 ARG A O 1
ATOM 4957 N N . LEU A 1 639 ? -5.564 0.304 19.277 1.00 79.75 639 LEU A N 1
ATOM 4958 C CA . LEU A 1 639 ? -4.436 0.712 20.107 1.00 79.75 639 LEU A CA 1
ATOM 4959 C C . LEU A 1 639 ? -3.345 -0.352 20.089 1.00 79.75 639 LEU A C 1
ATOM 4961 O O . LEU A 1 639 ? -2.208 -0.006 19.806 1.00 79.75 639 LEU A O 1
ATOM 4965 N N . ASP A 1 640 ? -3.681 -1.629 20.245 1.00 72.50 640 ASP A N 1
ATOM 4966 C CA . ASP A 1 640 ? -2.761 -2.754 20.080 1.00 72.50 640 ASP A CA 1
ATOM 4967 C C . ASP A 1 640 ? -2.104 -2.731 18.699 1.00 72.50 640 ASP A C 1
ATOM 4969 O O . ASP A 1 640 ? -0.898 -2.913 18.590 1.00 72.50 640 ASP A O 1
ATOM 4973 N N . GLY A 1 641 ? -2.867 -2.466 17.633 1.00 61.09 641 GLY A N 1
ATOM 4974 C CA . GLY A 1 641 ? -2.334 -2.349 16.274 1.00 61.09 641 GLY A CA 1
ATOM 4975 C C . GLY A 1 641 ? -1.409 -1.143 16.061 1.00 61.09 641 GLY A C 1
ATOM 4976 O O . GLY A 1 641 ? -0.464 -1.240 15.275 1.00 61.09 641 GLY A O 1
ATOM 4977 N N . LEU A 1 642 ? -1.678 -0.018 16.729 1.00 68.50 642 LEU A N 1
ATOM 4978 C CA . LEU A 1 642 ? -0.847 1.190 16.713 1.00 68.50 642 LEU A CA 1
ATOM 4979 C C . LEU A 1 642 ? 0.443 0.964 17.507 1.00 68.50 642 LEU A C 1
ATOM 4981 O O . LEU A 1 642 ? 1.534 1.170 16.993 1.00 68.50 642 LEU A O 1
ATOM 4985 N N . LEU A 1 643 ? 0.308 0.471 18.733 1.00 68.31 643 LEU A N 1
ATOM 4986 C CA . LEU A 1 643 ? 1.390 0.117 19.642 1.00 68.31 643 LEU A CA 1
ATOM 4987 C C . LEU A 1 643 ? 2.295 -0.954 19.019 1.00 68.31 643 LEU A C 1
ATOM 4989 O O . LEU A 1 643 ? 3.507 -0.805 18.991 1.00 68.31 643 LEU A O 1
ATOM 4993 N N . ALA A 1 644 ? 1.719 -1.979 18.392 1.00 55.78 644 ALA A N 1
ATOM 4994 C CA . ALA A 1 644 ? 2.459 -2.967 17.613 1.00 55.78 644 ALA A CA 1
ATOM 4995 C C . ALA A 1 644 ? 3.232 -2.369 16.422 1.00 55.78 644 ALA A C 1
ATOM 4997 O O . ALA A 1 644 ? 4.254 -2.927 16.031 1.00 55.78 644 ALA A O 1
ATOM 4998 N N . GLY A 1 645 ? 2.747 -1.258 15.856 1.00 47.81 645 GLY A N 1
ATOM 4999 C CA . GLY A 1 645 ? 3.462 -0.439 14.872 1.00 47.81 645 GLY A CA 1
ATOM 5000 C C . GLY A 1 645 ? 4.754 0.156 15.427 1.00 47.81 645 GLY A C 1
ATOM 5001 O O . GLY A 1 645 ? 5.810 0.103 14.808 1.00 47.81 645 GLY A O 1
ATOM 5002 N N . ILE A 1 646 ? 4.659 0.646 16.655 1.00 51.91 646 ILE A N 1
ATOM 5003 C CA . ILE A 1 646 ? 5.573 1.601 17.270 1.00 51.91 646 ILE A CA 1
ATOM 5004 C C . ILE A 1 646 ? 6.772 0.941 18.000 1.00 51.91 646 ILE A C 1
ATOM 5006 O O . ILE A 1 646 ? 7.686 1.637 18.439 1.00 51.91 646 ILE A O 1
ATOM 5010 N N . PHE A 1 647 ? 6.806 -0.389 18.148 1.00 43.03 647 PHE A N 1
ATOM 5011 C CA . PHE A 1 647 ? 7.650 -1.059 19.151 1.00 43.03 647 PHE A CA 1
ATOM 5012 C C . PHE A 1 647 ? 8.735 -1.995 18.609 1.00 43.03 647 PHE A C 1
ATOM 5014 O O . PHE A 1 647 ? 8.437 -3.160 18.327 1.00 43.03 647 PHE A O 1
ATOM 5021 N N . ARG A 1 648 ? 9.999 -1.531 18.613 1.00 45.94 648 ARG A N 1
ATOM 5022 C CA . ARG A 1 648 ? 11.267 -2.279 18.845 1.00 45.94 648 ARG A CA 1
ATOM 5023 C C . ARG A 1 648 ? 12.564 -1.425 18.815 1.00 45.94 648 ARG A C 1
ATOM 5025 O O . ARG A 1 648 ? 13.661 -1.947 18.610 1.00 45.94 648 ARG A O 1
ATOM 5032 N N . GLY A 1 649 ? 12.496 -0.143 19.171 1.00 31.36 649 GLY A N 1
ATOM 5033 C CA . GLY A 1 649 ? 13.660 0.738 19.263 1.00 31.36 649 GLY A CA 1
ATOM 5034 C C . GLY A 1 649 ? 14.707 0.353 20.327 1.00 31.36 649 GLY A C 1
ATOM 5035 O O . GLY A 1 649 ? 14.417 0.266 21.524 1.00 31.36 649 GLY A O 1
ATOM 5036 N N . ARG A 1 650 ? 15.958 0.252 19.854 1.00 31.53 650 ARG A N 1
ATOM 5037 C CA . ARG A 1 650 ? 17.281 0.118 20.515 1.00 31.53 650 ARG A CA 1
ATOM 5038 C C . ARG A 1 650 ? 17.822 -1.298 20.765 1.00 31.53 650 ARG A C 1
ATOM 5040 O O . ARG A 1 650 ? 17.759 -1.829 21.877 1.00 31.53 650 ARG A O 1
ATOM 5047 N N . GLY A 1 651 ? 18.475 -1.820 19.730 1.00 31.58 651 GLY A N 1
ATOM 5048 C CA . GLY A 1 651 ? 19.662 -2.669 19.814 1.00 31.58 651 GLY A CA 1
ATOM 5049 C C . GLY A 1 651 ? 20.660 -2.193 18.776 1.00 31.58 651 GLY A C 1
ATOM 5050 O O . GLY A 1 651 ? 20.336 -2.386 17.587 1.00 31.58 651 GLY A O 1
#

Radius of gyration: 28.22 Å; chains: 1; bounding box: 77×63×74 Å

Sequence (651 aa):
MAKIDQDAARAAAIRELNSRPERVLISLVRSQTMDLFAGGLTDDLRGALEVLRGRAPDGVKVAVDAIRRTPAGDGYEIVLNALGDEKITIADADAGPFNRTLGGGLCNLSKDLEIILDVLCDGEDGSSRRPRIDYLTWKDAADTFPGQAVDGTSRTSLIFRGEGFDKLILTERGPSYDDDAIDLWRTEREFLGDSNDFVFVGQEPADSEKFDHILRLKLKNKGLKVFWLVGGNQLKKLYTEYRHFLAIADVVSLNLAEAAQFYGFEPLQAKHKDASELRVMYAREISRRVLEDGANHVVITDGAKGAALARKARGGRVEFVYSPLIQENSIAVDPAVREDTGCGDSFAAAIAAYYLAAGPGLKLNQAANFAHYIAGIIYQRPRPNLTDKDRGFVEFAYHKAKASGAFVGKHETFVRDVCQIRPAPIPPRGPATNVLVMLVGGDPSDPEHPRITGAGAAVETFARMCQDGGYSLAPLVRVVPRLVVNPAAKGRAGMRAVDDAEMTRLIDTRQLCKEIGSLDSGVRNRHGVLCDDLTGFEGVHVIRVSLLEALEILSSEDFAERFSDIKLWHFPTEDVDERLVWHTKDWGVSREQSREIVRQTLRDYIVAAQGPQFRFGRVRATNRADFEAEMSDQLILRLDGLLAGIFRGRG

Foldseek 3Di:
DVVVVVVVVVVVVVVVLVVDQAAAEEECQWFKAWEWEFPAADPVRLVVVQVVLVVDPVSAEAEFAAWDQDPVNFWIWTHRDPVVRDIDIGGCVGRPGIDIDMDGLSVQLVQLLVLLLCLLCVDPPNPFDRHHYAYEEAPVCCVPHPHHHDDFFHWYKYWYDYVPHDIYIYTYLGTGDDVVVDPPLVVVLVSVDQDLYEYEAEDGDPPDCVLVSVVVSCVVPVSYAYAYEDDDVVLVCCQQPNVLSLQRHQEYEEELQRLLVSLLADRQDPPDPCSLVVSLLSLVQSQLVSVVSHYAKYKYAHQQQAIKIWGDDPPQKIKIFTAGQPPVPPPPQPPVQQDQAQLSSQLSSLLVSCVSSPPPLADPQLSRQLSSQRSVVCRRHNDNHDDPVCSVSSSVSNVCSNPVPHSTPDIDMDRSLFRSQDDDVPQWDAFPAEEEEEEADFDQQDLPTQCLLLSLLLLQVVLVCLVVVVFVCSLQEQLFAKEKCDPSQPPGRSYDHDHPVVLVVCVVVVQFDPLAWDSDPPDPMTMTTGPVSLDDGRHYYYYYGYPSSVVSLVVDPVNVVRGVYYAYEYRASPPVVQSVVQVCVPPRDDPVSVVSSVVRNVVNVVVVVSSGSYYLHDDPDNHDVRVSVSSNVSVSSVSCSVSSSRGDDDD

pLDDT: mean 76.75, std 14.27, range [31.36, 95.25]